Protein AF-0000000069441392 (afdb_homodimer)

Secondary structure (DSSP, 8-state):
---PEEEEEEE-SS-EEEEEEETTEEEEEEEES---TTTS-HHHHHHHHHHHHHHH--S-EEEEEEEETT--SHHHHHHHHHHHGGGSTTSEEEEEEHHHHHHHHTT-SSEEEEEESSSEEEEEE-TTS-EEEEE---TTT--TTSHHHHHHHHHHHHHHHHHHTPPP-HHHHHHHHHHT-SSGGGHHHHHHHT--HHHHHTTHHHHHHHHHTT-HHHHHHHHHHHHHHHHHHHHHHHHH-S--EEEEESHHHHH-HHHHHHHHHHTTTTT-SEEEE--S-HHHHHHHHTT---TTGGG-/---PEEEEEEE-SS-EEEEEEETTEEEEEEEES---TTTS-HHHHHHHHHHHHHHH--S-EEEEEEEETT--SHHHHHHHHHHHGGGSTTSEEEEEEHHHHHHHHTT-SSEEEEEESSSEEEEEE-TTS-EEEEE--BTTTB-TTSHHHHHHHHHHHHHHHHHHTPPP-HHHHHHHHHHT-SSGGGHHHHHHHT--HHHHHTTHHHHHHHHHTT-HHHHHHHHHHHHHHHHHHHHHHHHH-S--EEEEESHHHHH-HHHHHHHHHHTTTTT-SEEEE--S-HHHHHHHHTT---TTTTT-

Organism: Mycobacteroides abscessus (strain ATCC 19977 / DSM 44196 / CCUG 20993 / CIP 104536 / JCM 13569 / NCTC 13031 / TMC 1543 / L948) (NCBI:txid561007)

Radius of gyration: 27.47 Å; Cα contacts (8 Å, |Δi|>4): 1331; chains: 2; bounding box: 49×90×68 Å

Nearest PDB structures (foldseek):
  2ch5-assembly2_D  TM=8.636E-01  e=2.179E-19  Homo sapiens
  2ch5-assembly2_C  TM=8.523E-01  e=1.009E-18  Homo sapiens
  2ch6-assembly1_D  TM=7.395E-01  e=2.046E-18  Homo sapiens
  2ch6-assembly2_C  TM=7.968E-01  e=2.038E-17  Homo sapiens
  2ch6-assembly2_B  TM=7.702E-01  e=9.888E-14  Homo sapiens

Foldseek 3Di:
DQFFKEKFWEAELFKIKIWIDGPQATQFIDIDGHLAVVRDPLVVNLVRLVRRLVRSVDQRHAEYFYAHAPCPDPVSFVVVCVSNCVSHVNHHYTYYHLQLLQCLLQVHPFFKEWAAFLATWIKTAHPVGDIDIDFSPDDVPGRQLHLLQLLVLLLVVQCVCVVVVHDGDPSLVVNCVVLVHDGSNCVVVSCVVCVRSNVRSVCSVVLLVVVVVPDPSSVVSLLRSLVSRLVNRLVRCVVPNAAGAYEYYYDCPQPRVVSQVSNCVSCVPSRHNYYYYRPGDSSVSSVVVVVRDCVPRVVD/DQFFKEKFWEAELFKIKIWIDGPQATQFIDIDGHLAVVRDPLVVNLVRLVRRLVRSVDQRHAEYFYAHAPCPDPVSFVVVCVSNCVSHVNHHYTYYHLQLLQCLLQVHPFFKEWAAFLATWIKTAHPVGDIDIDDSPDDVPDRQLHLLQLLVLLLVVQCVCVVVVHDGDPSLVVNCVVLVHDGSNCVVVSCVVCVRSNVRSVCSVVLLVVVVVPDPSSVVSLLRSLVRRLVNRLVRCVVPNAAGAYEYYYDCPQPRVVSQVSNCVSCVPSRHNYYYYRPGDSSLSSVVVVVRPCVPRVVD

Structure (mmCIF, N/CA/C/O backbone):
data_AF-0000000069441392-model_v1
#
loop_
_entity.id
_entity.type
_entity.pdbx_description
1 polymer 'ATPase, BadF/BadG/BcrA/BcrD type'
#
loop_
_atom_site.group_PDB
_atom_site.id
_atom_site.type_symbol
_atom_site.label_atom_id
_atom_site.label_alt_id
_atom_site.label_comp_id
_atom_site.label_asym_id
_atom_site.label_entity_id
_atom_site.label_seq_id
_atom_site.pdbx_PDB_ins_code
_atom_site.Cartn_x
_atom_site.Cartn_y
_atom_site.Cartn_z
_atom_site.occupancy
_atom_site.B_iso_or_equiv
_atom_site.auth_seq_id
_atom_site.auth_comp_id
_atom_site.auth_asym_id
_atom_site.auth_atom_id
_atom_site.pdbx_PDB_model_num
ATOM 1 N N . MET A 1 1 ? -3.77 52.875 7.25 1 36.28 1 MET A N 1
ATOM 2 C CA . MET A 1 1 ? -3.094 51.844 6.434 1 36.28 1 MET A CA 1
ATOM 3 C C . MET A 1 1 ? -4.074 50.781 5.973 1 36.28 1 MET A C 1
ATOM 5 O O . MET A 1 1 ? -4.77 50.188 6.793 1 36.28 1 MET A O 1
ATOM 9 N N . LYS A 1 2 ? -4.848 50.906 4.961 1 48.41 2 LYS A N 1
ATOM 10 C CA . LYS A 1 2 ? -5.973 50.125 4.469 1 48.41 2 LYS A CA 1
ATOM 11 C C . LYS A 1 2 ? -5.688 48.625 4.594 1 48.41 2 LYS A C 1
ATOM 13 O O . LYS A 1 2 ? -4.715 48.125 4.027 1 48.41 2 LYS A O 1
ATOM 18 N N . PHE A 1 3 ? -5.906 47.969 5.668 1 61.06 3 PHE A N 1
ATOM 19 C CA . PHE A 1 3 ? -5.465 46.594 5.918 1 61.06 3 PHE A CA 1
ATOM 20 C C . PHE A 1 3 ? -6.043 45.656 4.879 1 61.06 3 PHE A C 1
ATOM 22 O O . PHE A 1 3 ? -7.25 45.656 4.629 1 61.06 3 PHE A O 1
ATOM 29 N N . GLY A 1 4 ? -5.27 45.375 3.771 1 85.75 4 GLY A N 1
ATOM 30 C CA . GLY A 1 4 ? -5.699 44.594 2.627 1 85.75 4 GLY A CA 1
ATOM 31 C C . GLY A 1 4 ? -6.285 43.25 3.012 1 85.75 4 GLY A C 1
ATOM 32 O O . GLY A 1 4 ? -6.469 42.969 4.195 1 85.75 4 GLY A O 1
ATOM 33 N N . VAL A 1 5 ? -7.062 42.656 2.152 1 95.5 5 VAL A N 1
ATOM 34 C CA . VAL A 1 5 ? -7.715 41.344 2.309 1 95.5 5 VAL A CA 1
ATOM 35 C C . VAL A 1 5 ? -6.664 40.25 2.447 1 95.5 5 VAL A C 1
ATOM 37 O O . VAL A 1 5 ? -5.711 40.188 1.665 1 95.5 5 VAL A O 1
ATOM 40 N N . THR A 1 6 ? -6.762 39.562 3.648 1 97.06 6 THR A N 1
ATOM 41 C CA . THR A 1 6 ? -5.926 38.375 3.834 1 97.06 6 THR A CA 1
ATOM 42 C C . THR A 1 6 ? -6.723 37.094 3.568 1 97.06 6 THR A C 1
ATOM 44 O O . THR A 1 6 ? -7.848 36.969 4.055 1 97.06 6 THR A O 1
ATOM 47 N N . VAL A 1 7 ? -6.125 36.188 2.783 1 97.75 7 VAL A N 1
ATOM 48 C CA . VAL A 1 7 ? -6.793 34.938 2.473 1 97.75 7 VAL A CA 1
ATOM 49 C C . VAL A 1 7 ? -5.988 33.781 3.043 1 97.75 7 VAL A C 1
ATOM 51 O O . VAL A 1 7 ? -4.785 33.656 2.789 1 97.75 7 VAL A O 1
ATOM 54 N N . GLY A 1 8 ? -6.66 33 3.938 1 98.12 8 GLY A N 1
ATOM 55 C CA . GLY A 1 8 ? -6.121 31.719 4.363 1 98.12 8 GLY A CA 1
ATOM 56 C C . GLY A 1 8 ? -6.68 30.547 3.576 1 98.12 8 GLY A C 1
ATOM 57 O O . GLY A 1 8 ? -7.875 30.516 3.275 1 98.12 8 GLY A O 1
ATOM 58 N N . ILE A 1 9 ? -5.762 29.625 3.186 1 98.38 9 ILE A N 1
ATOM 59 C CA . ILE A 1 9 ? -6.195 28.484 2.4 1 98.38 9 ILE A CA 1
ATOM 60 C C . ILE A 1 9 ? -5.676 27.188 3.043 1 98.38 9 ILE A C 1
ATOM 62 O O . ILE A 1 9 ? -4.477 27.047 3.279 1 98.38 9 ILE A O 1
ATOM 66 N N . ASP A 1 10 ? -6.539 26.297 3.373 1 97.5 10 ASP A N 1
ATOM 67 C CA . ASP A 1 10 ? -6.23 24.938 3.783 1 97.5 10 ASP A CA 1
ATOM 68 C C . ASP A 1 10 ? -6.48 23.953 2.645 1 97.5 10 ASP A C 1
ATOM 70 O O . ASP A 1 10 ? -7.629 23.719 2.26 1 97.5 10 ASP A O 1
ATOM 74 N N . ILE A 1 11 ? -5.402 23.359 2.176 1 96.25 11 ILE A N 1
ATOM 75 C CA . ILE A 1 11 ? -5.477 22.453 1.037 1 96.25 11 ILE A CA 1
ATOM 76 C C . ILE A 1 11 ? -5.312 21.016 1.517 1 96.25 11 ILE A C 1
ATOM 78 O O . ILE A 1 11 ? -4.191 20.562 1.765 1 96.25 11 ILE A O 1
ATOM 82 N N . GLY A 1 12 ? -6.414 20.297 1.547 1 89.06 12 GLY A N 1
ATOM 83 C CA . GLY A 1 12 ? -6.402 18.906 1.991 1 89.06 12 GLY A CA 1
ATOM 84 C C . GLY A 1 12 ? -6.461 17.922 0.847 1 89.06 12 GLY A C 1
ATOM 85 O O . GLY A 1 12 ? -6.484 18.312 -0.322 1 89.06 12 GLY A O 1
ATOM 86 N N . GLY A 1 13 ? -6.402 16.703 1.227 1 82.38 13 GLY A N 1
ATOM 87 C CA . GLY A 1 13 ? -6.5 15.648 0.237 1 82.38 13 GLY A CA 1
ATOM 88 C C . GLY A 1 13 ? -7.883 15.531 -0.381 1 82.38 13 GLY A C 1
ATOM 89 O O . GLY A 1 13 ? -8.023 15.117 -1.533 1 82.38 13 GLY A O 1
ATOM 90 N N . SER A 1 14 ? -8.867 15.953 0.369 1 82.56 14 SER A N 1
ATOM 91 C CA . SER A 1 14 ? -10.234 15.766 -0.105 1 82.56 14 SER A CA 1
ATOM 92 C C . SER A 1 14 ? -10.891 17.109 -0.431 1 82.56 14 SER A C 1
ATOM 94 O O . SER A 1 14 ? -11.789 17.172 -1.275 1 82.56 14 SER A O 1
ATOM 96 N N . LYS A 1 15 ? -10.445 18.125 0.253 1 89 15 LYS A N 1
ATOM 97 C CA . LYS A 1 15 ? -11.078 19.422 0.074 1 89 15 LYS A CA 1
ATOM 98 C C . LYS A 1 15 ? -10.07 20.562 0.259 1 89 15 LYS A C 1
ATOM 100 O O . LYS A 1 15 ? -9 20.359 0.833 1 89 15 LYS A O 1
ATOM 105 N N . THR A 1 16 ? -10.469 21.703 -0.237 1 96 16 THR A N 1
ATOM 106 C CA . THR A 1 16 ? -9.742 22.953 -0.066 1 96 16 THR A CA 1
ATOM 107 C C . THR A 1 16 ? -10.672 24.047 0.455 1 96 16 THR A C 1
ATOM 109 O O . THR A 1 16 ? -11.742 24.281 -0.11 1 96 16 THR A O 1
ATOM 112 N N . ARG A 1 17 ? -10.281 24.609 1.52 1 96.75 17 ARG A N 1
ATOM 113 C CA . ARG A 1 17 ? -11.07 25.703 2.088 1 96.75 17 ARG A CA 1
ATOM 114 C C . ARG A 1 17 ? -10.266 27 2.121 1 96.75 17 ARG A C 1
ATOM 116 O O . ARG A 1 17 ? -9.086 27 2.486 1 96.75 17 ARG A O 1
ATOM 123 N N . ALA A 1 18 ? -10.914 28.062 1.721 1 97.94 18 ALA A N 1
ATOM 124 C CA . ALA A 1 18 ? -10.305 29.391 1.759 1 97.94 18 ALA A CA 1
ATOM 125 C C . ALA A 1 18 ? -11.203 30.391 2.504 1 97.94 18 ALA A C 1
ATOM 127 O O . ALA A 1 18 ? -12.422 30.375 2.332 1 97.94 18 ALA A O 1
ATOM 128 N N . VAL A 1 19 ? -10.625 31.172 3.342 1 96.94 19 VAL A N 1
ATOM 129 C CA . VAL A 1 19 ? -11.336 32.188 4.098 1 96.94 19 VAL A CA 1
ATOM 130 C C . VAL A 1 19 ? -10.633 33.531 3.912 1 96.94 19 VAL A C 1
ATOM 132 O O . VAL A 1 19 ? -9.414 33.625 4.031 1 96.94 19 VAL A O 1
ATOM 135 N N . ALA A 1 20 ? -11.414 34.562 3.58 1 96.75 20 ALA A N 1
ATOM 136 C CA . ALA A 1 20 ? -10.914 35.906 3.439 1 96.75 20 ALA A CA 1
ATOM 137 C C . ALA A 1 20 ? -11.289 36.781 4.648 1 96.75 20 ALA A C 1
ATOM 139 O O . ALA A 1 20 ? -12.422 36.688 5.133 1 96.75 20 ALA A O 1
ATOM 140 N N . VAL A 1 21 ? -10.312 37.5 5.113 1 96.06 21 VAL A N 1
ATOM 141 C CA . VAL A 1 21 ? -10.531 38.344 6.281 1 96.06 21 VAL A CA 1
ATOM 142 C C . VAL A 1 21 ? -10.086 39.781 5.973 1 96.06 21 VAL A C 1
ATOM 144 O O . VAL A 1 21 ? -9.055 40 5.328 1 96.06 21 VAL A O 1
ATOM 147 N N . ALA A 1 22 ? -10.898 40.719 6.387 1 93.44 22 ALA A N 1
ATOM 148 C CA . ALA A 1 22 ? -10.586 42.156 6.336 1 93.44 22 ALA A CA 1
ATOM 149 C C . ALA A 1 22 ? -11.148 42.875 7.555 1 93.44 22 ALA A C 1
ATOM 151 O O . ALA A 1 22 ? -12.289 42.625 7.957 1 93.44 22 ALA A O 1
ATOM 152 N N . GLY A 1 23 ? -10.344 43.719 8.117 1 87.38 23 GLY A N 1
ATOM 153 C CA . GLY A 1 23 ? -10.805 44.5 9.266 1 87.38 23 GLY A CA 1
ATOM 154 C C . GLY A 1 23 ? -11.234 43.625 10.43 1 87.38 23 GLY A C 1
ATOM 155 O O . GLY A 1 23 ? -12.219 43.938 11.102 1 87.38 23 GLY A O 1
ATOM 156 N N . GLY A 1 24 ? -10.664 42.5 10.492 1 87.81 24 GLY A N 1
ATOM 157 C CA . GLY A 1 24 ? -10.938 41.625 11.609 1 87.81 24 GLY A CA 1
ATOM 158 C C . GLY A 1 24 ? -12.211 40.812 11.43 1 87.81 24 GLY A C 1
ATOM 159 O O . GLY A 1 24 ? -12.688 40.188 12.375 1 87.81 24 GLY A O 1
ATOM 160 N N . ARG A 1 25 ? -12.758 40.812 10.227 1 92.19 25 ARG A N 1
ATOM 161 C CA . ARG A 1 25 ? -13.984 40.062 9.953 1 92.19 25 ARG A CA 1
ATOM 162 C C . ARG A 1 25 ? -13.812 39.156 8.75 1 92.19 25 ARG A C 1
ATOM 164 O O . ARG A 1 25 ? -13.094 39.5 7.805 1 92.19 25 ARG A O 1
ATOM 171 N N . VAL A 1 26 ? -14.5 38.031 8.867 1 94.38 26 VAL A N 1
ATOM 172 C CA . VAL A 1 26 ? -14.57 37.156 7.703 1 94.38 26 VAL A CA 1
ATOM 173 C C . VAL A 1 26 ? -15.438 37.812 6.621 1 94.38 26 VAL A C 1
ATOM 175 O O . VAL A 1 26 ? -16.594 38.125 6.863 1 94.38 26 VAL A O 1
ATOM 178 N N . ILE A 1 27 ? -14.914 38 5.477 1 94.06 27 ILE A N 1
ATOM 179 C CA . ILE A 1 27 ? -15.664 38.656 4.418 1 94.06 27 ILE A CA 1
ATOM 180 C C . ILE A 1 27 ? -15.898 37.688 3.262 1 94.06 27 ILE A C 1
ATOM 182 O O . ILE A 1 27 ? -16.547 38.031 2.271 1 94.06 27 ILE A O 1
ATOM 186 N N . GLY A 1 28 ? -15.336 36.5 3.336 1 94.69 28 GLY A N 1
ATOM 187 C CA . GLY A 1 28 ? -15.508 35.438 2.34 1 94.69 28 GLY A CA 1
ATOM 188 C C . GLY A 1 28 ? -15.141 34.062 2.85 1 94.69 28 GLY A C 1
ATOM 189 O O . GLY A 1 28 ? -14.25 33.938 3.693 1 94.69 28 GLY A O 1
ATOM 190 N N . ASP A 1 29 ? -15.781 33.094 2.379 1 95.69 29 ASP A N 1
ATOM 191 C CA . ASP A 1 29 ? -15.594 31.688 2.738 1 95.69 29 ASP A CA 1
ATOM 192 C C . ASP A 1 29 ? -15.945 30.766 1.569 1 95.69 29 ASP A C 1
ATOM 194 O O . ASP A 1 29 ? -17.078 30.781 1.082 1 95.69 29 ASP A O 1
ATOM 198 N N . ALA A 1 30 ? -14.922 30.031 1.141 1 96.56 30 ALA A N 1
ATOM 199 C CA . ALA A 1 30 ? -15.125 29.188 -0.035 1 96.56 30 ALA A CA 1
ATOM 200 C C . ALA A 1 30 ? -14.594 27.781 0.206 1 96.56 30 ALA A C 1
ATOM 202 O O . ALA A 1 30 ? -13.562 27.594 0.852 1 96.56 30 ALA A O 1
ATOM 203 N N . LEU A 1 31 ? -15.344 26.828 -0.217 1 95.81 31 LEU A N 1
ATOM 204 C CA . LEU A 1 31 ? -15 25.406 -0.134 1 95.81 31 LEU A CA 1
ATOM 205 C C . LEU A 1 31 ? -15.102 24.75 -1.502 1 95.81 31 LEU A C 1
ATOM 207 O O . LEU A 1 31 ? -16.062 24.984 -2.244 1 95.81 31 LEU A O 1
ATOM 211 N N . ALA A 1 32 ? -14.117 24 -1.832 1 95.62 32 ALA A N 1
ATOM 212 C CA . ALA A 1 32 ? -14.094 23.266 -3.096 1 95.62 32 ALA A CA 1
ATOM 213 C C . ALA A 1 32 ? -13.367 21.938 -2.945 1 95.62 32 ALA A C 1
ATOM 215 O O . ALA A 1 32 ? -13.094 21.484 -1.827 1 95.62 32 ALA A O 1
ATOM 216 N N . GLY A 1 33 ? -13.156 21.25 -4.09 1 91.62 33 GLY A N 1
ATOM 217 C CA . GLY A 1 33 ? -12.43 19.984 -4.059 1 91.62 33 GLY A CA 1
ATOM 218 C C . GLY A 1 33 ? -10.969 20.156 -3.689 1 91.62 33 GLY A C 1
ATOM 219 O O . GLY A 1 33 ? -10.547 21.234 -3.281 1 91.62 33 GLY A O 1
ATOM 220 N N . SER A 1 34 ? -10.312 19.078 -3.822 1 92.5 34 SER A N 1
ATOM 221 C CA . SER A 1 34 ? -8.898 19.109 -3.441 1 92.5 34 SER A CA 1
ATOM 222 C C . SER A 1 34 ? -8.055 19.797 -4.508 1 92.5 34 SER A C 1
ATOM 224 O O . SER A 1 34 ? -8.266 19.578 -5.707 1 92.5 34 SER A O 1
ATOM 226 N N . ALA A 1 35 ? -7.094 20.625 -4.039 1 95.19 35 ALA A N 1
ATOM 227 C CA . ALA A 1 35 ? -6.082 21.203 -4.914 1 95.19 35 ALA A CA 1
ATOM 228 C C . ALA A 1 35 ? -4.691 20.672 -4.574 1 95.19 35 ALA A C 1
ATOM 230 O O . ALA A 1 35 ? -3.682 21.25 -4.977 1 95.19 35 ALA A O 1
ATOM 231 N N . ASN A 1 36 ? -4.688 19.625 -3.768 1 91.62 36 ASN A N 1
ATOM 232 C CA . ASN A 1 36 ? -3.418 19.031 -3.363 1 91.62 36 ASN A CA 1
ATOM 233 C C . ASN A 1 36 ? -2.736 18.328 -4.531 1 91.62 36 ASN A C 1
ATOM 235 O O . ASN A 1 36 ? -3.25 17.328 -5.043 1 91.62 36 ASN A O 1
ATOM 239 N N . LEU A 1 37 ? -1.537 18.75 -4.852 1 88.56 37 LEU A N 1
ATOM 240 C CA . LEU A 1 37 ? -0.834 18.25 -6.031 1 88.56 37 LEU A CA 1
ATOM 241 C C . LEU A 1 37 ? -0.418 16.797 -5.852 1 88.56 37 LEU A C 1
ATOM 243 O O . LEU A 1 37 ? -0.041 16.141 -6.82 1 88.56 37 LEU A O 1
ATOM 247 N N . GLN A 1 38 ? -0.537 16.312 -4.648 1 80.81 38 GLN A N 1
ATOM 248 C CA . GLN A 1 38 ? -0.292 14.898 -4.414 1 80.81 38 GLN A CA 1
ATOM 249 C C . GLN A 1 38 ? -1.517 14.062 -4.773 1 80.81 38 GLN A C 1
ATOM 251 O O . GLN A 1 38 ? -1.424 12.836 -4.902 1 80.81 38 GLN A O 1
ATOM 256 N N . SER A 1 39 ? -2.588 14.727 -4.969 1 82.25 39 SER A N 1
ATOM 257 C CA . SER A 1 39 ? -3.844 14.016 -5.168 1 82.25 39 SER A CA 1
ATOM 258 C C . SER A 1 39 ? -4.449 14.328 -6.531 1 82.25 39 SER A C 1
ATOM 260 O O . SER A 1 39 ? -5.23 13.539 -7.066 1 82.25 39 SER A O 1
ATOM 262 N N . VAL A 1 40 ? -4.141 15.523 -7.055 1 86.94 40 VAL A N 1
ATOM 263 C CA . VAL A 1 40 ? -4.762 15.953 -8.305 1 86.94 40 VAL A CA 1
ATOM 264 C C . VAL A 1 40 ? -3.697 16.531 -9.234 1 86.94 40 VAL A C 1
ATOM 266 O O . VAL A 1 40 ? -2.582 16.828 -8.805 1 86.94 40 VAL A O 1
ATOM 269 N N . THR A 1 41 ? -4.082 16.672 -10.484 1 90.25 41 THR A N 1
ATOM 270 C CA . THR A 1 41 ? -3.188 17.297 -11.461 1 90.25 41 THR A CA 1
ATOM 271 C C . THR A 1 41 ? -3.143 18.797 -11.266 1 90.25 41 THR A C 1
ATOM 273 O O . THR A 1 41 ? -3.992 19.375 -10.578 1 90.25 41 THR A O 1
ATOM 276 N N . GLU A 1 42 ? -2.137 19.391 -11.852 1 94.75 42 GLU A N 1
ATOM 277 C CA . GLU A 1 42 ? -2.035 20.859 -11.797 1 94.75 42 GLU A CA 1
ATOM 278 C C . GLU A 1 42 ? -3.275 21.516 -12.398 1 94.75 42 GLU A C 1
ATOM 280 O O . GLU A 1 42 ? -3.77 22.516 -11.867 1 94.75 42 GLU A O 1
ATOM 285 N N . GLU A 1 43 ? -3.756 20.938 -13.445 1 96.19 43 GLU A N 1
ATOM 286 C CA . GLU A 1 43 ? -4.941 21.484 -14.094 1 96.19 43 GLU A CA 1
ATOM 287 C C . GLU A 1 43 ? -6.156 21.422 -13.172 1 96.19 43 GLU A C 1
ATOM 289 O O . GLU A 1 43 ? -6.941 22.375 -13.102 1 96.19 43 GLU A O 1
ATOM 294 N N . GLN A 1 44 ? -6.23 20.344 -12.5 1 95.12 44 GLN A N 1
ATOM 295 C CA . GLN A 1 44 ? -7.332 20.172 -11.547 1 95.12 44 GLN A CA 1
ATOM 296 C C . GLN A 1 44 ? -7.203 21.156 -10.383 1 95.12 44 GLN A C 1
ATOM 298 O O . GLN A 1 44 ? -8.203 21.719 -9.93 1 95.12 44 GLN A O 1
ATOM 303 N N . ALA A 1 45 ? -6.008 21.312 -9.961 1 96.56 45 ALA A N 1
ATOM 304 C CA . ALA A 1 45 ? -5.766 22.266 -8.875 1 96.56 45 ALA A CA 1
ATOM 305 C C . ALA A 1 45 ? -6.133 23.672 -9.305 1 96.56 45 ALA A C 1
ATOM 307 O O . ALA A 1 45 ? -6.77 24.422 -8.547 1 96.56 45 ALA A O 1
ATOM 308 N N . LYS A 1 46 ? -5.781 24.031 -10.492 1 97.25 46 LYS A N 1
ATOM 309 C CA . LYS A 1 46 ? -6.102 25.359 -11.016 1 97.25 46 LYS A CA 1
ATOM 310 C C . LYS A 1 46 ? -7.613 25.578 -11.078 1 97.25 46 LYS A C 1
ATOM 312 O O . LYS A 1 46 ? -8.102 26.656 -10.773 1 97.25 46 LYS A O 1
ATOM 317 N N . ALA A 1 47 ? -8.25 24.531 -11.469 1 97.56 47 ALA A N 1
ATOM 318 C CA . ALA A 1 47 ? -9.711 24.625 -11.516 1 97.56 47 ALA A CA 1
ATOM 319 C C . ALA A 1 47 ? -10.289 24.875 -10.125 1 97.56 47 ALA A C 1
ATOM 321 O O . ALA A 1 47 ? -11.219 25.656 -9.969 1 97.56 47 ALA A O 1
ATOM 322 N N . VAL A 1 48 ? -9.734 24.234 -9.188 1 97.25 48 VAL A N 1
ATOM 323 C CA . VAL A 1 48 ? -10.188 24.391 -7.805 1 97.25 48 VAL A CA 1
ATOM 324 C C . VAL A 1 48 ? -9.898 25.812 -7.324 1 97.25 48 VAL A C 1
ATOM 326 O O . VAL A 1 48 ? -10.75 26.453 -6.715 1 97.25 48 VAL A O 1
ATOM 329 N N . PHE A 1 49 ? -8.727 26.328 -7.621 1 97.56 49 PHE A N 1
ATOM 330 C CA . PHE A 1 49 ? -8.359 27.688 -7.207 1 97.56 49 PHE A CA 1
ATOM 331 C C . PHE A 1 49 ? -9.234 28.719 -7.914 1 97.56 49 PHE A C 1
ATOM 333 O O . PHE A 1 49 ? -9.633 29.719 -7.312 1 97.56 49 PHE A O 1
ATOM 340 N N . THR A 1 50 ? -9.484 28.453 -9.195 1 97.31 50 THR A N 1
ATOM 341 C CA . THR A 1 50 ? -10.383 29.344 -9.922 1 97.31 50 THR A CA 1
ATOM 342 C C . THR A 1 50 ? -11.742 29.422 -9.227 1 97.31 50 THR A C 1
ATOM 344 O O . THR A 1 50 ? -12.281 30.516 -9.031 1 97.31 50 THR A O 1
ATOM 347 N N . ASP A 1 51 ? -12.203 28.297 -8.898 1 97.06 51 ASP A N 1
ATOM 348 C CA . ASP A 1 51 ? -13.5 28.234 -8.227 1 97.06 51 ASP A CA 1
ATOM 349 C C . ASP A 1 51 ? -13.461 28.969 -6.891 1 97.06 51 ASP A C 1
ATOM 351 O O . ASP A 1 51 ? -14.312 29.812 -6.617 1 97.06 51 ASP A O 1
ATOM 355 N N . ILE A 1 52 ? -12.477 28.719 -6.066 1 96.5 52 ILE A N 1
ATOM 356 C CA . ILE A 1 52 ? -12.328 29.281 -4.727 1 96.5 52 ILE A CA 1
ATOM 357 C C . ILE A 1 52 ? -12.219 30.797 -4.809 1 96.5 52 ILE A C 1
ATOM 359 O O . ILE A 1 52 ? -12.93 31.516 -4.113 1 96.5 52 ILE A O 1
ATOM 363 N N . PHE A 1 53 ? -11.438 31.328 -5.664 1 96.12 53 PHE A N 1
ATOM 364 C CA . PHE A 1 53 ? -11.172 32.75 -5.715 1 96.12 53 PHE A CA 1
ATOM 365 C C . PHE A 1 53 ? -12.32 33.5 -6.391 1 96.12 53 PHE A C 1
ATOM 367 O O . PHE A 1 53 ? -12.555 34.688 -6.117 1 96.12 53 PHE A O 1
ATOM 374 N N . SER A 1 54 ? -13.031 32.781 -7.309 1 95.38 54 SER A N 1
ATOM 375 C CA . SER A 1 54 ? -14.227 33.406 -7.879 1 95.38 54 SER A CA 1
ATOM 376 C C . SER A 1 54 ? -15.273 33.688 -6.805 1 95.38 54 SER A C 1
ATOM 378 O O . SER A 1 54 ? -16.016 34.656 -6.891 1 95.38 54 SER A O 1
ATOM 380 N N . ARG A 1 55 ? -15.273 32.844 -5.84 1 94.25 55 ARG A N 1
ATOM 381 C CA . ARG A 1 55 ? -16.266 32.969 -4.773 1 94.25 55 ARG A CA 1
ATOM 382 C C . ARG A 1 55 ? -15.836 34.031 -3.746 1 94.25 55 ARG A C 1
ATOM 384 O O . ARG A 1 55 ? -16.672 34.594 -3.049 1 94.25 55 ARG A O 1
ATOM 391 N N . LEU A 1 56 ? -14.586 34.219 -3.611 1 92.75 56 LEU A N 1
ATOM 392 C CA . LEU A 1 56 ? -14.102 35.25 -2.717 1 92.75 56 LEU A CA 1
ATOM 393 C C . LEU A 1 56 ? -14.289 36.625 -3.34 1 92.75 56 LEU A C 1
ATOM 395 O O . LEU A 1 56 ? -14.531 37.625 -2.629 1 92.75 56 LEU A O 1
ATOM 399 N N . ASN A 1 57 ? -14.266 36.719 -4.773 1 82.81 57 ASN A N 1
ATOM 400 C CA . ASN A 1 57 ? -14.547 37.875 -5.609 1 82.81 57 ASN A CA 1
ATOM 401 C C . ASN A 1 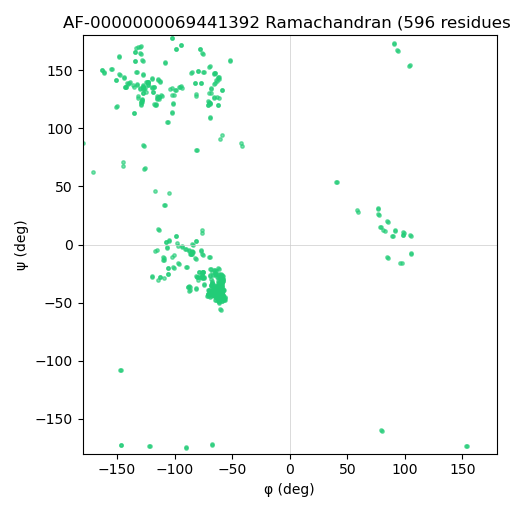57 ? -13.938 39.156 -5.031 1 82.81 57 ASN A C 1
ATOM 403 O O . ASN A 1 57 ? -14.625 40.156 -4.867 1 82.81 57 ASN A O 1
ATOM 407 N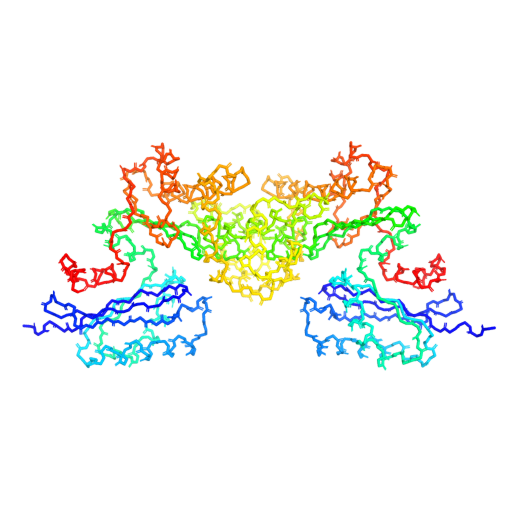 N . ARG A 1 58 ? -12.531 39.031 -4.762 1 80.88 58 ARG A N 1
ATOM 408 C CA . ARG A 1 58 ? -11.844 40.188 -4.164 1 80.88 58 ARG A CA 1
ATOM 409 C C . ARG A 1 58 ? -10.641 40.594 -5.012 1 80.88 58 ARG A C 1
ATOM 411 O O . ARG A 1 58 ? -9.891 39.75 -5.488 1 80.88 58 ARG A O 1
ATOM 418 N N . SER A 1 59 ? -10.555 41.812 -5.203 1 81.88 59 SER A N 1
ATOM 419 C CA . SER A 1 59 ? -9.445 42.312 -6 1 81.88 59 SER A CA 1
ATOM 420 C C . SER A 1 59 ? -8.359 42.906 -5.113 1 81.88 59 SER A C 1
ATOM 422 O O . SER A 1 59 ? -7.242 43.156 -5.574 1 81.88 59 SER A O 1
ATOM 424 N N . ASP A 1 60 ? -8.578 43.094 -3.908 1 90.44 60 ASP A N 1
ATOM 425 C CA . ASP A 1 60 ? -7.637 43.781 -3.031 1 90.44 60 ASP A CA 1
ATOM 426 C C . ASP A 1 60 ? -6.969 42.812 -2.068 1 90.44 60 ASP A C 1
ATOM 428 O O . ASP A 1 60 ? -6.738 43.125 -0.902 1 90.44 60 ASP A O 1
ATOM 432 N N . ILE A 1 61 ? -6.742 41.625 -2.518 1 95.75 61 ILE A N 1
ATOM 433 C CA . ILE A 1 61 ? -6.035 40.656 -1.702 1 95.75 61 ILE A CA 1
ATOM 434 C C . ILE A 1 61 ? -4.578 41.062 -1.54 1 95.75 61 ILE A C 1
ATOM 436 O O . ILE A 1 61 ? -3.857 41.219 -2.529 1 95.75 61 ILE A O 1
ATOM 440 N N . SER A 1 62 ? -4.172 41.25 -0.296 1 96.12 62 SER A N 1
ATOM 441 C CA . SER A 1 62 ? -2.811 41.719 -0.045 1 96.12 62 SER A CA 1
ATOM 442 C C . SER A 1 62 ? -1.932 40.562 0.482 1 96.12 62 SER A C 1
ATOM 444 O O . SER A 1 62 ? -0.706 40.625 0.373 1 96.12 62 SER A O 1
ATOM 446 N N . ARG A 1 63 ? -2.555 39.531 1.118 1 97.38 63 ARG A N 1
ATOM 447 C CA . ARG A 1 63 ? -1.813 38.406 1.653 1 97.38 63 ARG A CA 1
ATOM 448 C C . ARG A 1 63 ? -2.568 37.094 1.422 1 97.38 63 ARG A C 1
ATOM 450 O O . ARG A 1 63 ? -3.793 37.062 1.553 1 97.38 63 ARG A O 1
ATOM 457 N N . VAL A 1 64 ? -1.844 36.094 1.045 1 97.88 64 VAL A N 1
ATOM 458 C CA . VAL A 1 64 ? -2.363 34.719 0.946 1 97.88 64 VAL A CA 1
ATOM 459 C C . VAL A 1 64 ? -1.451 33.781 1.711 1 97.88 64 VAL A C 1
ATOM 461 O O . VAL A 1 64 ? -0.231 33.781 1.534 1 97.88 64 VAL A O 1
ATOM 464 N N . SER A 1 65 ? -2.012 33.062 2.635 1 98.38 65 SER A N 1
ATOM 465 C CA . SER A 1 65 ? -1.312 32 3.332 1 98.38 65 SER A CA 1
ATOM 466 C C . SER A 1 65 ? -1.978 30.641 3.082 1 98.38 65 SER A C 1
ATOM 468 O O . SER A 1 65 ? -3.162 30.469 3.373 1 98.38 65 SER A O 1
ATOM 470 N N . ALA A 1 66 ? -1.191 29.734 2.52 1 98.5 66 ALA A N 1
ATOM 471 C CA . ALA A 1 66 ? -1.757 28.438 2.152 1 98.5 66 ALA A CA 1
ATOM 472 C C . ALA A 1 66 ? -0.97 27.297 2.791 1 98.5 66 ALA A C 1
ATOM 474 O O . ALA A 1 66 ? 0.253 27.375 2.928 1 98.5 66 ALA A O 1
ATOM 475 N N . GLY A 1 67 ? -1.687 26.297 3.258 1 98 67 GLY A N 1
ATOM 476 C CA . GLY A 1 67 ? -1.095 25.062 3.752 1 98 67 GLY A CA 1
ATOM 477 C C . GLY A 1 67 ? -1.546 23.844 2.984 1 98 67 GLY A C 1
ATOM 478 O O . GLY A 1 67 ? -2.729 23.703 2.666 1 98 67 GLY A O 1
ATOM 479 N N . SER A 1 68 ? -0.631 22.969 2.629 1 95.75 68 SER A N 1
ATOM 480 C CA . SER A 1 68 ? -0.952 21.766 1.87 1 95.75 68 SER A CA 1
ATOM 481 C C . SER A 1 68 ? -0.023 20.609 2.242 1 95.75 68 SER A C 1
ATOM 483 O O . SER A 1 68 ? 1.158 20.828 2.52 1 95.75 68 SER A O 1
ATOM 485 N N . ALA A 1 69 ? -0.649 19.422 2.188 1 88.94 69 ALA A N 1
ATOM 486 C CA . ALA A 1 69 ? 0.221 18.25 2.244 1 88.94 69 ALA A CA 1
ATOM 487 C C . ALA A 1 69 ? 1.183 18.219 1.061 1 88.94 69 ALA A C 1
ATOM 489 O O . ALA A 1 69 ? 0.834 18.656 -0.04 1 88.94 69 ALA A O 1
ATOM 490 N N . GLY A 1 70 ? 2.389 17.797 1.291 1 85 70 GLY A N 1
ATOM 491 C CA . GLY A 1 70 ? 3.35 17.656 0.21 1 85 70 GLY A CA 1
ATOM 492 C C . GLY A 1 70 ? 4.281 18.844 0.078 1 85 70 GLY A C 1
ATOM 493 O O . GLY A 1 70 ? 5.262 18.781 -0.664 1 85 70 GLY A O 1
ATOM 494 N N . VAL A 1 71 ? 3.932 19.969 0.688 1 90.69 71 VAL A N 1
ATOM 495 C CA . VAL A 1 71 ? 4.828 21.125 0.692 1 90.69 71 VAL A CA 1
ATOM 496 C C . VAL A 1 71 ? 5.898 20.938 1.764 1 90.69 71 VAL A C 1
ATOM 498 O O . VAL A 1 71 ? 5.824 21.547 2.836 1 90.69 71 VAL A O 1
ATOM 501 N N . ASP A 1 72 ? 6.93 20.156 1.379 1 83.88 72 ASP A N 1
ATOM 502 C CA . ASP A 1 72 ? 7.938 19.75 2.35 1 83.88 72 ASP A CA 1
ATOM 503 C C . ASP A 1 72 ? 9.273 20.438 2.08 1 83.88 72 ASP A C 1
ATOM 505 O O . ASP A 1 72 ? 10.188 20.375 2.908 1 83.88 72 ASP A O 1
ATOM 509 N N . THR A 1 73 ? 9.383 21.047 0.894 1 83.56 73 THR A N 1
ATOM 510 C CA . THR A 1 73 ? 10.625 21.703 0.477 1 83.56 73 THR A CA 1
ATOM 511 C C . THR A 1 73 ? 10.352 23.109 -0.012 1 83.56 73 THR A C 1
ATOM 513 O O . THR A 1 73 ? 9.203 23.484 -0.247 1 83.56 73 THR A O 1
ATOM 516 N N . ALA A 1 74 ? 11.438 23.812 -0.083 1 89.25 74 ALA A N 1
ATOM 517 C CA . ALA A 1 74 ? 11.32 25.156 -0.637 1 89.25 74 ALA A CA 1
ATOM 518 C C . ALA A 1 74 ? 10.766 25.125 -2.059 1 89.25 74 ALA A C 1
ATOM 520 O O . ALA A 1 74 ? 9.977 26 -2.447 1 89.25 74 ALA A O 1
ATOM 521 N N . GLU A 1 75 ? 11.148 24.156 -2.727 1 88.81 75 GLU A N 1
ATOM 522 C CA . GLU A 1 75 ? 10.664 24 -4.098 1 88.81 75 GLU A CA 1
ATOM 523 C C . GLU A 1 75 ? 9.172 23.703 -4.125 1 88.81 75 GLU A C 1
ATOM 525 O O . GLU A 1 75 ? 8.445 24.234 -4.969 1 88.81 75 GLU A O 1
ATOM 530 N N . GLY A 1 76 ? 8.758 22.891 -3.217 1 90.25 76 GLY A N 1
ATOM 531 C CA . GLY A 1 76 ? 7.332 22.609 -3.111 1 90.25 76 GLY A CA 1
ATOM 532 C C . GLY A 1 76 ? 6.508 23.828 -2.766 1 90.25 76 GLY A C 1
ATOM 533 O O . GLY A 1 76 ? 5.438 24.047 -3.338 1 90.25 76 GLY A O 1
ATOM 534 N N . ALA A 1 77 ? 7.062 24.609 -1.901 1 94.94 77 ALA A N 1
ATOM 535 C CA . ALA A 1 77 ? 6.395 25.844 -1.53 1 94.94 77 ALA A CA 1
ATOM 536 C C . ALA A 1 77 ? 6.301 26.797 -2.723 1 94.94 77 ALA A C 1
ATOM 538 O O . ALA A 1 77 ? 5.242 27.375 -2.979 1 94.94 77 ALA A O 1
ATOM 539 N N . GLN A 1 78 ? 7.359 26.906 -3.453 1 95.88 78 GLN A N 1
ATOM 540 C CA . GLN A 1 78 ? 7.387 27.797 -4.602 1 95.88 78 GLN A CA 1
ATOM 541 C C . GLN A 1 78 ? 6.422 27.344 -5.688 1 95.88 78 GLN A C 1
ATOM 543 O O . GLN A 1 78 ? 5.809 28.156 -6.371 1 95.88 78 GLN A O 1
ATOM 548 N N . THR A 1 79 ? 6.289 26.094 -5.824 1 95.12 79 THR A N 1
ATOM 549 C CA . THR A 1 79 ? 5.344 25.547 -6.793 1 95.12 79 THR A CA 1
ATOM 550 C C . THR A 1 79 ? 3.918 25.969 -6.453 1 95.12 79 THR A C 1
ATOM 552 O O . THR A 1 79 ? 3.176 26.438 -7.324 1 95.12 79 THR A O 1
ATOM 555 N N . LEU A 1 80 ? 3.598 25.797 -5.219 1 96.88 80 LEU A N 1
ATOM 556 C CA . LEU A 1 80 ? 2.256 26.188 -4.797 1 96.88 80 LEU A CA 1
ATOM 557 C C . LEU A 1 80 ? 2.061 27.688 -4.922 1 96.88 80 LEU A C 1
ATOM 559 O O . LEU A 1 80 ? 1 28.156 -5.352 1 96.88 80 LEU A O 1
ATOM 563 N N . ILE A 1 81 ? 3.059 28.438 -4.613 1 97.75 81 ILE A N 1
ATOM 564 C CA . ILE A 1 81 ? 3.004 29.891 -4.727 1 97.75 81 ILE A CA 1
ATOM 565 C C . ILE A 1 81 ? 2.773 30.281 -6.184 1 97.75 81 ILE A C 1
ATOM 567 O O . ILE A 1 81 ? 1.933 31.141 -6.477 1 97.75 81 ILE A O 1
ATOM 571 N N . ARG A 1 82 ? 3.457 29.609 -7.059 1 97.06 82 ARG A N 1
ATOM 572 C CA . ARG A 1 82 ? 3.303 29.875 -8.484 1 97.06 82 ARG A CA 1
ATOM 573 C C . ARG A 1 82 ? 1.881 29.594 -8.945 1 97.06 82 ARG A C 1
ATOM 575 O O . ARG A 1 82 ? 1.321 30.328 -9.758 1 97.06 82 ARG A O 1
ATOM 582 N N . LEU A 1 83 ? 1.345 28.578 -8.438 1 97.06 83 LEU A N 1
ATOM 583 C CA . LEU A 1 83 ? -0.008 28.172 -8.812 1 97.06 83 LEU A CA 1
ATOM 584 C C . LEU A 1 83 ? -1.031 29.188 -8.312 1 97.06 83 LEU A C 1
ATOM 586 O O . LEU A 1 83 ? -2.072 29.391 -8.938 1 97.06 83 LEU A O 1
ATOM 590 N N . LEU A 1 84 ? -0.733 29.828 -7.191 1 97.81 84 LEU A N 1
ATOM 591 C CA . LEU A 1 84 ? -1.68 30.734 -6.547 1 97.81 84 LEU A CA 1
ATOM 592 C C . LEU A 1 84 ? -1.522 32.156 -7.074 1 97.81 84 LEU A C 1
ATOM 594 O O . LEU A 1 84 ? -2.436 32.969 -6.945 1 97.81 84 LEU A O 1
ATOM 598 N N . ARG A 1 85 ? -0.419 32.469 -7.664 1 97.62 85 ARG A N 1
ATOM 599 C CA . ARG A 1 85 ? -0.013 33.812 -8.039 1 97.62 85 ARG A CA 1
ATOM 600 C C . ARG A 1 85 ? -1.03 34.438 -8.984 1 97.62 85 ARG A C 1
ATOM 602 O O . ARG A 1 85 ? -1.411 35.594 -8.805 1 97.62 85 ARG A O 1
ATOM 609 N N . PRO A 1 86 ? -1.552 33.688 -9.969 1 96.56 86 PRO A N 1
ATOM 610 C CA . PRO A 1 86 ? -2.496 34.312 -10.906 1 96.56 86 PRO A CA 1
ATOM 611 C C . PRO A 1 86 ? -3.76 34.812 -10.219 1 96.56 86 PRO A C 1
ATOM 613 O O . PRO A 1 86 ? -4.422 35.719 -10.734 1 96.56 86 PRO A O 1
ATOM 616 N N . TYR A 1 87 ? -4.07 34.344 -9.094 1 95.69 87 TYR A N 1
ATOM 617 C CA . TYR A 1 87 ? -5.336 34.656 -8.438 1 95.69 87 TYR A CA 1
ATOM 618 C C . TYR A 1 87 ? -5.164 35.781 -7.445 1 95.69 87 TYR A C 1
ATOM 620 O O . TYR A 1 87 ? -6.148 36.375 -6.988 1 95.69 87 TYR A O 1
ATOM 628 N N . ALA A 1 88 ? -3.957 36.062 -7.094 1 95.5 88 ALA A N 1
ATOM 629 C CA . ALA A 1 88 ? -3.586 37.156 -6.215 1 95.5 88 ALA A CA 1
ATOM 630 C C . ALA A 1 88 ? -2.25 37.781 -6.633 1 95.5 88 ALA A C 1
ATOM 632 O O . ALA A 1 88 ? -1.274 37.719 -5.879 1 95.5 88 ALA A O 1
ATOM 633 N N . PRO A 1 89 ? -2.24 38.406 -7.734 1 94.69 89 PRO A N 1
ATOM 634 C CA . PRO A 1 89 ? -0.983 38.844 -8.367 1 94.69 89 PRO A CA 1
ATOM 635 C C . PRO A 1 89 ? -0.185 39.812 -7.512 1 94.69 89 PRO A C 1
ATOM 637 O O . PRO A 1 89 ? 1.048 39.812 -7.562 1 94.69 89 PRO A O 1
ATOM 640 N N . ASP A 1 90 ? -0.795 40.562 -6.676 1 93.5 90 ASP A N 1
ATOM 641 C CA . ASP A 1 90 ? -0.09 41.594 -5.938 1 93.5 90 ASP A CA 1
ATOM 642 C C . ASP A 1 90 ? 0.096 41.219 -4.473 1 93.5 90 ASP A C 1
ATOM 644 O O . ASP A 1 90 ? 0.636 42 -3.682 1 93.5 90 ASP A O 1
ATOM 648 N N . ALA A 1 91 ? -0.354 40.062 -4.156 1 96.81 91 ALA A N 1
ATOM 649 C CA . ALA A 1 91 ? -0.357 39.656 -2.752 1 96.81 91 ALA A CA 1
ATOM 650 C C . ALA A 1 91 ? 0.982 39.062 -2.352 1 96.81 91 ALA A C 1
ATOM 652 O O . ALA A 1 91 ? 1.705 38.531 -3.197 1 96.81 91 ALA A O 1
ATOM 653 N N . GLU A 1 92 ? 1.341 39.25 -1.103 1 97.19 92 GLU A N 1
ATOM 654 C CA . GLU A 1 92 ? 2.344 38.375 -0.503 1 97.19 92 GLU A CA 1
ATOM 655 C C . GLU A 1 92 ? 1.789 36.969 -0.276 1 97.19 92 GLU A C 1
ATOM 657 O O . GLU A 1 92 ? 0.783 36.812 0.415 1 97.19 92 GLU A O 1
ATOM 662 N N . ILE A 1 93 ? 2.436 35.969 -0.913 1 98 93 ILE A N 1
ATOM 663 C CA . ILE A 1 93 ? 1.921 34.594 -0.834 1 98 93 ILE A CA 1
ATOM 664 C C . ILE A 1 93 ? 2.914 33.719 -0.087 1 98 93 ILE A C 1
ATOM 666 O O . ILE A 1 93 ? 4.109 33.719 -0.388 1 98 93 ILE A O 1
ATOM 670 N N . THR A 1 94 ? 2.396 33.031 0.934 1 97.56 94 THR A N 1
ATOM 671 C CA . THR A 1 94 ? 3.186 32.031 1.649 1 97.56 94 THR A CA 1
ATOM 672 C C . THR A 1 94 ? 2.539 30.656 1.544 1 97.56 94 THR A C 1
ATOM 674 O O . THR A 1 94 ? 1.312 30.547 1.469 1 97.56 94 THR A O 1
ATOM 677 N N . ALA A 1 95 ? 3.379 29.672 1.431 1 97.81 95 ALA A N 1
ATOM 678 C CA . ALA A 1 95 ? 2.941 28.281 1.362 1 97.81 95 ALA A CA 1
ATOM 679 C C . ALA A 1 95 ? 3.738 27.406 2.326 1 97.81 95 ALA A C 1
ATOM 681 O O . ALA A 1 95 ? 4.969 27.484 2.363 1 97.81 95 ALA A O 1
ATOM 682 N N . VAL A 1 96 ? 2.994 26.672 3.184 1 96.69 96 VAL A N 1
ATOM 683 C CA . VAL A 1 96 ? 3.645 25.797 4.16 1 96.69 96 VAL A CA 1
ATOM 684 C C . VAL A 1 96 ? 2.998 24.406 4.129 1 96.69 96 VAL A C 1
ATOM 686 O O . VAL A 1 96 ? 2 24.203 3.436 1 96.69 96 VAL A O 1
ATOM 689 N N . HIS A 1 97 ? 3.588 23.469 4.781 1 95.25 97 HIS A N 1
ATOM 690 C CA . HIS A 1 97 ? 2.953 22.172 4.984 1 95.25 97 HIS A CA 1
ATOM 691 C C . HIS A 1 97 ? 1.711 22.297 5.859 1 95.25 97 HIS A C 1
ATOM 693 O O . HIS A 1 97 ? 1.704 23.062 6.828 1 95.25 97 HIS A O 1
ATOM 699 N N . ASP A 1 98 ? 0.767 21.5 5.613 1 95.88 98 ASP A N 1
ATOM 700 C CA . ASP A 1 98 ? -0.523 21.641 6.281 1 95.88 98 ASP A CA 1
ATOM 701 C C . ASP A 1 98 ? -0.392 21.391 7.785 1 95.88 98 ASP A C 1
ATOM 703 O O . ASP A 1 98 ? -1.202 21.891 8.57 1 95.88 98 ASP A O 1
ATOM 707 N N . THR A 1 99 ? 0.607 20.703 8.227 1 95.81 99 THR A N 1
ATOM 708 C CA . THR A 1 99 ? 0.809 20.5 9.656 1 95.81 99 THR A CA 1
ATOM 709 C C . THR A 1 99 ? 1.032 21.828 10.367 1 95.81 99 THR A C 1
ATOM 711 O O . THR A 1 99 ? 0.622 22 11.523 1 95.81 99 THR A O 1
ATOM 714 N N . GLN A 1 100 ? 1.631 22.75 9.727 1 97.12 100 GLN A N 1
ATOM 715 C CA . GLN A 1 100 ? 1.879 24.047 10.344 1 97.12 100 GLN A CA 1
ATOM 716 C C . GLN A 1 100 ? 0.575 24.812 10.578 1 97.12 100 GLN A C 1
ATOM 718 O O . GLN A 1 100 ? 0.459 25.578 11.531 1 97.12 100 GLN A O 1
ATOM 723 N N . LEU A 1 101 ? -0.36 24.578 9.656 1 97.88 101 LEU A N 1
ATOM 724 C CA . LEU A 1 101 ? -1.673 25.172 9.867 1 97.88 101 LEU A CA 1
ATOM 725 C C . LEU A 1 101 ? -2.316 24.641 11.141 1 97.88 101 LEU A C 1
ATOM 727 O O . LEU A 1 101 ? -2.928 25.406 11.898 1 97.88 101 LEU A O 1
ATOM 731 N N . VAL A 1 102 ? -2.16 23.359 11.336 1 97.19 102 VAL A N 1
ATOM 732 C CA . VAL A 1 102 ? -2.775 22.703 12.484 1 97.19 102 VAL A CA 1
ATOM 733 C C . VAL A 1 102 ? -2.172 23.234 13.781 1 97.19 102 VAL A C 1
ATOM 735 O O . VAL A 1 102 ? -2.896 23.562 14.719 1 97.19 102 VAL A O 1
ATOM 738 N N . LEU A 1 103 ? -0.882 23.375 13.852 1 97.69 103 LEU A N 1
ATOM 739 C CA . LEU A 1 103 ? -0.23 23.906 15.039 1 97.69 103 LEU A CA 1
ATOM 740 C C . LEU A 1 103 ? -0.684 25.328 15.32 1 97.69 103 LEU A C 1
ATOM 742 O O . LEU A 1 103 ? -1.068 25.656 16.438 1 97.69 103 LEU A O 1
ATOM 746 N N . ALA A 1 104 ? -0.721 26.141 14.266 1 97.06 104 ALA A N 1
ATOM 747 C CA . ALA A 1 104 ? -1.099 27.547 14.391 1 97.06 104 ALA A CA 1
ATOM 748 C C . ALA A 1 104 ? -2.568 27.688 14.781 1 97.06 104 ALA A C 1
ATOM 750 O O . ALA A 1 104 ? -2.918 28.516 15.617 1 97.06 104 ALA A O 1
ATOM 751 N N . ALA A 1 105 ? -3.412 26.906 14.156 1 96.38 105 ALA A N 1
ATOM 752 C CA . ALA A 1 105 ? -4.836 26.922 14.492 1 96.38 105 ALA A CA 1
ATOM 753 C C . ALA A 1 105 ? -5.059 26.547 15.961 1 96.38 105 ALA A C 1
ATOM 755 O O . ALA A 1 105 ? -6.031 27 16.578 1 96.38 105 ALA A O 1
ATOM 756 N N . GLY A 1 106 ? -4.195 25.75 16.5 1 95.31 106 GLY A N 1
ATOM 757 C CA . GLY A 1 106 ? -4.25 25.375 17.906 1 95.31 106 GLY A CA 1
ATOM 758 C C . GLY A 1 106 ? -3.746 26.469 18.828 1 95.31 106 GLY A C 1
ATOM 759 O O . GLY A 1 106 ? -3.771 26.312 20.047 1 95.31 106 GLY A O 1
ATOM 760 N N . GLY A 1 107 ? -3.232 27.547 18.266 1 94.31 107 GLY A N 1
ATOM 761 C CA . GLY A 1 107 ? -2.762 28.672 19.047 1 94.31 107 GLY A CA 1
ATOM 762 C C . GLY A 1 107 ? -1.333 28.516 19.531 1 94.31 107 GLY A C 1
ATOM 763 O O . GLY A 1 107 ? -0.936 29.125 20.516 1 94.31 107 GLY A O 1
ATOM 764 N N . LEU A 1 108 ? -0.595 27.641 18.891 1 95.44 108 LEU A N 1
ATOM 765 C CA . LEU A 1 108 ? 0.752 27.328 19.359 1 95.44 108 LEU A CA 1
ATOM 766 C C . LEU A 1 108 ? 1.798 27.812 18.359 1 95.44 108 LEU A C 1
ATOM 768 O O . LEU A 1 108 ? 1.592 27.734 17.156 1 95.44 108 LEU A O 1
ATOM 772 N N . THR A 1 109 ? 2.869 28.328 18.875 1 94.88 109 THR A N 1
ATOM 773 C CA . THR A 1 109 ? 4.016 28.688 18.047 1 94.88 109 THR A CA 1
ATOM 774 C C . THR A 1 109 ? 5.105 27.625 18.141 1 94.88 109 THR A C 1
ATOM 776 O O . THR A 1 109 ? 6.008 27.578 17.312 1 94.88 109 THR A O 1
ATOM 779 N N . ALA A 1 110 ? 5 26.812 19.234 1 97.06 110 ALA A N 1
ATOM 780 C CA . ALA A 1 110 ? 5.859 25.656 19.469 1 97.06 110 ALA A CA 1
ATOM 781 C C . ALA A 1 110 ? 5.043 24.469 19.938 1 97.06 110 ALA A C 1
ATOM 783 O O . ALA A 1 110 ? 4.098 24.609 20.719 1 97.06 110 ALA A O 1
ATOM 784 N N . GLY A 1 111 ? 5.324 23.375 19.438 1 98.12 111 GLY A N 1
ATOM 785 C CA . GLY A 1 111 ? 4.57 22.172 19.75 1 98.12 111 GLY A CA 1
ATOM 786 C C . GLY A 1 111 ? 4.605 21.141 18.641 1 98.12 111 GLY A C 1
ATOM 787 O O . GLY A 1 111 ? 5.441 21.219 17.734 1 98.12 111 GLY A O 1
ATOM 788 N N . ILE A 1 112 ? 3.822 20.078 18.797 1 98.25 112 ILE A N 1
ATOM 789 C CA . ILE A 1 112 ? 3.691 19.016 17.812 1 98.25 112 ILE A CA 1
ATOM 790 C C . ILE A 1 112 ? 2.279 19.016 17.234 1 98.25 112 ILE A C 1
ATOM 792 O O . ILE A 1 112 ? 1.295 19.047 17.984 1 98.25 112 ILE A O 1
ATOM 796 N N . ALA A 1 113 ? 2.184 19.062 15.945 1 98.25 113 ALA A N 1
ATOM 797 C CA . ALA A 1 113 ? 0.922 18.859 15.242 1 98.25 113 ALA A CA 1
ATOM 798 C C . ALA A 1 113 ? 0.85 17.453 14.648 1 98.25 113 ALA A C 1
ATOM 800 O O . ALA A 1 113 ? 1.791 17 14 1 98.25 113 ALA A O 1
ATOM 801 N N . VAL A 1 114 ? -0.216 16.75 14.922 1 98.06 114 VAL A N 1
ATOM 802 C CA . VAL A 1 114 ? -0.492 15.445 14.328 1 98.06 114 VAL A CA 1
ATOM 803 C C . VAL A 1 114 ? -1.746 15.531 13.461 1 98.06 114 VAL A C 1
ATOM 805 O O . VAL A 1 114 ? -2.771 16.062 13.891 1 98.06 114 VAL A O 1
ATOM 808 N N . ILE A 1 115 ? -1.618 15.133 12.266 1 96.12 115 ILE A N 1
ATOM 809 C CA . ILE A 1 115 ? -2.775 15.055 11.375 1 96.12 115 ILE A CA 1
ATOM 810 C C . ILE A 1 115 ? -3.088 13.594 11.07 1 96.12 115 ILE A C 1
ATOM 812 O O . ILE A 1 115 ? -2.188 12.82 10.734 1 96.12 115 ILE A O 1
ATOM 816 N N . SER A 1 116 ? -4.316 13.18 11.25 1 95.69 116 SER A N 1
ATOM 817 C CA . SER A 1 116 ? -4.805 11.875 10.805 1 95.69 116 SER A CA 1
ATOM 818 C C . SER A 1 116 ? -6.168 12 10.133 1 95.69 116 SER A C 1
ATOM 820 O O . SER A 1 116 ? -7.145 12.398 10.773 1 95.69 116 SER A O 1
ATOM 822 N N . GLY A 1 117 ? -6.266 11.773 8.953 1 91.94 117 GLY A N 1
ATOM 823 C CA . GLY A 1 117 ? -7.438 11.711 8.094 1 91.94 117 GLY A CA 1
ATOM 824 C C . GLY A 1 117 ? -7.297 10.695 6.977 1 91.94 117 GLY A C 1
ATOM 825 O O . GLY A 1 117 ? -7.164 9.5 7.227 1 91.94 117 GLY A O 1
ATOM 826 N N . THR A 1 118 ? -7.129 11.305 5.711 1 88.81 118 THR A N 1
ATOM 827 C CA . THR A 1 118 ? -6.82 10.398 4.609 1 88.81 118 THR A CA 1
ATOM 828 C C . THR A 1 118 ? -5.43 9.789 4.777 1 88.81 118 THR A C 1
ATOM 830 O O . THR A 1 118 ? -5.238 8.594 4.547 1 88.81 118 THR A O 1
ATOM 833 N N . GLY A 1 119 ? -4.52 10.531 5.199 1 91.56 119 GLY A N 1
ATOM 834 C CA . GLY A 1 119 ? -3.18 10.117 5.594 1 91.56 119 GLY A CA 1
ATOM 835 C C . GLY A 1 119 ? -2.844 10.484 7.027 1 91.56 119 GLY A C 1
ATOM 836 O O . GLY A 1 119 ? -3.727 10.867 7.801 1 91.56 119 GLY A O 1
ATOM 837 N N . SER A 1 120 ? -1.602 10.266 7.398 1 94.81 120 SER A N 1
ATOM 838 C CA . SER A 1 120 ? -1.172 10.609 8.75 1 94.81 120 SER A CA 1
ATOM 839 C C . SER A 1 120 ? 0.26 11.133 8.758 1 94.81 120 SER A C 1
ATOM 841 O O . SER A 1 120 ? 1.095 10.68 7.969 1 94.81 120 SER A O 1
ATOM 843 N N . VAL A 1 121 ? 0.492 12.109 9.633 1 95.69 121 VAL A N 1
ATOM 844 C CA . VAL A 1 121 ? 1.81 12.719 9.75 1 95.69 121 VAL A CA 1
ATOM 845 C C . VAL A 1 121 ? 1.913 13.477 11.078 1 95.69 121 VAL A C 1
ATOM 847 O O . VAL A 1 121 ? 0.899 13.883 11.648 1 95.69 121 VAL A O 1
ATOM 850 N N . ALA A 1 122 ? 3.102 13.547 11.609 1 96.94 122 ALA A N 1
ATOM 851 C CA . ALA A 1 122 ? 3.391 14.422 12.742 1 96.94 122 ALA A CA 1
ATOM 852 C C . ALA A 1 122 ? 4.527 15.383 12.414 1 96.94 122 ALA A C 1
ATOM 854 O O . ALA A 1 122 ? 5.484 15.016 11.734 1 96.94 122 ALA A O 1
ATOM 855 N N . TRP A 1 123 ? 4.371 16.578 12.844 1 97.12 123 TRP A N 1
ATOM 856 C CA . TRP A 1 123 ? 5.367 17.641 12.68 1 97.12 123 TRP A CA 1
ATOM 857 C C . TRP A 1 123 ? 5.488 18.484 13.938 1 97.12 123 TRP A C 1
ATOM 859 O O . TRP A 1 123 ? 4.484 18.781 14.594 1 97.12 123 TRP A O 1
ATOM 869 N N . GLY A 1 124 ? 6.699 18.828 14.266 1 97.56 124 GLY A N 1
ATOM 870 C CA . GLY A 1 124 ? 6.91 19.625 15.461 1 97.56 124 GLY A CA 1
ATOM 871 C C . GLY A 1 124 ? 7.867 20.781 15.25 1 97.56 124 GLY A C 1
ATOM 872 O O . GLY A 1 124 ? 8.641 20.781 14.289 1 97.56 124 GLY A O 1
ATOM 873 N N . LYS A 1 125 ? 7.723 21.703 16.109 1 97.31 125 LYS A N 1
ATOM 874 C CA . LYS A 1 125 ? 8.578 22.891 16.141 1 97.31 125 LYS A CA 1
ATOM 875 C C . LYS A 1 125 ? 8.883 23.312 17.578 1 97.31 125 LYS A C 1
ATOM 877 O O . LYS A 1 125 ? 7.984 23.359 18.422 1 97.31 125 LYS A O 1
ATOM 882 N N . ARG A 1 126 ? 10.094 23.609 17.75 1 97.06 126 ARG A N 1
ATOM 883 C CA . ARG A 1 126 ? 10.508 24.156 19.031 1 97.06 126 ARG A CA 1
ATOM 884 C C . ARG A 1 126 ? 10.523 25.672 19 1 97.06 126 ARG A C 1
ATOM 886 O O . ARG A 1 126 ? 10.469 26.281 17.938 1 97.06 126 ARG A O 1
ATOM 893 N N . ALA A 1 127 ? 10.727 26.234 20.203 1 95.38 127 ALA A N 1
ATOM 894 C CA . ALA A 1 127 ? 10.781 27.688 20.328 1 95.38 127 ALA A CA 1
ATOM 895 C C . ALA A 1 127 ? 12 28.25 19.625 1 95.38 127 ALA A C 1
ATOM 897 O O . ALA A 1 127 ? 11.969 29.375 19.125 1 95.38 127 ALA A O 1
ATOM 898 N N . ASP A 1 128 ? 12.992 27.484 19.5 1 95.94 128 ASP A N 1
ATOM 899 C CA . ASP A 1 128 ? 14.227 27.969 18.891 1 95.94 128 ASP A CA 1
ATOM 900 C C . ASP A 1 128 ? 14.188 27.812 17.375 1 95.94 128 ASP A C 1
ATOM 902 O O . ASP A 1 128 ? 15.148 28.172 16.688 1 95.94 128 ASP A O 1
ATOM 906 N N . GLY A 1 129 ? 13.156 27.203 16.891 1 95.19 129 GLY A N 1
ATOM 907 C CA . GLY A 1 129 ? 12.969 27.141 15.445 1 95.19 129 GLY A CA 1
ATOM 908 C C . GLY A 1 129 ? 13.281 25.781 14.859 1 95.19 129 GLY A C 1
ATOM 909 O O . GLY A 1 129 ? 12.984 25.516 13.695 1 95.19 129 GLY A O 1
ATOM 910 N N . ALA A 1 130 ? 13.82 24.891 15.695 1 96.19 130 ALA A N 1
ATOM 911 C CA . ALA A 1 130 ? 14.102 23.531 15.219 1 96.19 130 ALA A CA 1
ATOM 912 C C . ALA A 1 130 ? 12.812 22.797 14.875 1 96.19 130 ALA A C 1
ATOM 914 O O . ALA A 1 130 ? 11.812 22.906 15.594 1 96.19 130 ALA A O 1
ATOM 915 N N . VAL A 1 131 ? 12.844 22.078 13.766 1 96.12 131 VAL A N 1
ATOM 916 C CA . VAL A 1 131 ? 11.641 21.375 13.328 1 96.12 131 VAL A CA 1
ATOM 917 C C . VAL A 1 131 ? 11.961 19.906 13.07 1 96.12 131 VAL A C 1
ATOM 919 O O . VAL A 1 131 ? 13.133 19.547 12.898 1 96.12 131 VAL A O 1
ATOM 922 N N . ALA A 1 132 ? 10.93 19.062 13.109 1 96.06 132 ALA A N 1
ATOM 923 C CA . ALA A 1 132 ? 11.023 17.641 12.766 1 96.06 132 ALA A CA 1
ATOM 924 C C . ALA A 1 132 ? 9.703 17.125 12.227 1 96.06 132 ALA A C 1
ATOM 926 O O . ALA A 1 132 ? 8.633 17.5 12.703 1 96.06 132 ALA A O 1
ATOM 927 N N . ARG A 1 133 ? 9.836 16.297 11.266 1 94.5 133 ARG A N 1
ATOM 928 C CA . ARG A 1 133 ? 8.672 15.625 10.703 1 94.5 133 ARG A CA 1
ATOM 929 C C . ARG A 1 133 ? 8.836 14.117 10.766 1 94.5 133 ARG A C 1
ATOM 931 O O . ARG A 1 133 ? 9.922 13.594 10.5 1 94.5 133 ARG A O 1
ATOM 938 N N . VAL A 1 134 ? 7.793 13.422 11.133 1 95.31 134 VAL A N 1
ATOM 939 C CA . VAL A 1 134 ? 7.758 11.961 11.18 1 95.31 134 VAL A CA 1
ATOM 940 C C . VAL A 1 134 ? 6.516 11.453 10.453 1 95.31 134 VAL A C 1
ATOM 942 O O . VAL A 1 134 ? 5.414 11.953 10.672 1 95.31 134 VAL A O 1
ATOM 945 N N . GLY A 1 135 ? 6.75 10.414 9.617 1 94.62 135 GLY A N 1
ATOM 946 C CA . GLY A 1 135 ? 5.645 9.867 8.844 1 94.62 135 GLY A CA 1
ATOM 947 C C . GLY A 1 135 ? 5.301 10.703 7.625 1 94.62 135 GLY A C 1
ATOM 948 O O . GLY A 1 135 ? 6.172 11.359 7.051 1 94.62 135 GLY A O 1
ATOM 949 N N . GLY A 1 136 ? 4.078 10.539 7.094 1 92.31 136 GLY A N 1
ATOM 950 C CA . GLY A 1 136 ? 3.645 11.258 5.91 1 92.31 136 GLY A CA 1
ATOM 951 C C . GLY A 1 136 ? 4.234 10.703 4.625 1 92.31 136 GLY A C 1
ATOM 952 O O . GLY A 1 136 ? 4.543 11.461 3.701 1 92.31 136 GLY A O 1
ATOM 953 N N . TRP A 1 137 ? 4.457 9.43 4.652 1 92.31 137 TRP A N 1
ATOM 954 C CA . TRP A 1 137 ? 5.145 8.836 3.512 1 92.31 137 TRP A CA 1
ATOM 955 C C . TRP A 1 137 ? 4.164 8.5 2.393 1 92.31 137 TRP A C 1
ATOM 957 O O . TRP A 1 137 ? 4.566 8.07 1.312 1 92.31 137 TRP A O 1
ATOM 967 N N . GLY A 1 138 ? 2.846 8.68 2.641 1 89.88 138 GLY A N 1
ATOM 968 C CA . GLY A 1 138 ? 1.844 8.375 1.632 1 89.88 138 GLY A CA 1
ATOM 969 C C . GLY A 1 138 ? 1.334 6.945 1.712 1 89.88 138 GLY A C 1
ATOM 970 O O . GLY A 1 138 ? 1.876 6.129 2.459 1 89.88 138 GLY A O 1
ATOM 971 N N . TYR A 1 139 ? 0.331 6.602 0.931 1 89.69 139 TYR A N 1
ATOM 972 C CA . TYR A 1 139 ? -0.479 5.398 1.098 1 89.69 139 TYR A CA 1
ATOM 973 C C . TYR A 1 139 ? 0.283 4.16 0.643 1 89.69 139 TYR A C 1
ATOM 975 O O . TYR A 1 139 ? 0.019 3.053 1.116 1 89.69 139 TYR A O 1
ATOM 983 N N . LEU A 1 140 ? 1.272 4.344 -0.231 1 91.62 140 LEU A N 1
ATOM 984 C CA . LEU A 1 140 ? 2.01 3.176 -0.701 1 91.62 140 LEU A CA 1
ATOM 985 C C . LEU A 1 140 ? 3.057 2.748 0.32 1 91.62 140 LEU A C 1
ATOM 987 O O . LEU A 1 140 ? 3.377 1.562 0.428 1 91.62 140 LEU A O 1
ATOM 991 N N . LEU A 1 141 ? 3.539 3.785 1.126 1 92 141 LEU A N 1
ATOM 992 C CA . LEU A 1 141 ? 4.676 3.502 1.998 1 92 141 LEU A CA 1
ATOM 993 C C . LEU A 1 141 ? 4.273 3.602 3.465 1 92 141 LEU A C 1
ATOM 995 O O . LEU A 1 141 ? 4.926 3.02 4.332 1 92 141 LEU A O 1
ATOM 999 N N . GLY A 1 142 ? 3.301 4.453 3.83 1 77.25 142 GLY A N 1
ATOM 1000 C CA . GLY A 1 142 ? 3.221 4.723 5.258 1 77.25 142 GLY A CA 1
ATOM 1001 C C . GLY A 1 142 ? 1.982 5.512 5.648 1 77.25 142 GLY A C 1
ATOM 1002 O O . GLY A 1 142 ? 2.078 6.527 6.332 1 77.25 142 GLY A O 1
ATOM 1003 N N . ASP A 1 143 ? 0.786 5.094 5.492 1 80.44 143 ASP A N 1
ATOM 1004 C CA . ASP A 1 143 ? -0.396 5.746 6.043 1 80.44 143 ASP A CA 1
ATOM 1005 C C . ASP A 1 143 ? -0.939 4.977 7.246 1 80.44 143 ASP A C 1
ATOM 1007 O O . ASP A 1 143 ? -2.154 4.852 7.414 1 80.44 143 ASP A O 1
ATOM 1011 N N . ASP A 1 144 ? 0.128 4.605 8.078 1 88.44 144 ASP A N 1
ATOM 1012 C CA . ASP A 1 144 ? -0.269 3.963 9.328 1 88.44 144 ASP A CA 1
ATOM 1013 C C . ASP A 1 144 ? -0.924 4.965 10.273 1 88.44 144 ASP A C 1
ATOM 1015 O O . ASP A 1 144 ? -0.447 6.09 10.422 1 88.44 144 ASP A O 1
ATOM 1019 N N . GLY A 1 145 ? -2.041 4.582 10.766 1 95.25 145 GLY A N 1
ATOM 1020 C CA . GLY A 1 145 ? -2.775 5.453 11.672 1 95.25 145 GLY A CA 1
ATOM 1021 C C . GLY A 1 145 ? -3.727 6.391 10.953 1 95.25 145 GLY A C 1
ATOM 1022 O O . GLY A 1 145 ? -4.285 7.305 11.562 1 95.25 145 GLY A O 1
ATOM 1023 N N . SER A 1 146 ? -3.895 6.23 9.688 1 95.75 146 SER A N 1
ATOM 1024 C CA . SER A 1 146 ? -4.812 7.055 8.906 1 95.75 146 SER A CA 1
ATOM 1025 C C . SER A 1 146 ? -6.145 6.344 8.688 1 95.75 146 SER A C 1
ATOM 1027 O O . SER A 1 146 ? -6.277 5.156 8.992 1 95.75 146 SER A O 1
ATOM 1029 N N . GLY A 1 147 ? -7.086 7.191 8.195 1 95.62 147 GLY A N 1
ATOM 1030 C CA . GLY A 1 147 ? -8.344 6.586 7.801 1 95.62 147 GLY A CA 1
ATOM 1031 C C . GLY A 1 147 ? -8.188 5.547 6.707 1 95.62 147 GLY A C 1
ATOM 1032 O O . GLY A 1 147 ? -8.82 4.488 6.75 1 95.62 147 GLY A O 1
ATOM 1033 N N . TYR A 1 148 ? -7.371 5.809 5.738 1 94.81 148 TYR A N 1
ATOM 1034 C CA . TYR A 1 148 ? -7.082 4.844 4.68 1 94.81 148 TYR A CA 1
ATOM 1035 C C . TYR A 1 148 ? -6.508 3.559 5.258 1 94.81 148 TYR A C 1
ATOM 1037 O O . TYR A 1 148 ? -6.941 2.461 4.902 1 94.81 148 TYR A O 1
ATOM 1045 N N . GLY A 1 149 ? -5.559 3.74 6.168 1 96.38 149 GLY A N 1
ATOM 1046 C CA . GLY A 1 149 ? -4.945 2.588 6.809 1 96.38 149 GLY A CA 1
ATOM 1047 C C . GLY A 1 149 ? -5.938 1.725 7.562 1 96.38 149 GLY A C 1
ATOM 1048 O O . GLY A 1 149 ? -5.879 0.496 7.496 1 96.38 149 GLY A O 1
ATOM 1049 N N . VAL A 1 150 ? -6.82 2.338 8.25 1 97.75 150 VAL A N 1
ATOM 1050 C CA . VAL A 1 150 ? -7.844 1.645 9.023 1 97.75 150 VAL A CA 1
ATOM 1051 C C . VAL A 1 150 ? -8.719 0.804 8.094 1 97.75 150 VAL A C 1
ATOM 1053 O O . VAL A 1 150 ? -8.922 -0.389 8.336 1 97.75 150 VAL A O 1
ATOM 1056 N N . SER A 1 151 ? -9.172 1.408 7.074 1 97.44 151 SER A N 1
ATOM 1057 C CA . SER A 1 151 ? -10.047 0.715 6.133 1 97.44 151 SER A CA 1
ATOM 1058 C C . SER A 1 151 ? -9.305 -0.42 5.43 1 97.44 151 SER A C 1
ATOM 1060 O O . SER A 1 151 ? -9.867 -1.501 5.23 1 97.44 151 SER A O 1
ATOM 1062 N N . ARG A 1 152 ? -8.117 -0.168 5.066 1 96.44 152 ARG A N 1
ATOM 1063 C CA . ARG A 1 152 ? -7.301 -1.198 4.434 1 96.44 152 ARG A CA 1
ATOM 1064 C C . ARG A 1 152 ? -7.16 -2.416 5.344 1 96.44 152 ARG A C 1
ATOM 1066 O O . ARG A 1 152 ? -7.297 -3.555 4.887 1 96.44 152 ARG A O 1
ATOM 1073 N N . SER A 1 153 ? -6.879 -2.17 6.617 1 97.19 153 SER A N 1
ATOM 1074 C CA . SER A 1 153 ? -6.754 -3.252 7.59 1 97.19 153 SER A CA 1
ATOM 1075 C C . SER A 1 153 ? -8.047 -4.051 7.699 1 97.19 153 SER A C 1
ATOM 1077 O O . SER A 1 153 ? -8.016 -5.277 7.812 1 97.19 153 SER A O 1
ATOM 1079 N N . ALA A 1 154 ? -9.109 -3.352 7.652 1 97.88 154 ALA A N 1
ATOM 1080 C CA . ALA A 1 154 ? -10.406 -4.016 7.75 1 97.88 154 ALA A CA 1
ATOM 1081 C C . ALA A 1 154 ? -10.656 -4.906 6.535 1 97.88 154 ALA A C 1
ATOM 1083 O O . ALA A 1 154 ? -11.133 -6.035 6.676 1 97.88 154 ALA A O 1
ATOM 1084 N N . VAL A 1 155 ? -10.328 -4.402 5.375 1 97.19 155 VAL A N 1
ATOM 1085 C CA . VAL A 1 155 ? -10.508 -5.172 4.152 1 97.19 155 VAL A CA 1
ATOM 1086 C C . VAL A 1 155 ? -9.594 -6.398 4.172 1 97.19 155 VAL A C 1
ATOM 1088 O O . VAL A 1 155 ? -10.031 -7.508 3.848 1 97.19 155 VAL A O 1
ATOM 1091 N N . ARG A 1 156 ? -8.414 -6.227 4.586 1 96.62 156 ARG A N 1
ATOM 1092 C CA . ARG A 1 156 ? -7.484 -7.344 4.699 1 96.62 156 ARG A CA 1
ATOM 1093 C C . ARG A 1 156 ? -8.008 -8.398 5.664 1 96.62 156 ARG A C 1
ATOM 1095 O O . ARG A 1 156 ? -7.895 -9.602 5.402 1 96.62 156 ARG A O 1
ATOM 1102 N N . HIS A 1 157 ? -8.516 -7.93 6.766 1 97.44 157 HIS A N 1
ATOM 1103 C CA . HIS A 1 157 ? -9.109 -8.844 7.738 1 97.44 157 HIS A CA 1
ATOM 1104 C C . HIS A 1 157 ? -10.211 -9.688 7.105 1 97.44 157 HIS A C 1
ATOM 1106 O O . HIS A 1 157 ? -10.227 -10.914 7.262 1 97.44 157 HIS A O 1
ATOM 1112 N N . ALA A 1 158 ? -11.086 -9.047 6.387 1 97.56 158 ALA A N 1
ATOM 1113 C CA . ALA A 1 158 ? -12.188 -9.742 5.727 1 97.56 158 ALA A CA 1
ATOM 1114 C C . ALA A 1 158 ? -11.672 -10.781 4.738 1 97.56 158 ALA A C 1
ATOM 1116 O O . ALA A 1 158 ? -12.156 -11.914 4.703 1 97.56 158 ALA A O 1
ATOM 1117 N N . LEU A 1 159 ? -10.688 -10.398 3.967 1 96.06 159 LEU A N 1
ATOM 1118 C CA . LEU A 1 159 ? -10.125 -11.289 2.955 1 96.06 159 LEU A CA 1
ATOM 1119 C C . LEU A 1 159 ? -9.406 -12.461 3.604 1 96.06 159 LEU A C 1
ATOM 1121 O O . LEU A 1 159 ? -9.445 -13.586 3.092 1 96.06 159 LEU A O 1
ATOM 1125 N N . SER A 1 160 ? -8.758 -12.18 4.727 1 95.5 160 SER A N 1
ATOM 1126 C CA . SER A 1 160 ? -8.07 -13.25 5.441 1 95.5 160 SER A CA 1
ATOM 1127 C C . SER A 1 160 ? -9.055 -14.305 5.93 1 95.5 160 SER A C 1
ATOM 1129 O O . SER A 1 160 ? -8.773 -15.5 5.867 1 95.5 160 SER A O 1
ATOM 1131 N N . LEU A 1 161 ? -10.156 -13.875 6.434 1 95.88 161 LEU A N 1
ATOM 1132 C CA . LEU A 1 161 ? -11.195 -14.812 6.848 1 95.88 161 LEU A CA 1
ATOM 1133 C C . LEU A 1 161 ? -11.695 -15.633 5.66 1 95.88 161 LEU A C 1
ATOM 1135 O O . LEU A 1 161 ? -11.844 -16.844 5.762 1 95.88 161 LEU A O 1
ATOM 1139 N N . SER A 1 162 ? -11.898 -14.945 4.566 1 94.06 162 SER A N 1
ATOM 1140 C CA . SER A 1 162 ? -12.367 -15.625 3.363 1 94.06 162 SER A CA 1
ATOM 1141 C C . SER A 1 162 ? -11.367 -16.672 2.887 1 94.06 162 SER A C 1
ATOM 1143 O O . SER A 1 162 ? -11.742 -17.781 2.531 1 94.06 162 SER A O 1
ATOM 1145 N N . ASP A 1 163 ? -10.117 -16.312 2.879 1 92.94 163 ASP A N 1
ATOM 1146 C CA . ASP A 1 163 ? -9.055 -17.219 2.455 1 92.94 163 ASP A CA 1
ATOM 1147 C C . ASP A 1 163 ? -9.031 -18.469 3.316 1 92.94 163 ASP A C 1
ATOM 1149 O O . ASP A 1 163 ? -8.711 -19.562 2.828 1 92.94 163 ASP A O 1
ATOM 1153 N N . ARG A 1 164 ? -9.383 -18.328 4.594 1 91.5 164 ARG A N 1
ATOM 1154 C CA . ARG A 1 164 ? -9.352 -19.453 5.531 1 91.5 164 ARG A CA 1
ATOM 1155 C C . ARG A 1 164 ? -10.641 -20.266 5.465 1 91.5 164 ARG A C 1
ATOM 1157 O O . ARG A 1 164 ? -10.75 -21.312 6.094 1 91.5 164 ARG A O 1
ATOM 1164 N N . GLY A 1 165 ? -11.594 -19.734 4.723 1 91.75 165 GLY A N 1
ATOM 1165 C CA . GLY A 1 165 ? -12.883 -20.406 4.637 1 91.75 165 GLY A CA 1
ATOM 1166 C C . GLY A 1 165 ? -13.766 -20.172 5.848 1 91.75 165 GLY A C 1
ATOM 1167 O O . GLY A 1 165 ? -14.75 -20.875 6.059 1 91.75 165 GLY A O 1
ATOM 1168 N N . ASP A 1 166 ? -13.414 -19.172 6.664 1 94.06 166 ASP A N 1
ATOM 1169 C CA . ASP A 1 166 ? -14.203 -18.828 7.844 1 94.06 166 ASP A CA 1
ATOM 1170 C C . ASP A 1 166 ? -15.43 -18 7.469 1 94.06 166 ASP A C 1
ATOM 1172 O O . ASP A 1 166 ? -15.43 -17.312 6.449 1 94.06 166 ASP A O 1
ATOM 1176 N N . ALA A 1 167 ? -16.438 -18.172 8.234 1 95.62 167 ALA A N 1
ATOM 1177 C CA . ALA A 1 167 ? -17.594 -17.297 8.062 1 95.62 167 ALA A CA 1
ATOM 1178 C C . ALA A 1 167 ? -17.219 -15.844 8.328 1 95.62 167 ALA A C 1
ATOM 1180 O O . ALA A 1 167 ? -16.406 -15.555 9.203 1 95.62 167 ALA A O 1
ATOM 1181 N N . PRO A 1 168 ? -17.828 -14.984 7.566 1 96.75 168 PRO A N 1
ATOM 1182 C CA . PRO A 1 168 ? -17.547 -13.57 7.832 1 96.75 168 PRO A CA 1
ATOM 1183 C C . PRO A 1 168 ? -18.016 -13.125 9.219 1 96.75 168 PRO A C 1
ATOM 1185 O O . PRO A 1 168 ? -19.047 -13.578 9.695 1 96.75 168 PRO A O 1
ATOM 1188 N N . ASP A 1 169 ? -17.219 -12.312 9.805 1 97.62 169 ASP A N 1
ATOM 1189 C CA . ASP A 1 169 ? -17.594 -11.734 11.086 1 97.62 169 ASP A CA 1
ATOM 1190 C C . ASP A 1 169 ? -18.344 -10.422 10.891 1 97.62 169 ASP A C 1
ATOM 1192 O O . ASP A 1 169 ? -18.672 -10.047 9.766 1 97.62 169 ASP A O 1
ATOM 1196 N N . ALA A 1 170 ? -18.656 -9.742 11.953 1 97.62 170 ALA A N 1
ATOM 1197 C CA . ALA A 1 170 ? -19.469 -8.523 11.914 1 97.62 170 ALA A CA 1
ATOM 1198 C C . ALA A 1 170 ? -18.75 -7.418 11.141 1 97.62 170 ALA A C 1
ATOM 1200 O O . ALA A 1 170 ? -19.359 -6.711 10.344 1 97.62 170 ALA A O 1
ATOM 1201 N N . LEU A 1 171 ? -17.516 -7.262 11.391 1 98.06 171 LEU A N 1
ATOM 1202 C CA . LEU A 1 171 ? -16.719 -6.238 10.711 1 98.06 171 LEU A CA 1
ATOM 1203 C C . LEU A 1 171 ? -16.734 -6.457 9.203 1 98.06 171 LEU A C 1
ATOM 1205 O O . LEU A 1 171 ? -16.984 -5.527 8.438 1 98.06 171 LEU A O 1
ATOM 1209 N N . SER A 1 172 ? -16.469 -7.684 8.812 1 98.12 172 SER A N 1
ATOM 1210 C CA . SER A 1 172 ? -16.438 -8.031 7.395 1 98.12 172 SER A CA 1
ATOM 1211 C C . SER A 1 172 ? -17.781 -7.789 6.738 1 98.12 172 SER A C 1
ATOM 1213 O O . SER A 1 172 ? -17.859 -7.262 5.625 1 98.12 172 SER A O 1
ATOM 1215 N N . ARG A 1 173 ? -18.797 -8.133 7.406 1 97.44 173 ARG A N 1
ATOM 1216 C CA . ARG A 1 173 ? -20.156 -7.957 6.879 1 97.44 173 ARG A CA 1
ATOM 1217 C C . ARG A 1 173 ? -20.484 -6.477 6.738 1 97.44 173 ARG A C 1
ATOM 1219 O O . ARG A 1 173 ? -21.125 -6.066 5.762 1 97.44 173 ARG A O 1
ATOM 1226 N N . LYS A 1 174 ? -20.109 -5.727 7.703 1 96.19 174 LYS A N 1
ATOM 1227 C CA . LYS A 1 174 ? -20.375 -4.293 7.676 1 96.19 174 LYS A CA 1
ATOM 1228 C C . LYS A 1 174 ? -19.688 -3.629 6.484 1 96.19 174 LYS A C 1
ATOM 1230 O O . LYS A 1 174 ? -20.281 -2.797 5.801 1 96.19 174 LYS A O 1
ATOM 1235 N N . PHE A 1 175 ? -18.453 -3.98 6.238 1 96.5 175 PHE A N 1
ATOM 1236 C CA . PHE A 1 175 ? -17.719 -3.406 5.117 1 96.5 175 PHE A CA 1
ATOM 1237 C C . PHE A 1 175 ? -18.312 -3.863 3.791 1 96.5 175 PHE A C 1
ATOM 1239 O O . PHE A 1 175 ? -18.438 -3.072 2.854 1 96.5 175 PHE A O 1
ATOM 1246 N N . ALA A 1 176 ? -18.641 -5.152 3.73 1 97.19 176 ALA A N 1
ATOM 1247 C CA . ALA A 1 176 ? -19.281 -5.648 2.514 1 97.19 176 ALA A CA 1
ATOM 1248 C C . ALA A 1 176 ? -20.578 -4.887 2.223 1 97.19 176 ALA A C 1
ATOM 1250 O O . ALA A 1 176 ? -20.797 -4.445 1.094 1 97.19 176 ALA A O 1
ATOM 1251 N N . ALA A 1 177 ? -21.344 -4.676 3.227 1 97 177 ALA A N 1
ATOM 1252 C CA . ALA A 1 177 ? -22.609 -3.967 3.09 1 97 177 ALA A CA 1
ATOM 1253 C C . ALA A 1 177 ? -22.391 -2.52 2.656 1 97 177 ALA A C 1
ATOM 1255 O O . ALA A 1 177 ? -23.047 -2.029 1.743 1 97 177 ALA A O 1
ATOM 1256 N N . GLU A 1 178 ? -21.469 -1.823 3.316 1 96.5 178 GLU A N 1
ATOM 1257 C CA . GLU A 1 178 ? -21.172 -0.428 3 1 96.5 178 GLU A CA 1
ATOM 1258 C C . GLU A 1 178 ? -20.719 -0.273 1.553 1 96.5 178 GLU A C 1
ATOM 1260 O O . GLU A 1 178 ? -21.047 0.721 0.897 1 96.5 178 GLU A O 1
ATOM 1265 N N . CYS A 1 179 ? -20 -1.28 1.063 1 96.56 179 CYS A N 1
ATOM 1266 C CA . CYS A 1 179 ? -19.438 -1.233 -0.283 1 96.56 179 CYS A CA 1
ATOM 1267 C C . CYS A 1 179 ? -20.453 -1.735 -1.31 1 96.56 179 CYS A C 1
ATOM 1269 O O . CYS A 1 179 ? -20.188 -1.702 -2.514 1 96.56 179 CYS A O 1
ATOM 1271 N N . GLY A 1 180 ? -21.562 -2.262 -0.86 1 96.38 180 GLY A N 1
ATOM 1272 C CA . GLY A 1 180 ? -22.609 -2.734 -1.75 1 96.38 180 GLY A CA 1
ATOM 1273 C C . GLY A 1 180 ? -22.281 -4.066 -2.4 1 96.38 180 GLY A C 1
ATOM 1274 O O . GLY A 1 180 ? -22.703 -4.332 -3.527 1 96.38 180 GLY A O 1
ATOM 1275 N N . VAL A 1 181 ? -21.453 -4.863 -1.762 1 95.31 181 VAL A N 1
ATOM 1276 C CA . VAL A 1 181 ? -21.141 -6.191 -2.283 1 95.31 181 VAL A CA 1
ATOM 1277 C C . VAL A 1 181 ? -21.812 -7.254 -1.412 1 95.31 181 VAL A C 1
ATOM 1279 O O . VAL A 1 181 ? -22.125 -7 -0.248 1 95.31 181 VAL A O 1
ATOM 1282 N N . THR A 1 182 ? -22.047 -8.414 -1.934 1 93.19 182 THR A N 1
ATOM 1283 C CA . THR A 1 182 ? -22.797 -9.461 -1.265 1 93.19 182 THR A CA 1
ATOM 1284 C C . THR A 1 182 ? -21.891 -10.328 -0.4 1 93.19 182 THR A C 1
ATOM 1286 O O . THR A 1 182 ? -22.281 -10.758 0.686 1 93.19 182 THR A O 1
ATOM 1289 N N . GLU A 1 183 ? -20.625 -10.555 -0.912 1 94.12 183 GLU A N 1
ATOM 1290 C CA . GLU A 1 183 ? -19.656 -11.391 -0.203 1 94.12 183 GLU A CA 1
ATOM 1291 C C . GLU A 1 183 ? -18.375 -10.633 0.083 1 94.12 183 GLU A C 1
ATOM 1293 O O . GLU A 1 183 ? -17.844 -9.93 -0.788 1 94.12 183 GLU A O 1
ATOM 1298 N N . PRO A 1 184 ? -17.828 -10.844 1.299 1 93.62 184 PRO A N 1
ATOM 1299 C CA . PRO A 1 184 ? -16.625 -10.133 1.684 1 93.62 184 PRO A CA 1
ATOM 1300 C C . PRO A 1 184 ? -15.453 -10.398 0.735 1 93.62 184 PRO A C 1
ATOM 1302 O O . PRO A 1 184 ? -14.594 -9.531 0.55 1 93.62 184 PRO A O 1
ATOM 1305 N N . ALA A 1 185 ? -15.445 -11.516 0.11 1 92.06 185 ALA A N 1
ATOM 1306 C CA . ALA A 1 185 ? -14.391 -11.82 -0.854 1 92.06 185 ALA A CA 1
ATOM 1307 C C . ALA A 1 185 ? -14.406 -10.82 -2.012 1 92.06 185 ALA A C 1
ATOM 1309 O O . ALA A 1 185 ? -13.375 -10.578 -2.643 1 92.06 185 ALA A O 1
ATOM 1310 N N . GLN A 1 186 ? -15.547 -10.242 -2.268 1 93.81 186 GLN A N 1
ATOM 1311 C CA . GLN A 1 186 ? -15.719 -9.305 -3.375 1 93.81 186 GLN A CA 1
ATOM 1312 C C . GLN A 1 186 ? -15.102 -7.949 -3.045 1 93.81 186 GLN A C 1
ATOM 1314 O O . GLN A 1 186 ? -14.977 -7.086 -3.92 1 93.81 186 GLN A O 1
ATOM 1319 N N . LEU A 1 187 ? -14.68 -7.758 -1.781 1 95.81 187 LEU A N 1
ATOM 1320 C CA . LEU A 1 187 ? -14.023 -6.52 -1.38 1 95.81 187 LEU A CA 1
ATOM 1321 C C . LEU A 1 187 ? -12.695 -6.344 -2.111 1 95.81 187 LEU A C 1
ATOM 1323 O O . LEU A 1 187 ? -12.242 -5.219 -2.324 1 95.81 187 LEU A O 1
ATOM 1327 N N . LEU A 1 188 ? -12.125 -7.441 -2.51 1 93.12 188 LEU A N 1
ATOM 1328 C CA . LEU A 1 188 ? -10.859 -7.379 -3.24 1 93.12 188 LEU A CA 1
ATOM 1329 C C . LEU A 1 188 ? -11.016 -6.59 -4.535 1 93.12 188 LEU A C 1
ATOM 1331 O O . LEU A 1 188 ? -10.375 -5.555 -4.715 1 93.12 188 LEU A O 1
ATOM 1335 N N . ASP A 1 189 ? -11.953 -7.016 -5.332 1 90.06 189 ASP A N 1
ATOM 1336 C CA . ASP A 1 189 ? -12.195 -6.34 -6.602 1 90.06 189 ASP A CA 1
ATOM 1337 C C . ASP A 1 189 ? -12.695 -4.914 -6.379 1 90.06 189 ASP A C 1
ATOM 1339 O O . ASP A 1 189 ? -12.328 -4 -7.117 1 90.06 189 ASP A O 1
ATOM 1343 N N . HIS A 1 190 ? -13.539 -4.824 -5.387 1 94.62 190 HIS A N 1
ATOM 1344 C CA . HIS A 1 190 ? -14.086 -3.508 -5.078 1 94.62 190 HIS A CA 1
ATOM 1345 C C . HIS A 1 190 ? -12.977 -2.529 -4.695 1 94.62 190 HIS A C 1
ATOM 1347 O O . HIS A 1 190 ? -13 -1.369 -5.109 1 94.62 190 HIS A O 1
ATOM 1353 N N . PHE A 1 191 ? -12.023 -2.959 -3.932 1 95.12 191 PHE A N 1
ATOM 1354 C CA . PHE A 1 191 ? -10.922 -2.115 -3.477 1 95.12 191 PHE A CA 1
ATOM 1355 C C . PHE A 1 191 ? -10.125 -1.582 -4.66 1 95.12 191 PHE A C 1
ATOM 1357 O O . PHE A 1 191 ? -9.844 -0.384 -4.738 1 95.12 191 PHE A O 1
ATOM 1364 N N . TYR A 1 192 ? -9.828 -2.381 -5.605 1 89.62 192 TYR A N 1
ATOM 1365 C CA . TYR A 1 192 ? -9 -1.995 -6.742 1 89.62 192 TYR A CA 1
ATOM 1366 C C . TYR A 1 192 ? -9.805 -1.204 -7.766 1 89.62 192 TYR A C 1
ATOM 1368 O O . TYR A 1 192 ? -9.242 -0.43 -8.547 1 89.62 192 TYR A O 1
ATOM 1376 N N . ALA A 1 193 ? -11.102 -1.383 -7.754 1 90 193 ALA A N 1
ATOM 1377 C CA . ALA A 1 193 ? -11.969 -0.58 -8.609 1 90 193 ALA A CA 1
ATOM 1378 C C . ALA A 1 193 ? -12.125 0.834 -8.062 1 90 193 ALA A C 1
ATOM 1380 O O . ALA A 1 193 ? -12.484 1.758 -8.797 1 90 193 ALA A O 1
ATOM 1381 N N . HIS A 1 194 ? -11.914 0.953 -6.777 1 90.75 194 HIS A N 1
ATOM 1382 C CA . HIS A 1 194 ? -12.016 2.232 -6.082 1 90.75 194 HIS A CA 1
ATOM 1383 C C . HIS A 1 194 ? -10.734 2.541 -5.309 1 90.75 194 HIS A C 1
ATOM 1385 O O . HIS A 1 194 ? -10.773 2.727 -4.09 1 90.75 194 HIS A O 1
ATOM 1391 N N . SER A 1 195 ? -9.672 2.742 -6.062 1 84.44 195 SER A N 1
ATOM 1392 C CA . SER A 1 195 ? -8.359 2.801 -5.426 1 84.44 195 SER A CA 1
ATOM 1393 C C . SER A 1 195 ? -8.094 4.18 -4.832 1 84.44 195 SER A C 1
ATOM 1395 O O . SER A 1 195 ? -7.043 4.414 -4.23 1 84.44 195 SER A O 1
ATOM 1397 N N . GLU A 1 196 ? -9.109 5.078 -4.934 1 85.31 196 GLU A N 1
ATOM 1398 C CA . GLU A 1 196 ? -8.945 6.414 -4.371 1 85.31 196 GLU A CA 1
ATOM 1399 C C . GLU A 1 196 ? -8.891 6.371 -2.848 1 85.31 196 GLU A C 1
ATOM 1401 O O . GLU A 1 196 ? -9.797 5.844 -2.201 1 85.31 196 GLU A O 1
ATOM 1406 N N . ARG A 1 197 ? -7.977 7.035 -2.258 1 89.19 197 ARG A N 1
ATOM 1407 C CA . ARG A 1 197 ? -7.715 7.004 -0.823 1 89.19 197 ARG A CA 1
ATOM 1408 C C . ARG A 1 197 ? -8.883 7.598 -0.041 1 89.19 197 ARG A C 1
ATOM 1410 O O . ARG A 1 197 ? -9.25 7.09 1.02 1 89.19 197 ARG A O 1
ATOM 1417 N N . ARG A 1 198 ? -9.43 8.625 -0.58 1 87.12 198 ARG A N 1
ATOM 1418 C CA . ARG A 1 198 ? -10.508 9.336 0.108 1 87.12 198 ARG A CA 1
ATOM 1419 C C . ARG A 1 198 ? -11.719 8.43 0.3 1 87.12 198 ARG A C 1
ATOM 1421 O O . ARG A 1 198 ? -12.375 8.477 1.343 1 87.12 198 ARG A O 1
ATOM 1428 N N . TYR A 1 199 ? -12.023 7.633 -0.711 1 91.31 199 TYR A N 1
ATOM 1429 C CA . TYR A 1 199 ? -13.148 6.707 -0.667 1 91.31 199 TYR A CA 1
ATOM 1430 C C . TYR A 1 199 ? -13.039 5.773 0.534 1 91.31 199 TYR A C 1
ATOM 1432 O O . TYR A 1 199 ? -13.992 5.625 1.303 1 91.31 199 TYR A O 1
ATOM 1440 N N . TRP A 1 200 ? -11.898 5.27 0.726 1 94.25 200 TRP A N 1
ATOM 1441 C CA . TRP A 1 200 ? -11.688 4.289 1.787 1 94.25 200 TRP A CA 1
ATOM 1442 C C . TRP A 1 200 ? -11.516 4.98 3.137 1 94.25 200 TRP A C 1
ATOM 1444 O O . TRP A 1 200 ? -11.984 4.484 4.16 1 94.25 200 TRP A O 1
ATOM 1454 N N . ALA A 1 201 ? -10.844 6.098 3.156 1 93.06 201 ALA A N 1
ATOM 1455 C CA . ALA A 1 201 ? -10.633 6.82 4.406 1 93.06 201 ALA A CA 1
ATOM 1456 C C . ALA A 1 201 ? -11.969 7.172 5.066 1 93.06 201 ALA A C 1
ATOM 1458 O O . ALA A 1 201 ? -12.086 7.16 6.293 1 93.06 201 ALA A O 1
ATOM 1459 N N . LYS A 1 202 ? -12.961 7.391 4.297 1 91.12 202 LYS A N 1
ATOM 1460 C CA . LYS A 1 202 ? -14.281 7.773 4.797 1 91.12 202 LYS A CA 1
ATOM 1461 C C . LYS A 1 202 ? -14.938 6.617 5.543 1 91.12 202 LYS A C 1
ATOM 1463 O O . LYS A 1 202 ? -15.836 6.832 6.363 1 91.12 202 LYS A O 1
ATOM 1468 N N . MET A 1 203 ? -14.508 5.469 5.281 1 95.44 203 MET A N 1
ATOM 1469 C CA . MET A 1 203 ? -15.172 4.301 5.855 1 95.44 203 MET A CA 1
ATOM 1470 C C . MET A 1 203 ? -14.539 3.924 7.195 1 95.44 203 MET A C 1
ATOM 1472 O O . MET A 1 203 ? -15.039 3.041 7.895 1 95.44 203 MET A O 1
ATOM 1476 N N . ALA A 1 204 ? -13.531 4.602 7.562 1 96.56 204 ALA A N 1
ATOM 1477 C CA . ALA A 1 204 ? -12.82 4.273 8.797 1 96.56 204 ALA A CA 1
ATOM 1478 C C . ALA A 1 204 ? -13.75 4.352 10 1 96.56 204 ALA A C 1
ATOM 1480 O O . ALA A 1 204 ? -13.602 3.582 10.953 1 96.56 204 ALA A O 1
ATOM 1481 N N . GLY A 1 205 ? -14.703 5.227 9.938 1 96.56 205 GLY A N 1
ATOM 1482 C CA . GLY A 1 205 ? -15.633 5.398 11.039 1 96.56 205 GLY A CA 1
ATOM 1483 C C . GLY A 1 205 ? -16.375 4.129 11.391 1 96.56 205 GLY A C 1
ATOM 1484 O O . GLY A 1 205 ? -16.719 3.898 12.555 1 96.56 205 GLY A O 1
ATOM 1485 N N . LEU A 1 206 ? -16.594 3.256 10.414 1 97.25 206 LEU A N 1
ATOM 1486 C CA . LEU A 1 206 ? -17.297 1.998 10.625 1 97.25 206 LEU A CA 1
ATOM 1487 C C . LEU A 1 206 ? -16.531 1.103 11.594 1 97.25 206 LEU A C 1
ATOM 1489 O O . LEU A 1 206 ? -17.141 0.412 12.422 1 97.25 206 LEU A O 1
ATOM 1493 N N . VAL A 1 207 ? -15.25 1.162 11.5 1 98.19 207 VAL A N 1
ATOM 1494 C CA . VAL A 1 207 ? -14.406 0.326 12.344 1 98.19 207 VAL A CA 1
ATOM 1495 C C . VAL A 1 207 ? -14.469 0.822 13.781 1 98.19 207 VAL A C 1
ATOM 1497 O O . VAL A 1 207 ? -14.594 0.025 14.719 1 98.19 207 VAL A O 1
ATOM 1500 N N . PHE A 1 208 ? -14.414 2.074 13.922 1 97.62 208 PHE A N 1
ATOM 1501 C CA . PHE A 1 208 ? -14.461 2.658 15.258 1 97.62 208 PHE A CA 1
ATOM 1502 C C . PHE A 1 208 ? -15.828 2.43 15.906 1 97.62 208 PHE A C 1
ATOM 1504 O O . PHE A 1 208 ? -15.914 2.135 17.094 1 97.62 208 PHE A O 1
ATOM 1511 N N . ASP A 1 209 ? -16.859 2.553 15.094 1 96.81 209 ASP A N 1
ATOM 1512 C CA . ASP A 1 209 ? -18.203 2.285 15.594 1 96.81 209 ASP A CA 1
ATOM 1513 C C . ASP A 1 209 ? -18.312 0.854 16.109 1 96.81 209 ASP A C 1
ATOM 1515 O O . ASP A 1 209 ? -18.844 0.625 17.219 1 96.81 209 ASP A O 1
ATOM 1519 N N . LEU A 1 210 ? -17.828 -0.02 15.398 1 97.44 210 LEU A N 1
ATOM 1520 C CA . LEU A 1 210 ? -17.922 -1.425 15.781 1 97.44 210 LEU A CA 1
ATOM 1521 C C . LEU A 1 210 ? -17.031 -1.711 16.984 1 97.44 210 LEU A C 1
ATOM 1523 O O . LEU A 1 210 ? -17.406 -2.502 17.859 1 97.44 210 LEU A O 1
ATOM 1527 N N . ALA A 1 211 ? -15.891 -1.141 17.016 1 97.69 211 ALA A N 1
ATOM 1528 C CA . ALA A 1 211 ? -15 -1.309 18.156 1 97.69 211 ALA A CA 1
ATOM 1529 C C . ALA A 1 211 ? -15.672 -0.853 19.438 1 97.69 211 ALA A C 1
ATOM 1531 O O . ALA A 1 211 ? -15.523 -1.492 20.484 1 97.69 211 ALA A O 1
ATOM 1532 N N . ALA A 1 212 ? -16.391 0.215 19.359 1 95.75 212 ALA A N 1
ATOM 1533 C CA . ALA A 1 212 ? -17.078 0.778 20.516 1 95.75 212 ALA A CA 1
ATOM 1534 C C . ALA A 1 212 ? -18.141 -0.179 21.047 1 95.75 212 ALA A C 1
ATOM 1536 O O . ALA A 1 212 ? -18.484 -0.143 22.234 1 95.75 212 ALA A O 1
ATOM 1537 N N . THR A 1 213 ? -18.609 -1.072 20.188 1 96.44 213 THR A N 1
ATOM 1538 C CA . THR A 1 213 ? -19.641 -2.021 20.594 1 96.44 213 THR A CA 1
ATOM 1539 C C . THR A 1 213 ? -19.016 -3.324 21.078 1 96.44 213 THR A C 1
ATOM 1541 O O . THR A 1 213 ? -19.719 -4.273 21.406 1 96.44 213 THR A O 1
ATOM 1544 N N . GLY A 1 214 ? -17.688 -3.393 21.016 1 96.81 214 GLY A N 1
ATOM 1545 C CA . GLY A 1 214 ? -17.016 -4.535 21.609 1 96.81 214 GLY A CA 1
ATOM 1546 C C . GLY A 1 214 ? -16.516 -5.535 20.578 1 96.81 214 GLY A C 1
ATOM 1547 O O . GLY A 1 214 ? -16 -6.594 20.953 1 96.81 214 GLY A O 1
ATOM 1548 N N . ASP A 1 215 ? -16.594 -5.203 19.359 1 98.06 215 ASP A N 1
ATOM 1549 C CA . ASP A 1 215 ? -16.094 -6.113 18.328 1 98.06 215 ASP A CA 1
ATOM 1550 C C . ASP A 1 215 ? -14.586 -6.289 18.422 1 98.06 215 ASP A C 1
ATOM 1552 O O . ASP A 1 215 ? -13.836 -5.312 18.344 1 98.06 215 ASP A O 1
ATOM 1556 N N . LYS A 1 216 ? -14.141 -7.473 18.5 1 98.06 216 LYS A N 1
ATOM 1557 C CA . LYS A 1 216 ? -12.742 -7.762 18.797 1 98.06 216 LYS A CA 1
ATOM 1558 C C . LYS A 1 216 ? -11.836 -7.395 17.625 1 98.06 216 LYS A C 1
ATOM 1560 O O . LYS A 1 216 ? -10.773 -6.801 17.812 1 98.06 216 LYS A O 1
ATOM 1565 N N . ALA A 1 217 ? -12.258 -7.75 16.406 1 98.12 217 ALA A N 1
ATOM 1566 C CA . ALA A 1 217 ? -11.445 -7.438 15.234 1 98.12 217 ALA A CA 1
ATOM 1567 C C . ALA A 1 217 ? -11.297 -5.93 15.055 1 98.12 217 ALA A C 1
ATOM 1569 O O . ALA A 1 217 ? -10.203 -5.434 14.797 1 98.12 217 ALA A O 1
ATOM 1570 N N . ALA A 1 218 ? -12.367 -5.23 15.203 1 98.44 218 ALA A N 1
ATOM 1571 C CA . ALA A 1 218 ? -12.344 -3.775 15.102 1 98.44 218 ALA A CA 1
ATOM 1572 C C . ALA A 1 218 ? -11.461 -3.166 16.188 1 98.44 218 ALA A C 1
ATOM 1574 O O . ALA A 1 218 ? -10.711 -2.219 15.922 1 98.44 218 ALA A O 1
ATOM 1575 N N . GLN A 1 219 ? -11.484 -3.721 17.359 1 98.5 219 GLN A N 1
ATOM 1576 C CA . GLN A 1 219 ? -10.672 -3.219 18.453 1 98.5 219 GLN A CA 1
ATOM 1577 C C . GLN A 1 219 ? -9.18 -3.396 18.172 1 98.5 219 GLN A C 1
ATOM 1579 O O . GLN A 1 219 ? -8.367 -2.531 18.5 1 98.5 219 GLN A O 1
ATOM 1584 N N . VAL A 1 220 ? -8.867 -4.496 17.609 1 98.31 220 VAL A N 1
ATOM 1585 C CA . VAL A 1 220 ? -7.477 -4.734 17.25 1 98.31 220 VAL A CA 1
ATOM 1586 C C . VAL A 1 220 ? -7 -3.645 16.281 1 98.31 220 VAL A C 1
ATOM 1588 O O . VAL A 1 220 ? -5.914 -3.086 16.453 1 98.31 220 VAL A O 1
ATOM 1591 N N . ILE A 1 221 ? -7.812 -3.309 15.328 1 98.31 221 ILE A N 1
ATOM 1592 C CA . ILE A 1 221 ? -7.445 -2.332 14.312 1 98.31 221 ILE A CA 1
ATOM 1593 C C . ILE A 1 221 ? -7.348 -0.943 14.938 1 98.31 221 ILE A C 1
ATOM 1595 O O . ILE A 1 221 ? -6.383 -0.213 14.695 1 98.31 221 ILE A O 1
ATOM 1599 N N . THR A 1 222 ? -8.328 -0.558 15.781 1 98.25 222 THR A N 1
ATOM 1600 C CA . THR A 1 222 ? -8.328 0.778 16.375 1 98.25 222 THR A CA 1
ATOM 1601 C C . THR A 1 222 ? -7.188 0.934 17.359 1 98.25 222 THR A C 1
ATOM 1603 O O . THR A 1 222 ? -6.582 2.004 17.469 1 98.25 222 THR A O 1
ATOM 1606 N N . ARG A 1 223 ? -6.84 -0.116 18.078 1 97.88 223 ARG A N 1
ATOM 1607 C CA . ARG A 1 223 ? -5.707 -0.071 18.984 1 97.88 223 ARG A CA 1
ATOM 1608 C C . ARG A 1 223 ? -4.395 0.117 18.234 1 97.88 223 ARG A C 1
ATOM 1610 O O . ARG A 1 223 ? -3.541 0.901 18.641 1 97.88 223 ARG A O 1
ATOM 1617 N N . GLN A 1 224 ? -4.32 -0.61 17.156 1 97.94 224 GLN A N 1
ATOM 1618 C CA . GLN A 1 224 ? -3.119 -0.454 16.344 1 97.94 224 GLN A CA 1
ATOM 1619 C C . GLN A 1 224 ? -3.014 0.962 15.789 1 97.94 224 GLN A C 1
ATOM 1621 O O . GLN A 1 224 ? -1.919 1.521 15.703 1 97.94 224 GLN A O 1
ATOM 1626 N N . THR A 1 225 ? -4.098 1.492 15.414 1 98.19 225 THR A N 1
ATOM 1627 C CA . THR A 1 225 ? -4.129 2.859 14.906 1 98.19 225 THR A CA 1
ATOM 1628 C C . THR A 1 225 ? -3.586 3.836 15.945 1 98.19 225 THR A C 1
ATOM 1630 O O . THR A 1 225 ? -2.764 4.695 15.625 1 98.19 225 THR A O 1
ATOM 1633 N N . ALA A 1 226 ? -3.979 3.656 17.156 1 98 226 ALA A N 1
ATOM 1634 C CA . ALA A 1 226 ? -3.492 4.5 18.234 1 98 226 ALA A CA 1
ATOM 1635 C C . ALA A 1 226 ? -1.991 4.316 18.453 1 98 226 ALA A C 1
ATOM 1637 O O . ALA A 1 226 ? -1.266 5.289 18.656 1 98 226 ALA A O 1
ATOM 1638 N N . ILE A 1 227 ? -1.585 3.088 18.391 1 97.88 227 ILE A N 1
ATOM 1639 C CA . ILE A 1 227 ? -0.168 2.779 18.547 1 97.88 227 ILE A CA 1
ATOM 1640 C C . ILE A 1 227 ? 0.637 3.49 17.469 1 97.88 227 ILE A C 1
ATOM 1642 O O . ILE A 1 227 ? 1.667 4.105 17.75 1 97.88 227 ILE A O 1
ATOM 1646 N N . ASP A 1 228 ? 0.151 3.447 16.266 1 97.62 228 ASP A N 1
ATOM 1647 C CA . ASP A 1 228 ? 0.84 4.051 15.125 1 97.62 228 ASP A CA 1
ATOM 1648 C C . ASP A 1 228 ? 0.922 5.57 15.281 1 97.62 228 ASP A C 1
ATOM 1650 O O . ASP A 1 228 ? 1.971 6.168 15.031 1 97.62 228 ASP A O 1
ATOM 1654 N N . LEU A 1 229 ? -0.119 6.184 15.695 1 97.94 229 LEU A N 1
ATOM 1655 C CA . LEU A 1 229 ? -0.144 7.633 15.844 1 97.94 229 LEU A CA 1
ATOM 1656 C C . LEU A 1 229 ? 0.717 8.07 17.031 1 97.94 229 LEU A C 1
ATOM 1658 O O . LEU A 1 229 ? 1.407 9.094 16.953 1 97.94 229 LEU A O 1
ATOM 1662 N N . ALA A 1 230 ? 0.679 7.309 18.109 1 97.44 230 ALA A N 1
ATOM 1663 C CA . ALA A 1 230 ? 1.554 7.59 19.25 1 97.44 230 ALA A CA 1
ATOM 1664 C C . ALA A 1 230 ? 3.023 7.512 18.844 1 97.44 230 ALA A C 1
ATOM 1666 O O . ALA A 1 230 ? 3.84 8.32 19.297 1 97.44 230 ALA A O 1
ATOM 1667 N N . ALA A 1 231 ? 3.309 6.594 18.031 1 95.94 231 ALA A N 1
ATOM 1668 C CA . ALA A 1 231 ? 4.684 6.422 17.562 1 95.94 231 ALA A CA 1
ATOM 1669 C C . ALA A 1 231 ? 5.156 7.637 16.781 1 95.94 231 ALA A C 1
ATOM 1671 O O . ALA A 1 231 ? 6.328 8.008 16.844 1 95.94 231 ALA A O 1
ATOM 1672 N N . LEU A 1 232 ? 4.281 8.258 16.016 1 96.38 232 LEU A N 1
ATOM 1673 C CA . LEU A 1 232 ? 4.629 9.484 15.305 1 96.38 232 LEU A CA 1
ATOM 1674 C C . LEU A 1 232 ? 5.023 10.586 16.281 1 96.38 232 LEU A C 1
ATOM 1676 O O . LEU A 1 232 ? 6.043 11.258 16.078 1 96.38 232 LEU A O 1
ATOM 1680 N N . ILE A 1 233 ? 4.227 10.742 17.266 1 97 233 ILE A N 1
ATOM 1681 C CA . ILE A 1 233 ? 4.477 11.75 18.281 1 97 233 ILE A CA 1
ATOM 1682 C C . ILE A 1 233 ? 5.816 11.484 18.969 1 97 233 ILE A C 1
ATOM 1684 O O . ILE A 1 233 ? 6.641 12.391 19.109 1 97 233 ILE A O 1
ATOM 1688 N N . GLU A 1 234 ? 5.992 10.227 19.328 1 95.75 234 GLU A N 1
ATOM 1689 C CA . GLU A 1 234 ? 7.234 9.828 19.984 1 95.75 234 GLU A CA 1
ATOM 1690 C C . GLU A 1 234 ? 8.445 10.102 19.094 1 95.75 234 GLU A C 1
ATOM 1692 O O . GLU A 1 234 ? 9.492 10.531 19.594 1 95.75 234 GLU A O 1
ATOM 1697 N N . GLY A 1 235 ? 8.273 9.852 17.875 1 95.12 235 GLY A N 1
ATOM 1698 C CA . GLY A 1 235 ? 9.352 10.125 16.938 1 95.12 235 GLY A CA 1
ATOM 1699 C C . GLY A 1 235 ? 9.75 11.594 16.906 1 95.12 235 GLY A C 1
ATOM 1700 O O . GLY A 1 235 ? 10.938 11.914 16.875 1 95.12 235 GLY A O 1
ATOM 1701 N N . VAL A 1 236 ? 8.797 12.469 16.906 1 96.69 236 VAL A N 1
ATOM 1702 C CA . VAL A 1 236 ? 9.078 13.906 16.906 1 96.69 236 VAL A CA 1
ATOM 1703 C C . VAL A 1 236 ? 9.758 14.289 18.219 1 96.69 236 VAL A C 1
ATOM 1705 O O . VAL A 1 236 ? 10.719 15.062 18.234 1 96.69 236 VAL A O 1
ATOM 1708 N N . CYS A 1 237 ? 9.305 13.719 19.328 1 95.69 237 CYS A N 1
ATOM 1709 C CA . CYS A 1 237 ? 9.891 14 20.625 1 95.69 237 CYS A CA 1
ATOM 1710 C C . CYS A 1 237 ? 11.352 13.562 20.672 1 95.69 237 CYS A C 1
ATOM 1712 O O . CYS A 1 237 ? 12.18 14.234 21.297 1 95.69 237 CYS A O 1
ATOM 1714 N N . LEU A 1 238 ? 11.609 12.484 20.109 1 93.94 238 LEU A N 1
ATOM 1715 C CA . LEU A 1 238 ? 12.977 11.992 20.078 1 93.94 238 LEU A CA 1
ATOM 1716 C C . LEU A 1 238 ? 13.898 12.992 19.375 1 93.94 238 LEU A C 1
ATOM 1718 O O . LEU A 1 238 ? 15.062 13.133 19.75 1 93.94 238 LEU A O 1
ATOM 1722 N N . ARG A 1 239 ? 13.383 13.742 18.422 1 95.75 239 ARG A N 1
ATOM 1723 C CA . ARG A 1 239 ? 14.164 14.68 17.625 1 95.75 239 ARG A CA 1
ATOM 1724 C C . ARG A 1 239 ? 14.242 16.047 18.281 1 95.75 239 ARG A C 1
ATOM 1726 O O . ARG A 1 239 ? 15.273 16.719 18.219 1 95.75 239 ARG A O 1
ATOM 1733 N N . LEU A 1 240 ? 13.148 16.438 18.922 1 96.62 240 LEU A N 1
ATOM 1734 C CA . LEU A 1 240 ? 13.047 17.812 19.375 1 96.62 240 LEU A CA 1
ATOM 1735 C C . LEU A 1 240 ? 13.156 17.906 20.891 1 96.62 240 LEU A C 1
ATOM 1737 O O . LEU A 1 240 ? 13.281 19 21.453 1 96.62 240 LEU A O 1
ATOM 1741 N N . GLY A 1 241 ? 13.086 16.75 21.578 1 94.06 241 GLY A N 1
ATOM 1742 C CA . GLY A 1 241 ? 13.094 16.75 23.031 1 94.06 241 GLY A CA 1
ATOM 1743 C C . GLY A 1 241 ? 11.695 16.734 23.625 1 94.06 241 GLY A C 1
ATOM 1744 O O . GLY A 1 241 ? 10.703 16.891 22.922 1 94.06 241 GLY A O 1
ATOM 1745 N N . PRO A 1 242 ? 11.648 16.453 24.938 1 92.5 242 PRO A N 1
ATOM 1746 C CA . PRO A 1 242 ? 10.352 16.391 25.625 1 92.5 242 PRO A CA 1
ATOM 1747 C C . PRO A 1 242 ? 9.773 17.766 25.938 1 92.5 242 PRO A C 1
ATOM 1749 O O . PRO A 1 242 ? 10.422 18.781 25.703 1 92.5 242 PRO A O 1
ATOM 1752 N N . GLY A 1 243 ? 8.508 17.797 26.344 1 93.38 243 GLY A N 1
ATOM 1753 C CA . GLY A 1 243 ? 7.918 19 26.906 1 93.38 243 GLY A CA 1
ATOM 1754 C C . GLY A 1 243 ? 7.098 19.797 25.891 1 93.38 243 GLY A C 1
ATOM 1755 O O . GLY A 1 243 ? 6.688 20.922 26.172 1 93.38 243 GLY A O 1
ATOM 1756 N N . LEU A 1 244 ? 6.855 19.25 24.797 1 95.75 244 LEU A N 1
ATOM 1757 C CA . LEU A 1 244 ? 6.098 19.969 23.766 1 95.75 244 LEU A CA 1
ATOM 1758 C C . LEU A 1 244 ? 4.617 19.625 23.859 1 95.75 244 LEU A C 1
ATOM 1760 O O . LEU A 1 244 ? 4.254 18.469 24.094 1 95.75 244 LEU A O 1
ATOM 1764 N N . PRO A 1 245 ? 3.809 20.656 23.75 1 97.44 245 PRO A N 1
ATOM 1765 C CA . PRO A 1 245 ? 2.381 20.359 23.609 1 97.44 245 PRO A CA 1
ATOM 1766 C C . PRO A 1 245 ? 2.037 19.734 22.266 1 97.44 245 PRO A C 1
ATOM 1768 O O . PRO A 1 245 ? 2.77 19.922 21.297 1 97.44 245 PRO A O 1
ATOM 1771 N N . VAL A 1 246 ? 0.941 18.938 22.266 1 98.06 246 VAL A N 1
ATOM 1772 C CA . VAL A 1 246 ? 0.524 18.25 21.047 1 98.06 246 VAL A CA 1
ATOM 1773 C C . VAL A 1 246 ? -0.875 18.719 20.641 1 98.06 246 VAL A C 1
ATOM 1775 O O . VAL A 1 246 ? -1.772 18.797 21.484 1 98.06 246 VAL A O 1
ATOM 1778 N N . VAL A 1 247 ? -1.031 19.062 19.406 1 98.06 247 VAL A N 1
ATOM 1779 C CA . VAL A 1 247 ? -2.348 19.359 18.844 1 98.06 247 VAL A CA 1
ATOM 1780 C C . VAL A 1 247 ? -2.705 18.297 17.797 1 98.06 247 VAL A C 1
ATOM 1782 O O . VAL A 1 247 ? -1.906 18 16.906 1 98.06 247 VAL A O 1
ATOM 1785 N N . LEU A 1 248 ? -3.902 17.703 18 1 97.94 248 LEU A N 1
ATOM 1786 C CA . LEU A 1 248 ? -4.391 16.656 17.109 1 97.94 248 LEU A CA 1
ATOM 1787 C C . LEU A 1 248 ? -5.422 17.203 16.141 1 97.94 248 LEU A C 1
ATOM 1789 O O . LEU A 1 248 ? -6.43 17.781 16.547 1 97.94 248 LEU A O 1
ATOM 1793 N N . GLY A 1 249 ? -5.105 17.047 14.844 1 96 249 GLY A N 1
ATOM 1794 C CA . GLY A 1 249 ? -6.031 17.453 13.797 1 96 249 GLY A CA 1
ATOM 1795 C C . GLY A 1 249 ? -6.266 16.375 12.758 1 96 249 GLY A C 1
ATOM 1796 O O . GLY A 1 249 ? -5.586 15.344 12.758 1 96 249 GLY A O 1
ATOM 1797 N N . GLY A 1 250 ? -7.305 16.625 11.852 1 93.31 250 GLY A N 1
ATOM 1798 C CA . GLY A 1 250 ? -7.707 15.648 10.852 1 93.31 250 GLY A CA 1
ATOM 1799 C C . GLY A 1 250 ? -9 14.938 11.203 1 93.31 250 GLY A C 1
ATOM 1800 O O . GLY A 1 250 ? -9.305 14.727 12.383 1 93.31 250 GLY A O 1
ATOM 1801 N N . GLY A 1 251 ? -9.617 14.508 10.242 1 90.31 251 GLY A N 1
ATOM 1802 C CA . GLY A 1 251 ? -10.961 13.969 10.383 1 90.31 251 GLY A CA 1
ATOM 1803 C C . GLY A 1 251 ? -11.031 12.805 11.352 1 90.31 251 GLY A C 1
ATOM 1804 O O . GLY A 1 251 ? -11.977 12.703 12.141 1 90.31 251 GLY A O 1
ATOM 1805 N N . LEU A 1 252 ? -10.07 11.977 11.359 1 92.81 252 LEU A N 1
ATOM 1806 C CA . LEU A 1 252 ? -10.102 10.805 12.234 1 92.81 252 LEU A CA 1
ATOM 1807 C C . LEU A 1 252 ? -9.93 11.211 13.695 1 92.81 252 LEU A C 1
ATOM 1809 O O . LEU A 1 252 ? -10.672 10.742 14.562 1 92.81 252 LEU A O 1
ATOM 1813 N N . LEU A 1 253 ? -9.039 12.102 13.938 1 95.44 253 LEU A N 1
ATOM 1814 C CA . LEU A 1 253 ? -8.734 12.5 15.305 1 95.44 253 LEU A CA 1
ATOM 1815 C C . LEU A 1 253 ? -9.836 13.383 15.883 1 95.44 253 LEU A C 1
ATOM 1817 O O . LEU A 1 253 ? -10.164 13.281 17.062 1 95.44 253 LEU A O 1
ATOM 1821 N N . VAL A 1 254 ? -10.414 14.164 15.07 1 92.62 254 VAL A N 1
ATOM 1822 C CA . VAL A 1 254 ? -11.453 15.07 15.523 1 92.62 254 VAL A CA 1
ATOM 1823 C C . VAL A 1 254 ? -12.742 14.289 15.797 1 92.62 254 VAL A C 1
ATOM 1825 O O . VAL A 1 254 ? -13.484 14.609 16.719 1 92.62 254 VAL A O 1
ATOM 1828 N N . ASN A 1 255 ? -12.953 13.188 15.109 1 92 255 ASN A N 1
ATOM 1829 C CA . ASN A 1 255 ? -14.25 12.531 15.156 1 92 255 ASN A CA 1
ATOM 1830 C C . ASN A 1 255 ? -14.203 11.25 15.992 1 92 255 ASN A C 1
ATOM 1832 O O . ASN A 1 255 ? -15.234 10.617 16.234 1 92 255 ASN A O 1
ATOM 1836 N N . GLN A 1 256 ? -13.062 10.898 16.484 1 94.88 256 GLN A N 1
ATOM 1837 C CA . GLN A 1 256 ? -12.953 9.648 17.219 1 94.88 256 GLN A CA 1
ATOM 1838 C C . GLN A 1 256 ? -12.32 9.875 18.594 1 94.88 256 GLN A C 1
ATOM 1840 O O . GLN A 1 256 ? -11.133 9.617 18.797 1 94.88 256 GLN A O 1
ATOM 1845 N N . PRO A 1 257 ? -13.164 10.227 19.547 1 94 257 PRO A N 1
ATOM 1846 C CA . PRO A 1 257 ? -12.648 10.547 20.891 1 94 257 PRO A CA 1
ATOM 1847 C C . PRO A 1 257 ? -11.945 9.359 21.547 1 94 257 PRO A C 1
ATOM 1849 O O . PRO A 1 257 ? -10.992 9.539 22.312 1 94 257 PRO A O 1
ATOM 1852 N N . GLY A 1 258 ? -12.484 8.156 21.281 1 94.94 258 GLY A N 1
ATOM 1853 C CA . GLY A 1 258 ? -11.82 6.984 21.812 1 94.94 258 GLY A CA 1
ATOM 1854 C C . GLY A 1 258 ? -10.383 6.844 21.344 1 94.94 258 GLY A C 1
ATOM 1855 O O . GLY A 1 258 ? -9.508 6.457 22.109 1 94.94 258 GLY A O 1
ATOM 1856 N N . LEU A 1 259 ? -10.172 7.129 20.125 1 97.25 259 LEU A N 1
ATOM 1857 C CA . LEU A 1 259 ? -8.82 7.109 19.562 1 97.25 259 LEU A CA 1
ATOM 1858 C C . LEU A 1 259 ? -7.926 8.125 20.266 1 97.25 259 LEU A C 1
ATOM 1860 O O . LEU A 1 259 ? -6.781 7.816 20.609 1 97.25 259 LEU A O 1
ATOM 1864 N N . VAL A 1 260 ? -8.43 9.281 20.516 1 96.81 260 VAL A N 1
ATOM 1865 C CA . VAL A 1 260 ? -7.695 10.359 21.172 1 96.81 260 VAL A CA 1
ATOM 1866 C C . VAL A 1 260 ? -7.316 9.93 22.594 1 96.81 260 VAL A C 1
ATOM 1868 O O . VAL A 1 260 ? -6.176 10.117 23.016 1 96.81 260 VAL A O 1
ATOM 1871 N N . ALA A 1 261 ? -8.281 9.336 23.25 1 96.31 261 ALA A N 1
ATOM 1872 C CA . ALA A 1 261 ? -8.023 8.852 24.609 1 96.31 261 ALA A CA 1
ATOM 1873 C C . ALA A 1 261 ? -6.898 7.824 24.625 1 96.31 261 ALA A C 1
ATOM 1875 O O . ALA A 1 261 ? -6.039 7.852 25.5 1 96.31 261 ALA A O 1
ATOM 1876 N N . ASP A 1 262 ? -6.914 6.945 23.672 1 96.56 262 ASP A N 1
ATOM 1877 C CA . ASP A 1 262 ? -5.879 5.922 23.562 1 96.56 262 ASP A CA 1
ATOM 1878 C C . ASP A 1 262 ? -4.512 6.551 23.297 1 96.56 262 ASP A C 1
ATOM 1880 O O . ASP A 1 262 ? -3.504 6.109 23.859 1 96.56 262 ASP A O 1
ATOM 1884 N N . ILE A 1 263 ? -4.465 7.52 22.469 1 97.25 263 ILE A N 1
ATOM 1885 C CA . ILE A 1 263 ? -3.223 8.211 22.141 1 97.25 263 ILE A CA 1
ATOM 1886 C C . ILE A 1 263 ? -2.668 8.891 23.391 1 97.25 263 ILE A C 1
ATOM 1888 O O . ILE A 1 263 ? -1.472 8.797 23.672 1 97.25 263 ILE A O 1
ATOM 1892 N N . ILE A 1 264 ? -3.564 9.578 24.109 1 96.38 264 ILE A N 1
ATOM 1893 C CA . ILE A 1 264 ? -3.166 10.266 25.328 1 96.38 264 ILE A CA 1
ATOM 1894 C C . ILE A 1 264 ? -2.564 9.266 26.312 1 96.38 264 ILE A C 1
ATOM 1896 O O . ILE A 1 264 ? -1.497 9.508 26.891 1 96.38 264 ILE A O 1
ATOM 1900 N N . GLU A 1 265 ? -3.189 8.156 26.438 1 95.81 265 GLU A N 1
ATOM 1901 C CA . GLU A 1 265 ? -2.703 7.125 27.359 1 95.81 265 GLU A CA 1
ATOM 1902 C C . GLU A 1 265 ? -1.339 6.602 26.922 1 95.81 265 GLU A C 1
ATOM 1904 O O . GLU A 1 265 ? -0.44 6.426 27.734 1 95.81 265 GLU A O 1
ATOM 1909 N N . ARG A 1 266 ? -1.166 6.438 25.703 1 94.62 266 ARG A N 1
ATOM 1910 C CA . ARG A 1 266 ? 0.05 5.828 25.172 1 94.62 266 ARG A CA 1
ATOM 1911 C C . ARG A 1 266 ? 1.216 6.812 25.219 1 94.62 266 ARG A C 1
ATOM 1913 O O . ARG A 1 266 ? 2.377 6.402 25.281 1 94.62 266 ARG A O 1
ATOM 1920 N N . THR A 1 267 ? 0.888 8.078 25.156 1 94.56 267 THR A N 1
ATOM 1921 C CA . THR A 1 267 ? 1.957 9.07 25.062 1 94.56 267 THR A CA 1
ATOM 1922 C C . THR A 1 267 ? 2.236 9.672 26.438 1 94.56 267 THR A C 1
ATOM 1924 O O . THR A 1 267 ? 2.996 10.641 26.562 1 94.56 267 THR A O 1
ATOM 1927 N N . ARG A 1 268 ? 1.65 9.148 27.438 1 89.81 268 ARG A N 1
ATOM 1928 C CA . ARG A 1 268 ? 1.786 9.68 28.781 1 89.81 268 ARG A CA 1
ATOM 1929 C C . ARG A 1 268 ? 3.246 9.695 29.219 1 89.81 268 ARG A C 1
ATOM 1931 O O . ARG A 1 268 ? 3.678 10.602 29.938 1 89.81 268 ARG A O 1
ATOM 1938 N N . THR A 1 269 ? 4.008 8.773 28.719 1 87.31 269 THR A N 1
ATOM 1939 C CA . THR A 1 269 ? 5.387 8.648 29.188 1 87.31 269 THR A CA 1
ATOM 1940 C C . THR A 1 269 ? 6.359 9.195 28.141 1 87.31 269 THR A C 1
ATOM 1942 O O . THR A 1 269 ? 7.578 9.102 28.312 1 87.31 269 THR A O 1
ATOM 1945 N N . SER A 1 270 ? 5.871 9.719 27.078 1 84.31 270 SER A N 1
ATOM 1946 C CA . SER A 1 270 ? 6.719 10.164 25.969 1 84.31 270 SER A CA 1
ATOM 1947 C C . SER A 1 270 ? 7.242 11.578 26.203 1 84.31 270 SER A C 1
ATOM 1949 O O . SER A 1 270 ? 8.055 12.086 25.438 1 84.31 270 SER A O 1
ATOM 1951 N N . GLY A 1 271 ? 6.797 12.227 27.234 1 85.62 271 GLY A N 1
ATOM 1952 C CA . GLY A 1 271 ? 7.316 13.539 27.609 1 85.62 271 GLY A CA 1
ATOM 1953 C C . GLY A 1 271 ? 6.543 14.68 26.984 1 85.62 271 GLY A C 1
ATOM 1954 O O . GLY A 1 271 ? 7.02 15.82 26.969 1 85.62 271 GLY A O 1
ATOM 1955 N N . VAL A 1 272 ? 5.398 14.352 26.422 1 90.88 272 VAL A N 1
ATOM 1956 C CA . VAL A 1 272 ? 4.578 15.453 25.922 1 90.88 272 VAL A CA 1
ATOM 1957 C C . VAL A 1 272 ? 3.916 16.172 27.094 1 90.88 272 VAL A C 1
ATOM 1959 O O . VAL A 1 272 ? 3.672 15.578 28.141 1 90.88 272 VAL A O 1
ATOM 1962 N N . SER A 1 273 ? 3.707 17.484 26.938 1 87.88 273 SER A N 1
ATOM 1963 C CA . SER A 1 273 ? 3.195 18.25 28.062 1 87.88 273 SER A CA 1
ATOM 1964 C C . SER A 1 273 ? 1.671 18.219 28.109 1 87.88 273 SER A C 1
ATOM 1966 O O . SER A 1 273 ? 1.077 18.25 29.188 1 87.88 273 SER A O 1
ATOM 1968 N N . ASP A 1 274 ? 1.073 18.297 26.906 1 93.5 274 ASP A N 1
ATOM 1969 C CA . ASP A 1 274 ? -0.378 18.281 26.766 1 93.5 274 ASP A CA 1
ATOM 1970 C C . ASP A 1 274 ? -0.785 17.781 25.375 1 93.5 274 ASP A C 1
ATOM 1972 O O . ASP A 1 274 ? 0.003 17.828 24.438 1 93.5 274 ASP A O 1
ATOM 1976 N N . VAL A 1 275 ? -1.96 17.188 25.391 1 96.12 275 VAL A N 1
ATOM 1977 C CA . VAL A 1 275 ? -2.521 16.719 24.125 1 96.12 275 VAL A CA 1
ATOM 1978 C C . VAL A 1 275 ? -3.953 17.234 23.984 1 96.12 275 VAL A C 1
ATOM 1980 O O . VAL A 1 275 ? -4.793 17.016 24.859 1 96.12 275 VAL A O 1
ATOM 1983 N N . ALA A 1 276 ? -4.164 18 22.938 1 95.06 276 ALA A N 1
ATOM 1984 C CA . ALA A 1 276 ? -5.508 18.531 22.719 1 95.06 276 ALA A CA 1
ATOM 1985 C C . ALA A 1 276 ? -5.941 18.344 21.266 1 95.06 276 ALA A C 1
ATOM 1987 O O . ALA A 1 276 ? -5.113 18.359 20.344 1 95.06 276 ALA A O 1
ATOM 1988 N N . VAL A 1 277 ? -7.242 18.156 21.078 1 96.75 277 VAL A N 1
ATOM 1989 C CA . VAL A 1 277 ? -7.824 18.109 19.734 1 96.75 277 VAL A CA 1
ATOM 1990 C C . VAL A 1 277 ? -8.055 19.531 19.234 1 96.75 277 VAL A C 1
ATOM 1992 O O . VAL A 1 277 ? -8.5 20.406 19.984 1 96.75 277 VAL A O 1
ATOM 1995 N N . LEU A 1 278 ? -7.762 19.688 18.031 1 95.5 278 LEU A N 1
ATOM 1996 C CA . LEU A 1 278 ? -7.926 21 17.406 1 95.5 278 LEU A CA 1
ATOM 1997 C C . LEU A 1 278 ? -9.375 21.469 17.484 1 95.5 278 LEU A C 1
ATOM 1999 O O . LEU A 1 278 ? -10.297 20.719 17.141 1 95.5 278 LEU A O 1
ATOM 2003 N N . GLN A 1 279 ? -9.531 22.641 17.875 1 91.69 279 GLN A N 1
ATOM 2004 C CA . GLN A 1 279 ? -10.875 23.188 18.062 1 91.69 279 GLN A CA 1
ATOM 2005 C C . GLN A 1 279 ? -11.234 24.156 16.938 1 91.69 279 GLN A C 1
ATOM 2007 O O . GLN A 1 279 ? -12.406 24.484 16.75 1 91.69 279 GLN A O 1
ATOM 2012 N N . ARG A 1 280 ? -10.266 24.609 16.312 1 91.88 280 ARG A N 1
ATOM 2013 C CA . ARG A 1 280 ? -10.43 25.531 15.195 1 91.88 280 ARG A CA 1
ATOM 2014 C C . ARG A 1 280 ? -9.969 24.891 13.891 1 91.88 280 ARG A C 1
ATOM 2016 O O . ARG A 1 280 ? -8.945 24.188 13.859 1 91.88 280 ARG A O 1
ATOM 2023 N N . GLU A 1 281 ? -10.68 25.172 12.852 1 93.88 281 GLU A N 1
ATOM 2024 C CA . GLU A 1 281 ? -10.32 24.578 11.57 1 93.88 281 GLU A CA 1
ATOM 2025 C C . GLU A 1 281 ? -8.953 25.078 11.094 1 93.88 281 GLU A C 1
ATOM 2027 O O . GLU A 1 281 ? -8.602 26.234 11.297 1 93.88 281 GLU A O 1
ATOM 2032 N N . PRO A 1 282 ? -8.258 24.25 10.414 1 96 282 PRO A N 1
ATOM 2033 C CA . PRO A 1 282 ? -6.883 24.562 10.016 1 96 282 PRO A CA 1
ATOM 2034 C C . PRO A 1 282 ? -6.785 25.828 9.172 1 96 282 PRO A C 1
ATOM 2036 O O . PRO A 1 282 ? -5.754 26.5 9.188 1 96 282 PRO A O 1
ATOM 2039 N N . VAL A 1 283 ? -7.844 26.156 8.484 1 97.12 283 VAL A N 1
ATOM 2040 C CA . VAL A 1 283 ? -7.812 27.344 7.641 1 97.12 283 VAL A CA 1
ATOM 2041 C C . VAL A 1 283 ? -7.539 28.578 8.5 1 97.12 283 VAL A C 1
ATOM 2043 O O . VAL A 1 283 ? -6.879 29.516 8.055 1 97.12 283 VAL A O 1
ATOM 2046 N N . PHE A 1 284 ? -7.914 28.562 9.703 1 96.75 284 PHE A N 1
ATOM 2047 C CA . PHE A 1 284 ? -7.664 29.688 10.602 1 96.75 284 PHE A CA 1
ATOM 2048 C C . PHE A 1 284 ? -6.207 29.703 11.047 1 96.75 284 PHE A C 1
ATOM 2050 O O . PHE A 1 284 ? -5.688 30.75 11.445 1 96.75 284 PHE A O 1
ATOM 2057 N N . GLY A 1 285 ? -5.59 28.516 11.031 1 97.56 285 GLY A N 1
ATOM 2058 C CA . GLY A 1 285 ? -4.145 28.5 11.195 1 97.56 285 GLY A CA 1
ATOM 2059 C C . GLY A 1 285 ? -3.402 29.219 10.086 1 97.56 285 GLY A C 1
ATOM 2060 O O . GLY A 1 285 ? -2.406 29.891 10.344 1 97.56 285 GLY A O 1
ATOM 2061 N N . ALA A 1 286 ? -3.92 29.047 8.898 1 97.94 286 ALA A N 1
ATOM 2062 C CA . ALA A 1 286 ? -3.34 29.766 7.77 1 97.94 286 ALA A CA 1
ATOM 2063 C C . ALA A 1 286 ? -3.436 31.281 7.98 1 97.94 286 ALA A C 1
ATOM 2065 O O . ALA A 1 286 ? -2.465 32 7.754 1 97.94 286 ALA A O 1
ATOM 2066 N N . LEU A 1 287 ? -4.547 31.75 8.414 1 97.25 287 LEU A N 1
ATOM 2067 C CA . LEU A 1 287 ? -4.758 33.156 8.688 1 97.25 287 LEU A CA 1
ATOM 2068 C C . LEU A 1 287 ? -3.842 33.656 9.812 1 97.25 287 LEU A C 1
ATOM 2070 O O . LEU A 1 287 ? -3.24 34.719 9.719 1 97.25 287 LEU A O 1
ATOM 2074 N N . ALA A 1 288 ? -3.727 32.844 10.82 1 96.56 288 ALA A N 1
ATOM 2075 C CA . ALA A 1 288 ? -2.85 33.188 11.93 1 96.56 288 ALA A CA 1
ATOM 2076 C C . ALA A 1 288 ? -1.403 33.312 11.469 1 96.56 288 ALA A C 1
ATOM 2078 O O . ALA A 1 288 ? -0.706 34.25 11.875 1 96.56 288 ALA A O 1
ATOM 2079 N N . LEU A 1 289 ? -1.009 32.438 10.664 1 96.31 289 LEU A N 1
ATOM 2080 C CA . LEU A 1 289 ? 0.351 32.469 10.141 1 96.31 289 LEU A CA 1
ATOM 2081 C C . LEU A 1 289 ? 0.57 33.75 9.312 1 96.31 289 LEU A C 1
ATOM 2083 O O . LEU A 1 289 ? 1.697 34.219 9.203 1 96.31 289 LEU A O 1
ATOM 2087 N N . ALA A 1 290 ? -0.526 34.219 8.75 1 95.69 290 ALA A N 1
ATOM 2088 C CA . ALA A 1 290 ? -0.464 35.438 7.953 1 95.69 290 ALA A CA 1
ATOM 2089 C C . ALA A 1 290 ? -0.581 36.688 8.836 1 95.69 290 ALA A C 1
ATOM 2091 O O . ALA A 1 290 ? -0.657 37.781 8.336 1 95.69 290 ALA A O 1
ATOM 2092 N N . GLY A 1 291 ? -0.708 36.531 10.117 1 93.62 291 GLY A N 1
ATOM 2093 C CA . GLY A 1 291 ? -0.698 37.656 11.047 1 93.62 291 GLY A CA 1
ATOM 2094 C C . GLY A 1 291 ? -2.088 38.094 11.453 1 93.62 291 GLY A C 1
ATOM 2095 O O . GLY A 1 291 ? -2.25 39.156 12.055 1 93.62 291 GLY A O 1
ATOM 2096 N N . VAL A 1 292 ? -3.076 37.344 11.07 1 94.5 292 VAL A N 1
ATOM 2097 C CA . VAL A 1 292 ? -4.449 37.688 11.422 1 94.5 292 VAL A CA 1
ATOM 2098 C C . VAL A 1 292 ? -4.75 37.219 12.852 1 94.5 292 VAL A C 1
ATOM 2100 O O . VAL A 1 292 ? -4.406 36.094 13.234 1 94.5 292 VAL A O 1
ATOM 2103 N N . ASP A 1 293 ? -5.281 38.125 13.641 1 93.56 293 ASP A N 1
ATOM 2104 C CA . ASP A 1 293 ? -5.848 37.719 14.914 1 93.56 293 ASP A CA 1
ATOM 2105 C C . ASP A 1 293 ? -7.129 36.906 14.711 1 93.56 293 ASP A C 1
ATOM 2107 O O . ASP A 1 293 ? -8.172 37.469 14.391 1 93.56 293 ASP A O 1
ATOM 2111 N N . VAL A 1 294 ? -7.039 35.625 14.984 1 92.81 294 VAL A N 1
ATOM 2112 C CA . VAL A 1 294 ? -8.141 34.75 14.602 1 92.81 294 VAL A CA 1
ATOM 2113 C C . VAL A 1 294 ? -9.062 34.5 15.797 1 92.81 294 VAL A C 1
ATOM 2115 O O . VAL A 1 294 ? -10.039 33.75 15.703 1 92.81 294 VAL A O 1
ATOM 2118 N N . GLU A 1 295 ? -8.672 35.125 16.828 1 87.12 295 GLU A N 1
ATOM 2119 C CA . GLU A 1 295 ? -9.562 35 17.984 1 87.12 295 GLU A CA 1
ATOM 2120 C C . GLU A 1 295 ? -10.938 35.625 17.672 1 87.12 295 GLU A C 1
ATOM 2122 O O . GLU A 1 295 ? -11.039 36.75 17.234 1 87.12 295 GLU A O 1
ATOM 2127 N N . GLY A 1 296 ? -11.914 34.969 17.844 1 81.56 296 GLY A N 1
ATOM 2128 C CA . GLY A 1 296 ? -13.273 35.469 17.672 1 81.56 296 GLY A CA 1
ATOM 2129 C C . GLY A 1 296 ? -13.75 35.375 16.219 1 81.56 296 GLY A C 1
ATOM 2130 O O . GLY A 1 296 ? -14.883 35.75 15.922 1 81.56 296 GLY A O 1
ATOM 2131 N N . LEU A 1 297 ? -12.898 35.094 15.25 1 83.19 297 LEU A N 1
ATOM 2132 C CA . LEU A 1 297 ? -13.305 35.031 13.852 1 83.19 297 LEU A CA 1
ATOM 2133 C C . LEU A 1 297 ? -14.227 33.844 13.617 1 83.19 297 LEU A C 1
ATOM 2135 O O . LEU A 1 297 ? -15.047 33.844 12.695 1 83.19 297 LEU A O 1
ATOM 2139 N N . GLU A 1 298 ? -14.117 32.656 14.305 1 68.56 298 GLU A N 1
ATOM 2140 C CA . GLU A 1 298 ? -14.852 31.406 14.047 1 68.56 298 GLU A CA 1
ATOM 2141 C C . GLU A 1 298 ? -16.359 31.625 14.18 1 68.56 298 GLU A C 1
ATOM 2143 O O . GLU A 1 298 ? -17.141 30.844 13.656 1 68.56 298 GLU A O 1
ATOM 2148 N N . SER A 1 299 ? -16.766 32.625 14.961 1 52.53 299 SER A N 1
ATOM 2149 C CA . SER A 1 299 ? -18.172 32.938 15.211 1 52.53 299 SER A CA 1
ATOM 2150 C C . SER A 1 299 ? -18.797 33.656 14.023 1 52.53 299 SER A C 1
ATOM 2152 O O . SER A 1 299 ? -19.969 34.031 14.062 1 52.53 299 SER A O 1
ATOM 2154 N N . ALA A 1 300 ? -18.141 33.719 12.945 1 40.97 300 ALA A N 1
ATOM 2155 C CA . ALA A 1 300 ? -18.859 34.375 11.859 1 40.97 300 ALA A CA 1
ATOM 2156 C C . ALA A 1 300 ? -19.641 33.375 11.023 1 40.97 300 ALA A C 1
ATOM 2158 O O . ALA A 1 300 ? -19.188 32.25 10.812 1 40.97 300 ALA A O 1
ATOM 2159 N N . MET B 1 1 ? -3.23 -39.562 -36.375 1 36.78 1 MET B N 1
ATOM 2160 C CA . MET B 1 1 ? -3.947 -38.406 -35.844 1 36.78 1 MET B CA 1
ATOM 2161 C C . MET B 1 1 ? -3.025 -37.219 -35.75 1 36.78 1 MET B C 1
ATOM 2163 O O . MET B 1 1 ? -1.947 -37.312 -35.156 1 36.78 1 MET B O 1
ATOM 2167 N N . LYS B 1 2 ? -2.783 -36.406 -36.719 1 48.5 2 LYS B N 1
ATOM 2168 C CA . LYS B 1 2 ? -1.812 -35.344 -36.875 1 48.5 2 LYS B CA 1
ATOM 2169 C C . LYS B 1 2 ? -1.68 -34.5 -35.594 1 48.5 2 LYS B C 1
ATOM 2171 O O . LYS B 1 2 ? -2.662 -33.938 -35.094 1 48.5 2 LYS B O 1
ATOM 2176 N N . PHE B 1 3 ? -0.893 -34.812 -34.656 1 61.12 3 PHE B N 1
ATOM 2177 C CA . PHE B 1 3 ? -0.867 -34.219 -33.312 1 61.12 3 PHE B CA 1
ATOM 2178 C C . PHE B 1 3 ? -0.589 -32.75 -33.406 1 61.12 3 PHE B C 1
ATOM 2180 O O . PHE B 1 3 ? 0.386 -32.312 -34.031 1 61.12 3 PHE B O 1
ATOM 2187 N N . GLY B 1 4 ? -1.678 -31.875 -33.5 1 85.62 4 GLY B N 1
ATOM 2188 C CA . GLY B 1 4 ? -1.605 -30.438 -33.719 1 85.62 4 GLY B CA 1
ATOM 2189 C C . GLY B 1 4 ? -0.681 -29.734 -32.75 1 85.62 4 GLY B C 1
ATOM 2190 O O . GLY B 1 4 ? -0.01 -30.375 -31.938 1 85.62 4 GLY B O 1
ATOM 2191 N N . VAL B 1 5 ? -0.202 -28.578 -33.094 1 95.5 5 VAL B N 1
ATOM 2192 C CA . VAL B 1 5 ? 0.685 -27.719 -32.312 1 95.5 5 VAL B CA 1
ATOM 2193 C C . VAL B 1 5 ? -0.014 -27.297 -31.016 1 95.5 5 VAL B C 1
ATOM 2195 O O . VAL B 1 5 ? -1.163 -26.844 -31.047 1 95.5 5 VAL B O 1
ATOM 2198 N N . THR B 1 6 ? 0.664 -27.703 -29.859 1 97.06 6 THR B N 1
ATOM 2199 C CA . THR B 1 6 ? 0.196 -27.219 -28.578 1 97.06 6 THR B CA 1
ATOM 2200 C C . THR B 1 6 ? 1.049 -26.047 -28.094 1 97.06 6 THR B C 1
ATOM 2202 O O . THR B 1 6 ? 2.279 -26.094 -28.156 1 97.06 6 THR B O 1
ATOM 2205 N N . VAL B 1 7 ? 0.377 -24.984 -27.641 1 97.75 7 VAL B N 1
ATOM 2206 C CA . VAL B 1 7 ? 1.093 -23.812 -27.156 1 97.75 7 VAL B CA 1
ATOM 2207 C C . VAL B 1 7 ? 0.801 -23.609 -25.672 1 97.75 7 VAL B C 1
ATOM 2209 O O . VAL B 1 7 ? -0.361 -23.562 -25.25 1 97.75 7 VAL B O 1
ATOM 2212 N N . GLY B 1 8 ? 1.889 -23.641 -24.859 1 98.12 8 GLY B N 1
ATOM 2213 C CA . GLY B 1 8 ? 1.803 -23.219 -23.469 1 98.12 8 GLY B CA 1
ATOM 2214 C C . GLY B 1 8 ? 2.221 -21.766 -23.266 1 98.12 8 GLY B C 1
ATOM 2215 O O . GLY B 1 8 ? 3.195 -21.312 -23.859 1 98.12 8 GLY B O 1
ATOM 2216 N N . ILE B 1 9 ? 1.41 -21.047 -22.469 1 98.38 9 ILE B N 1
ATOM 2217 C CA . ILE B 1 9 ? 1.71 -19.641 -22.219 1 98.38 9 ILE B CA 1
ATOM 2218 C C . ILE B 1 9 ? 1.726 -19.359 -20.719 1 98.38 9 ILE B C 1
ATOM 2220 O O . ILE B 1 9 ? 0.754 -19.656 -20.016 1 98.38 9 ILE B O 1
ATOM 2224 N N . ASP B 1 10 ? 2.795 -18.859 -20.203 1 97.5 10 ASP B N 1
ATOM 2225 C CA . ASP B 1 10 ? 2.93 -18.328 -18.859 1 97.5 10 ASP B CA 1
ATOM 2226 C C . ASP B 1 10 ? 2.902 -16.797 -18.875 1 97.5 10 ASP B C 1
ATOM 2228 O O . ASP B 1 10 ? 3.838 -16.156 -19.359 1 97.5 10 ASP B O 1
ATOM 2232 N N . ILE B 1 11 ? 1.85 -16.266 -18.297 1 96.19 11 ILE B N 1
ATOM 2233 C CA . ILE B 1 11 ? 1.65 -14.82 -18.297 1 96.19 11 ILE B CA 1
ATOM 2234 C C . ILE B 1 11 ? 1.957 -14.266 -16.906 1 96.19 11 ILE B C 1
ATOM 2236 O O . ILE B 1 11 ? 1.124 -14.344 -16 1 96.19 11 ILE B O 1
ATOM 2240 N N . GLY B 1 12 ? 3.096 -13.617 -16.781 1 89 12 GLY B N 1
ATOM 2241 C CA . GLY B 1 12 ? 3.52 -13.047 -15.516 1 89 12 GLY B CA 1
ATOM 2242 C C . GLY B 1 12 ? 3.309 -11.547 -15.445 1 89 12 GLY B C 1
ATOM 2243 O O . GLY B 1 12 ? 2.795 -10.938 -16.391 1 89 12 GLY B O 1
ATOM 2244 N N . GLY B 1 13 ? 3.629 -11.047 -14.32 1 82.25 13 GLY B N 1
ATOM 2245 C CA . GLY B 1 13 ? 3.529 -9.609 -14.125 1 82.25 13 GLY B CA 1
ATOM 2246 C C . GLY B 1 13 ? 4.555 -8.828 -14.922 1 82.25 13 GLY B C 1
ATOM 2247 O O . GLY B 1 13 ? 4.305 -7.684 -15.305 1 82.25 13 GLY B O 1
ATOM 2248 N N . SER B 1 14 ? 5.652 -9.477 -15.195 1 82.5 14 SER B N 1
ATOM 2249 C CA . SER B 1 14 ? 6.734 -8.758 -15.852 1 82.5 14 SER B CA 1
ATOM 2250 C C . SER B 1 14 ? 6.961 -9.273 -17.266 1 82.5 14 SER B C 1
ATOM 2252 O O . SER B 1 14 ? 7.43 -8.531 -18.141 1 82.5 14 SER B O 1
ATOM 2254 N N . LYS B 1 15 ? 6.641 -10.523 -17.469 1 89 15 LYS B N 1
ATOM 2255 C CA . LYS B 1 15 ? 6.906 -11.125 -18.766 1 89 15 LYS B CA 1
ATOM 2256 C C . LYS B 1 15 ? 5.859 -12.188 -19.109 1 89 15 LYS B C 1
ATOM 2258 O O . LYS B 1 15 ? 5.148 -12.664 -18.219 1 89 15 LYS B O 1
ATOM 2263 N N . THR B 1 16 ? 5.809 -12.492 -20.375 1 95.94 16 THR B N 1
ATOM 2264 C CA . THR B 1 16 ? 4.992 -13.57 -20.922 1 95.94 16 THR B CA 1
ATOM 2265 C C . THR B 1 16 ? 5.828 -14.5 -21.797 1 95.94 16 THR B C 1
ATOM 2267 O O . THR B 1 16 ? 6.543 -14.047 -22.688 1 95.94 16 THR B O 1
ATOM 2270 N N . ARG B 1 17 ? 5.781 -15.727 -21.453 1 96.75 17 ARG B N 1
ATOM 2271 C CA . ARG B 1 17 ? 6.512 -16.719 -22.234 1 96.75 17 ARG B CA 1
ATOM 2272 C C . ARG B 1 17 ? 5.562 -17.734 -22.859 1 96.75 17 ARG B C 1
ATOM 2274 O O . ARG B 1 17 ? 4.633 -18.219 -22.203 1 96.75 17 ARG B O 1
ATOM 2281 N N . ALA B 1 18 ? 5.797 -18.031 -24.125 1 97.94 18 ALA B N 1
ATOM 2282 C CA . ALA B 1 18 ? 5.02 -19.031 -24.844 1 97.94 18 ALA B CA 1
ATOM 2283 C C . ALA B 1 18 ? 5.934 -20.062 -25.5 1 97.94 18 ALA B C 1
ATOM 2285 O O . ALA B 1 18 ? 6.973 -19.719 -26.062 1 97.94 18 ALA B O 1
ATOM 2286 N N . VAL B 1 19 ? 5.586 -21.297 -25.375 1 96.94 19 VAL B N 1
ATOM 2287 C CA . VAL B 1 19 ? 6.328 -22.391 -25.984 1 96.94 19 VAL B CA 1
ATOM 2288 C C . VAL B 1 19 ? 5.379 -23.266 -26.812 1 96.94 19 VAL B C 1
ATOM 2290 O O . VAL B 1 19 ? 4.301 -23.641 -26.328 1 96.94 19 VAL B O 1
ATOM 2293 N N . ALA B 1 20 ? 5.766 -23.531 -28.031 1 96.75 20 ALA B N 1
ATOM 2294 C CA . ALA B 1 20 ? 5.004 -24.422 -28.922 1 96.75 20 ALA B CA 1
ATOM 2295 C C . ALA B 1 20 ? 5.652 -25.797 -29.016 1 96.75 20 ALA B C 1
ATOM 2297 O O . ALA B 1 20 ? 6.875 -25.906 -29.141 1 96.75 20 ALA B O 1
ATOM 2298 N N . VAL B 1 21 ? 4.812 -26.797 -28.906 1 95.94 21 VAL B N 1
ATOM 2299 C CA . VAL B 1 21 ? 5.305 -28.172 -28.969 1 95.94 21 VAL B CA 1
ATOM 2300 C C . VAL B 1 21 ? 4.52 -28.953 -30.016 1 95.94 21 VAL B C 1
ATOM 2302 O O . VAL B 1 21 ? 3.301 -28.812 -30.125 1 95.94 21 VAL B O 1
ATOM 2305 N N . ALA B 1 22 ? 5.234 -29.734 -30.797 1 93.31 22 ALA B N 1
ATOM 2306 C CA . ALA B 1 22 ? 4.672 -30.688 -31.75 1 93.31 22 ALA B CA 1
ATOM 2307 C C . ALA B 1 22 ? 5.52 -31.953 -31.812 1 93.31 22 ALA B C 1
ATOM 2309 O O . ALA B 1 22 ? 6.75 -31.891 -31.859 1 93.31 22 ALA B O 1
ATOM 2310 N N . GLY B 1 23 ? 4.855 -33.062 -31.812 1 87.25 23 GLY B N 1
ATOM 2311 C CA . GLY B 1 23 ? 5.574 -34.344 -31.906 1 87.25 23 GLY B CA 1
ATOM 2312 C C . GLY B 1 23 ? 6.57 -34.531 -30.781 1 87.25 23 GLY B C 1
ATOM 2313 O O . GLY B 1 23 ? 7.664 -35.062 -31 1 87.25 23 GLY B O 1
ATOM 2314 N N . GLY B 1 24 ? 6.281 -33.969 -29.719 1 87.75 24 GLY B N 1
ATOM 2315 C CA . GLY B 1 24 ? 7.125 -34.156 -28.547 1 87.75 24 GLY B CA 1
ATOM 2316 C C . GLY B 1 24 ? 8.352 -33.281 -28.547 1 87.75 24 GLY B C 1
ATOM 2317 O O . GLY B 1 24 ? 9.273 -33.469 -27.734 1 87.75 24 GLY B O 1
ATOM 2318 N N . ARG B 1 25 ? 8.398 -32.281 -29.438 1 92.19 25 ARG B N 1
ATOM 2319 C CA . ARG B 1 25 ? 9.539 -31.375 -29.516 1 92.19 25 ARG B CA 1
ATOM 2320 C C . ARG B 1 25 ? 9.086 -29.922 -29.438 1 92.19 25 ARG B C 1
ATOM 2322 O O . ARG B 1 25 ? 8.008 -29.578 -29.938 1 92.19 25 ARG B O 1
ATOM 2329 N N . VAL B 1 26 ? 9.953 -29.156 -28.828 1 94.31 26 VAL B N 1
ATOM 2330 C CA . VAL B 1 26 ? 9.727 -27.719 -28.859 1 94.31 26 VAL B CA 1
ATOM 2331 C C . VAL B 1 26 ? 9.977 -27.188 -30.266 1 94.31 26 VAL B C 1
ATOM 2333 O O . VAL B 1 26 ? 11.055 -27.375 -30.828 1 94.31 26 VAL B O 1
ATOM 2336 N N . ILE B 1 27 ? 9.039 -26.547 -30.844 1 94.06 27 ILE B N 1
ATOM 2337 C CA . ILE B 1 27 ? 9.18 -26.078 -32.219 1 94.06 27 ILE B CA 1
ATOM 2338 C C . ILE B 1 27 ? 9.125 -24.547 -32.25 1 94.06 27 ILE B C 1
ATOM 2340 O O . ILE B 1 27 ? 9.266 -23.938 -33.281 1 94.06 27 ILE B O 1
ATOM 2344 N N . GLY B 1 28 ? 8.859 -23.922 -31.109 1 94.69 28 GLY B N 1
ATOM 2345 C CA . GLY B 1 28 ? 8.828 -22.484 -30.969 1 94.69 28 GLY B CA 1
ATOM 2346 C C . GLY B 1 28 ? 8.945 -22.016 -29.531 1 94.69 28 GLY B C 1
ATOM 2347 O O . GLY B 1 28 ? 8.492 -22.703 -28.609 1 94.69 28 GLY B O 1
ATOM 2348 N N . ASP B 1 29 ? 9.531 -20.922 -29.328 1 95.69 29 ASP B N 1
ATOM 2349 C CA . ASP B 1 29 ? 9.758 -20.297 -28.016 1 95.69 29 ASP B CA 1
ATOM 2350 C C . ASP B 1 29 ? 9.789 -18.766 -28.141 1 95.69 29 ASP B C 1
ATOM 2352 O O . ASP B 1 29 ? 10.617 -18.219 -28.875 1 95.69 29 ASP B O 1
ATOM 2356 N N . ALA B 1 30 ? 8.844 -18.172 -27.438 1 96.56 30 ALA B N 1
ATOM 2357 C CA . ALA B 1 30 ? 8.727 -16.719 -27.547 1 96.56 30 ALA B CA 1
ATOM 2358 C C . ALA B 1 30 ? 8.602 -16.062 -26.172 1 96.56 30 ALA B C 1
ATOM 2360 O O . ALA B 1 30 ? 7.949 -16.609 -25.281 1 96.56 30 ALA B O 1
ATOM 2361 N N . LEU B 1 31 ? 9.281 -14.992 -26.016 1 95.81 31 LEU B N 1
ATOM 2362 C CA . LEU B 1 31 ? 9.266 -14.188 -24.797 1 95.81 31 LEU B CA 1
ATOM 2363 C C . LEU B 1 31 ? 8.953 -12.734 -25.109 1 95.81 31 LEU B C 1
ATOM 2365 O O . LEU B 1 31 ? 9.484 -12.172 -26.062 1 95.81 31 LEU B O 1
ATOM 2369 N N . ALA B 1 32 ? 8.07 -12.172 -24.359 1 95.62 32 ALA B N 1
ATOM 2370 C CA . ALA B 1 32 ? 7.699 -10.773 -24.531 1 95.62 32 ALA B CA 1
ATOM 2371 C C . ALA B 1 32 ? 7.344 -10.133 -23.188 1 95.62 32 ALA B C 1
ATOM 2373 O O . ALA B 1 32 ? 7.617 -10.711 -22.125 1 95.62 32 ALA B O 1
ATOM 2374 N N . GLY B 1 33 ? 6.84 -8.891 -23.25 1 91.56 33 GLY B N 1
ATOM 2375 C CA . GLY B 1 33 ? 6.426 -8.219 -22.031 1 91.56 33 GLY B CA 1
ATOM 2376 C C . GLY B 1 33 ? 5.219 -8.859 -21.375 1 91.56 33 GLY B C 1
ATOM 2377 O O . GLY B 1 33 ? 4.793 -9.945 -21.781 1 91.56 33 GLY B O 1
ATOM 2378 N N . SER B 1 34 ? 4.77 -8.18 -20.406 1 92.44 34 SER B N 1
ATOM 2379 C CA . SER B 1 34 ? 3.639 -8.734 -19.672 1 92.44 34 SER B CA 1
ATOM 2380 C C . SER B 1 34 ? 2.334 -8.547 -20.438 1 92.44 34 SER B C 1
ATOM 2382 O O . SER B 1 34 ? 2.1 -7.496 -21.016 1 92.44 34 SER B O 1
ATOM 2384 N N . ALA B 1 35 ? 1.492 -9.609 -20.406 1 95.25 35 ALA B N 1
ATOM 2385 C CA . ALA B 1 35 ? 0.131 -9.523 -20.938 1 95.25 35 ALA B CA 1
ATOM 2386 C C . ALA B 1 35 ? -0.896 -9.68 -19.812 1 95.25 35 ALA B C 1
ATOM 2388 O O . ALA B 1 35 ? -2.072 -9.945 -20.078 1 95.25 35 ALA B O 1
ATOM 2389 N N . ASN B 1 36 ? -0.397 -9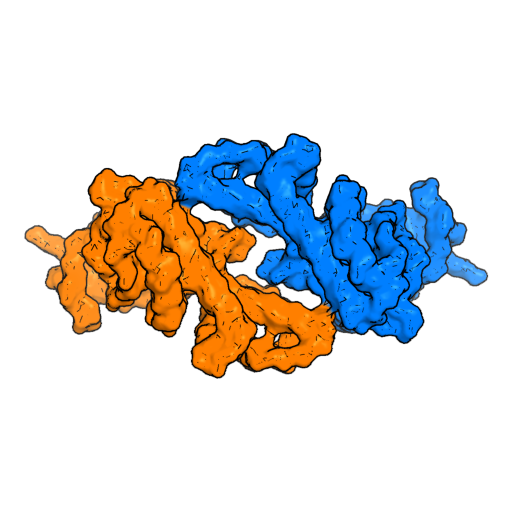.586 -18.594 1 91.62 36 ASN B N 1
ATOM 2390 C CA . ASN B 1 36 ? -1.279 -9.719 -17.438 1 91.62 36 ASN B CA 1
ATOM 2391 C C . ASN B 1 36 ? -2.215 -8.516 -17.312 1 91.62 36 ASN B C 1
ATOM 2393 O O . ASN B 1 36 ? -1.765 -7.395 -17.078 1 91.62 36 ASN B O 1
ATOM 2397 N N . LEU B 1 37 ? -3.498 -8.766 -17.328 1 88.5 37 LEU B N 1
ATOM 2398 C CA . LEU B 1 37 ? -4.5 -7.703 -17.359 1 88.5 37 LEU B CA 1
ATOM 2399 C C . LEU B 1 37 ? -4.539 -6.953 -16.031 1 88.5 37 LEU B C 1
ATOM 2401 O O . LEU B 1 37 ? -5.129 -5.875 -15.945 1 88.5 37 LEU B O 1
ATOM 2405 N N . GLN B 1 38 ? -3.875 -7.5 -15.055 1 80.69 38 GLN B N 1
ATOM 2406 C CA . GLN B 1 38 ? -3.746 -6.789 -13.789 1 80.69 38 GLN B CA 1
ATOM 2407 C C . GLN B 1 38 ? -2.623 -5.758 -13.844 1 80.69 38 GLN B C 1
ATOM 2409 O O . GLN B 1 38 ? -2.533 -4.879 -12.984 1 80.69 38 GLN B O 1
ATOM 2414 N N . SER B 1 39 ? -1.854 -5.848 -14.852 1 82.12 39 SER B N 1
ATOM 2415 C CA . SER B 1 39 ? -0.665 -5.004 -14.93 1 82.12 39 SER B CA 1
ATOM 2416 C C . SER B 1 39 ? -0.699 -4.105 -16.156 1 82.12 39 SER B C 1
ATOM 2418 O O . SER B 1 39 ? -0.058 -3.051 -16.188 1 82.12 39 SER B O 1
ATOM 2420 N N . VAL B 1 40 ? -1.401 -4.559 -17.203 1 86.81 40 VAL B N 1
ATOM 2421 C CA . VAL B 1 40 ? -1.402 -3.816 -18.453 1 86.81 40 VAL B CA 1
ATOM 2422 C C . VAL B 1 40 ? -2.828 -3.707 -19 1 86.81 40 VAL B C 1
ATOM 2424 O O . VAL B 1 40 ? -3.727 -4.418 -18.531 1 86.81 40 VAL B O 1
ATOM 2427 N N . THR B 1 41 ? -2.986 -2.811 -19.953 1 90.19 41 THR B N 1
ATOM 2428 C CA . THR B 1 41 ? -4.285 -2.666 -20.594 1 90.19 41 THR B CA 1
ATOM 2429 C C . THR B 1 41 ? -4.531 -3.807 -21.578 1 90.19 41 THR B C 1
ATOM 2431 O O . THR B 1 41 ? -3.6 -4.531 -21.938 1 90.19 41 THR B O 1
ATOM 2434 N N . GLU B 1 42 ? -5.773 -3.953 -21.969 1 94.75 42 GLU B N 1
ATOM 2435 C CA . GLU B 1 42 ? -6.113 -4.961 -22.953 1 94.75 42 GLU B CA 1
ATOM 2436 C C . GLU B 1 42 ? -5.344 -4.738 -24.266 1 94.75 42 GLU B C 1
ATOM 2438 O O . GLU B 1 42 ? -4.875 -5.691 -24.875 1 94.75 42 GLU B O 1
ATOM 2443 N N . GLU B 1 43 ? -5.215 -3.502 -24.609 1 96.19 43 GLU B N 1
ATOM 2444 C CA . GLU B 1 43 ? -4.488 -3.174 -25.844 1 96.19 43 GLU B CA 1
ATOM 2445 C C . GLU B 1 43 ? -3.023 -3.59 -25.75 1 96.19 43 GLU B C 1
ATOM 2447 O O . GLU B 1 43 ? -2.461 -4.129 -26.703 1 96.19 43 GLU B O 1
ATOM 2452 N N . GLN B 1 44 ? -2.492 -3.361 -24.594 1 95.12 44 GLN B N 1
ATOM 2453 C CA . GLN B 1 44 ? -1.104 -3.752 -24.359 1 95.12 44 GLN B CA 1
ATOM 2454 C C . GLN B 1 44 ? -0.95 -5.27 -24.375 1 95.12 44 GLN B C 1
ATOM 2456 O O . GLN B 1 44 ? 0.021 -5.797 -24.922 1 95.12 44 GLN B O 1
ATOM 2461 N N . ALA B 1 45 ? -1.896 -5.906 -23.797 1 96.56 45 ALA B N 1
ATOM 2462 C CA . ALA B 1 45 ? -1.877 -7.367 -23.797 1 96.56 45 ALA B CA 1
ATOM 2463 C C . ALA B 1 45 ? -1.967 -7.918 -25.203 1 96.56 45 ALA B C 1
ATOM 2465 O O . ALA B 1 45 ? -1.236 -8.844 -25.578 1 96.56 45 ALA B O 1
ATOM 2466 N N . LYS B 1 46 ? -2.807 -7.34 -26 1 97.25 46 LYS B N 1
ATOM 2467 C CA . LYS B 1 46 ? -2.963 -7.762 -27.375 1 97.25 46 LYS B CA 1
ATOM 2468 C C . LYS B 1 46 ? -1.66 -7.59 -28.156 1 97.25 46 LYS B C 1
ATOM 2470 O O . LYS B 1 46 ? -1.301 -8.445 -28.969 1 97.25 46 LYS B O 1
ATOM 2475 N N . ALA B 1 47 ? -1.043 -6.492 -27.859 1 97.56 47 ALA B N 1
ATOM 2476 C CA . ALA B 1 47 ? 0.239 -6.258 -28.516 1 97.56 47 ALA B CA 1
ATOM 2477 C C . ALA B 1 47 ? 1.252 -7.34 -28.156 1 97.56 47 ALA B C 1
ATOM 2479 O O . ALA B 1 47 ? 2.008 -7.805 -29.016 1 97.56 47 ALA B O 1
ATOM 2480 N N . VAL B 1 48 ? 1.232 -7.727 -26.953 1 97.25 48 VAL B N 1
ATOM 2481 C CA . VAL B 1 48 ? 2.145 -8.758 -26.469 1 97.25 48 VAL B CA 1
ATOM 2482 C C . VAL B 1 48 ? 1.808 -10.094 -27.125 1 97.25 48 VAL B C 1
ATOM 2484 O O . VAL B 1 48 ? 2.699 -10.805 -27.594 1 97.25 48 VAL B O 1
ATOM 2487 N N . PHE B 1 49 ? 0.534 -10.422 -27.219 1 97.56 49 PHE B N 1
ATOM 2488 C CA . PHE B 1 49 ? 0.119 -11.68 -27.844 1 97.56 49 PHE B CA 1
ATOM 2489 C C . PHE B 1 49 ? 0.442 -11.68 -29.328 1 97.56 49 PHE B C 1
ATOM 2491 O O . PHE B 1 49 ? 0.856 -12.703 -29.891 1 97.56 49 PHE B O 1
ATOM 2498 N N . THR B 1 50 ? 0.228 -10.516 -29.938 1 97.25 50 THR B N 1
ATOM 2499 C CA . THR B 1 50 ? 0.595 -10.406 -31.344 1 97.25 50 THR B CA 1
ATOM 2500 C C . THR B 1 50 ? 2.074 -10.727 -31.547 1 97.25 50 THR B C 1
ATOM 2502 O O . THR B 1 50 ? 2.438 -11.484 -32.438 1 97.25 50 THR B O 1
ATOM 2505 N N . ASP B 1 51 ? 2.826 -10.148 -30.719 1 97.06 51 ASP B N 1
ATOM 2506 C CA . ASP B 1 51 ? 4.27 -10.359 -30.797 1 97.06 51 ASP B CA 1
ATOM 2507 C C . ASP B 1 51 ? 4.617 -11.828 -30.578 1 97.06 51 ASP B C 1
ATOM 2509 O O . ASP B 1 51 ? 5.336 -12.43 -31.375 1 97.06 51 ASP B O 1
ATOM 2513 N N . ILE B 1 52 ? 4.086 -12.461 -29.562 1 96.5 52 ILE B N 1
ATOM 2514 C CA . ILE B 1 52 ? 4.371 -13.836 -29.156 1 96.5 52 ILE B CA 1
ATOM 2515 C C . ILE B 1 52 ? 3.951 -14.789 -30.281 1 96.5 52 ILE B C 1
ATOM 2517 O O . ILE B 1 52 ? 4.734 -15.648 -30.703 1 96.5 52 ILE B O 1
ATOM 2521 N N . PHE B 1 53 ? 2.824 -14.641 -30.828 1 96.12 53 PHE B N 1
ATOM 2522 C CA . PHE B 1 53 ? 2.301 -15.586 -31.812 1 96.12 53 PHE B CA 1
ATOM 2523 C C . PHE B 1 53 ? 2.943 -15.375 -33.188 1 96.12 53 PHE B C 1
ATOM 2525 O O . PHE B 1 53 ? 3.043 -16.297 -33.969 1 96.12 53 PHE B O 1
ATOM 2532 N N . SER B 1 54 ? 3.365 -14.094 -33.438 1 95.31 54 SER B N 1
ATOM 2533 C CA . SER B 1 54 ? 4.113 -13.859 -34.656 1 95.31 54 SER B CA 1
ATOM 2534 C C . SER B 1 54 ? 5.422 -14.648 -34.688 1 95.31 54 SER B C 1
ATOM 2536 O O . SER B 1 54 ? 5.871 -15.094 -35.719 1 95.31 54 SER B O 1
ATOM 2538 N N . ARG B 1 55 ? 5.949 -14.812 -33.531 1 94.19 55 ARG B N 1
ATOM 2539 C CA . ARG B 1 55 ? 7.234 -15.5 -33.406 1 94.19 55 ARG B CA 1
ATOM 2540 C C . ARG B 1 55 ? 7.051 -17.016 -33.438 1 94.19 55 ARG B C 1
ATOM 2542 O O . ARG B 1 55 ? 7.977 -17.75 -33.812 1 94.19 55 ARG B O 1
ATOM 2549 N N . LEU B 1 56 ? 5.934 -17.469 -33.031 1 92.69 56 LEU B N 1
ATOM 2550 C CA . LEU B 1 56 ? 5.648 -18.906 -33.094 1 92.69 56 LEU B CA 1
ATOM 2551 C C . LEU B 1 56 ? 5.328 -19.312 -34.531 1 92.69 56 LEU B C 1
ATOM 2553 O O . LEU B 1 56 ? 5.66 -20.422 -34.969 1 92.69 56 LEU B O 1
ATOM 2557 N N . ASN B 1 57 ? 4.738 -18.312 -35.406 1 82.88 57 ASN B N 1
ATOM 2558 C CA . ASN B 1 57 ? 4.453 -18.406 -36.812 1 82.88 57 ASN B CA 1
ATOM 2559 C C . ASN B 1 57 ? 3.887 -19.781 -37.188 1 82.88 57 ASN B C 1
ATOM 2561 O O . ASN B 1 57 ? 4.387 -20.438 -38.094 1 82.88 57 ASN B O 1
ATOM 2565 N N . ARG B 1 58 ? 2.742 -20.156 -36.406 1 80.88 58 ARG B N 1
ATOM 2566 C CA . ARG B 1 58 ? 2.141 -21.469 -36.625 1 80.88 58 ARG B CA 1
ATOM 2567 C C . ARG B 1 58 ? 0.655 -21.344 -36.938 1 80.88 58 ARG B C 1
ATOM 2569 O O . ARG B 1 58 ? -0.063 -20.578 -36.281 1 80.88 58 ARG B O 1
ATOM 2576 N N . SER B 1 59 ? 0.285 -21.984 -37.938 1 81.75 59 SER B N 1
ATOM 2577 C CA . SER B 1 59 ? -1.12 -21.922 -38.312 1 81.75 59 SER B CA 1
ATOM 2578 C C . SER B 1 59 ? -1.87 -23.172 -37.844 1 81.75 59 SER B C 1
ATOM 2580 O O . SER B 1 59 ? -3.102 -23.188 -37.844 1 81.75 59 SER B O 1
ATOM 2582 N N . ASP B 1 60 ? -1.246 -24.141 -37.375 1 90.38 60 ASP B N 1
ATOM 2583 C CA . ASP B 1 60 ? -1.885 -25.406 -37.031 1 90.38 60 ASP B CA 1
ATOM 2584 C C . ASP B 1 60 ? -1.94 -25.594 -35.531 1 90.38 60 ASP B C 1
ATOM 2586 O O . ASP B 1 60 ? -1.754 -26.703 -35.031 1 90.38 60 ASP B O 1
ATOM 2590 N N . ILE B 1 61 ? -2.107 -24.531 -34.812 1 95.69 61 ILE B N 1
ATOM 2591 C CA . ILE B 1 61 ? -2.25 -24.625 -33.375 1 95.69 61 ILE B CA 1
ATOM 2592 C C . ILE B 1 61 ? -3.584 -25.281 -33.031 1 95.69 61 ILE B C 1
ATOM 2594 O O . ILE B 1 61 ? -4.645 -24.781 -33.406 1 95.69 61 ILE B O 1
ATOM 2598 N N . SER B 1 62 ? -3.504 -26.375 -32.312 1 96.06 62 SER B N 1
ATOM 2599 C CA . SER B 1 62 ? -4.723 -27.109 -31.969 1 96.06 62 SER B CA 1
ATOM 2600 C C . SER B 1 62 ? -5.105 -26.906 -30.516 1 96.06 62 SER B C 1
ATOM 2602 O O . SER B 1 62 ? -6.266 -27.094 -30.141 1 96.06 62 SER B O 1
ATOM 2604 N N . ARG B 1 63 ? -4.113 -26.578 -29.641 1 97.31 63 ARG B N 1
ATOM 2605 C CA . ARG B 1 63 ? -4.367 -26.359 -28.219 1 97.31 63 ARG B CA 1
ATOM 2606 C C . ARG B 1 63 ? -3.535 -25.203 -27.688 1 97.31 63 ARG B C 1
ATOM 2608 O O . ARG B 1 63 ? -2.367 -25.047 -28.047 1 97.31 63 ARG B O 1
ATOM 2615 N N . VAL B 1 64 ? -4.141 -24.406 -26.875 1 97.88 64 VAL B N 1
ATOM 2616 C CA . VAL B 1 64 ? -3.459 -23.344 -26.141 1 97.88 64 VAL B CA 1
ATOM 2617 C C . VAL B 1 64 ? -3.814 -23.438 -24.656 1 97.88 64 VAL B C 1
ATOM 2619 O O . VAL B 1 64 ? -4.988 -23.547 -24.297 1 97.88 64 VAL B O 1
ATOM 2622 N N . SER B 1 65 ? -2.822 -23.562 -23.844 1 98.31 65 SER B N 1
ATOM 2623 C CA . SER B 1 65 ? -2.992 -23.5 -22.391 1 98.31 65 SER B CA 1
ATOM 2624 C C . SER B 1 65 ? -2.236 -22.312 -21.797 1 98.31 65 SER B C 1
ATOM 2626 O O . SER B 1 65 ? -1.021 -22.188 -21.969 1 98.31 65 SER B O 1
ATOM 2628 N N . ALA B 1 66 ? -3.002 -21.438 -21.156 1 98.5 66 ALA B N 1
ATOM 2629 C CA . ALA B 1 66 ? -2.393 -20.219 -20.625 1 98.5 66 ALA B CA 1
ATOM 2630 C C . ALA B 1 66 ? -2.65 -20.078 -19.125 1 98.5 66 ALA B C 1
ATOM 2632 O O . ALA B 1 66 ? -3.719 -20.453 -18.641 1 98.5 66 ALA B O 1
ATOM 2633 N N . GLY B 1 67 ? -1.646 -19.641 -18.406 1 97.94 67 GLY B N 1
ATOM 2634 C CA . GLY B 1 67 ? -1.767 -19.312 -17 1 97.94 67 GLY B CA 1
ATOM 2635 C C . GLY B 1 67 ? -1.424 -17.859 -16.703 1 97.94 67 GLY B C 1
ATOM 2636 O O . GLY B 1 67 ? -0.453 -17.312 -17.234 1 97.94 67 GLY B O 1
ATOM 2637 N N . SER B 1 68 ? -2.221 -17.203 -15.898 1 95.69 68 SER B N 1
ATOM 2638 C CA . SER B 1 68 ? -1.996 -15.797 -15.562 1 95.69 68 SER B CA 1
ATOM 2639 C C . SER B 1 68 ? -2.477 -15.484 -14.148 1 95.69 68 SER B C 1
ATOM 2641 O O . SER B 1 68 ? -3.475 -16.047 -13.688 1 95.69 68 SER B O 1
ATOM 2643 N N . ALA B 1 69 ? -1.722 -14.547 -13.547 1 88.81 69 ALA B N 1
ATOM 2644 C CA . ALA B 1 69 ? -2.268 -13.984 -12.312 1 88.81 69 ALA B CA 1
ATOM 2645 C C . ALA B 1 69 ? -3.592 -13.266 -12.578 1 88.81 6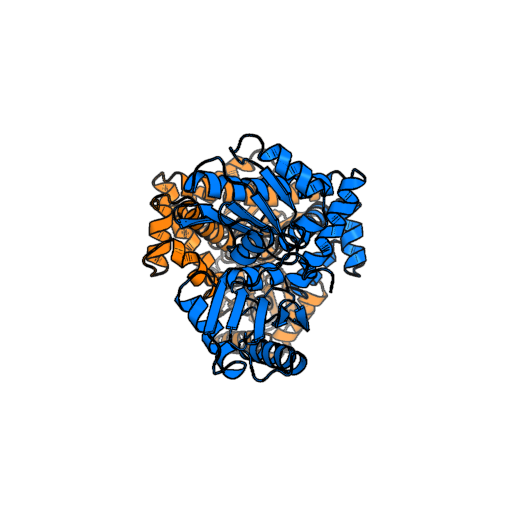9 ALA B C 1
ATOM 2647 O O . ALA B 1 69 ? -3.791 -12.695 -13.656 1 88.81 69 ALA B O 1
ATOM 2648 N N . GLY B 1 70 ? -4.492 -13.367 -11.672 1 84.81 70 GLY B N 1
ATOM 2649 C CA . GLY B 1 70 ? -5.75 -12.648 -11.789 1 84.81 70 GLY B CA 1
ATOM 2650 C C . GLY B 1 70 ? -6.863 -13.492 -12.383 1 84.81 70 GLY B C 1
ATOM 2651 O O . GLY B 1 70 ? -8.031 -13.086 -12.383 1 84.81 70 GLY B O 1
ATOM 2652 N N . VAL B 1 71 ? -6.523 -14.625 -13.008 1 90.69 71 VAL B N 1
ATOM 2653 C CA . VAL B 1 71 ? -7.551 -15.531 -13.508 1 90.69 71 VAL B CA 1
ATOM 2654 C C . VAL B 1 71 ? -8.078 -16.406 -12.367 1 90.69 71 VAL B C 1
ATOM 2656 O O . VAL B 1 71 ? -7.719 -17.578 -12.25 1 90.69 71 VAL B O 1
ATOM 2659 N N . ASP B 1 72 ? -9.008 -15.789 -11.602 1 84.12 72 ASP B N 1
ATOM 2660 C CA . ASP B 1 72 ? -9.477 -16.422 -10.375 1 84.12 72 ASP B CA 1
ATOM 2661 C C . ASP B 1 72 ? -10.922 -16.906 -10.516 1 84.12 72 ASP B C 1
ATOM 2663 O O . ASP B 1 72 ? -11.422 -17.641 -9.664 1 84.12 72 ASP B O 1
ATOM 2667 N N . THR B 1 73 ? -11.586 -16.453 -11.57 1 83.69 73 THR B N 1
ATOM 2668 C CA . THR B 1 73 ? -12.984 -16.781 -11.805 1 83.69 73 THR B CA 1
ATOM 2669 C C . THR B 1 73 ? -13.188 -17.312 -13.219 1 83.69 73 THR B C 1
ATOM 2671 O O . THR B 1 73 ? -12.305 -17.172 -14.07 1 83.69 73 THR B O 1
ATOM 2674 N N . ALA B 1 74 ? -14.328 -17.922 -13.352 1 89.19 74 ALA B N 1
ATOM 2675 C CA . ALA B 1 74 ? -14.68 -18.375 -14.695 1 89.19 74 ALA B CA 1
ATOM 2676 C C . ALA B 1 74 ? -14.719 -17.203 -15.68 1 89.19 74 ALA B C 1
ATOM 2678 O O . ALA B 1 74 ? -14.32 -17.344 -16.828 1 89.19 74 ALA B O 1
ATOM 2679 N N . GLU B 1 75 ? -15.156 -16.156 -15.195 1 88.81 75 GLU B N 1
ATOM 2680 C CA . GLU B 1 75 ? -15.219 -14.961 -16.031 1 88.81 75 GLU B CA 1
ATOM 2681 C C . GLU B 1 75 ? -13.82 -14.477 -16.422 1 88.81 75 GLU B C 1
ATOM 2683 O O . GLU B 1 75 ? -13.586 -14.07 -17.562 1 88.81 75 GLU B O 1
ATOM 2688 N N . GLY B 1 76 ? -12.953 -14.531 -15.461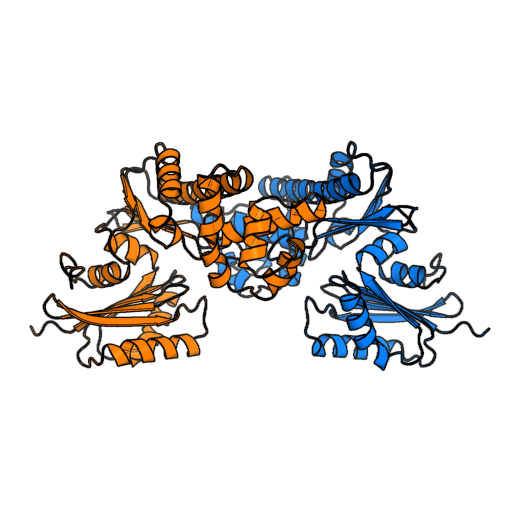 1 90.12 76 GLY B N 1
ATOM 2689 C CA . GLY B 1 76 ? -11.578 -14.164 -15.75 1 90.12 76 GLY B CA 1
ATOM 2690 C C . GLY B 1 76 ? -10.922 -15.07 -16.766 1 90.12 76 GLY B C 1
ATOM 2691 O O . GLY B 1 76 ? -10.211 -14.602 -17.656 1 90.12 76 GLY B O 1
ATOM 2692 N N . ALA B 1 77 ? -11.227 -16.312 -16.641 1 94.94 77 ALA B N 1
ATOM 2693 C CA . ALA B 1 77 ? -10.703 -17.281 -17.609 1 94.94 77 ALA B CA 1
ATOM 2694 C C . ALA B 1 77 ? -11.25 -17.016 -19 1 94.94 77 ALA B C 1
ATOM 2696 O O . ALA B 1 77 ? -10.5 -17.016 -19.984 1 94.94 77 ALA B O 1
ATOM 2697 N N . GLN B 1 78 ? -12.5 -16.734 -19.078 1 95.81 78 GLN B N 1
ATOM 2698 C CA . GLN B 1 78 ? -13.133 -16.5 -20.375 1 95.81 78 GLN B CA 1
ATOM 2699 C C . GLN B 1 78 ? -12.594 -15.219 -21.016 1 95.81 78 GLN B C 1
ATOM 2701 O O . GLN B 1 78 ? -12.453 -15.141 -22.234 1 95.81 78 GLN B O 1
ATOM 2706 N N . THR B 1 79 ? -12.32 -14.273 -20.219 1 95.12 79 THR B N 1
ATOM 2707 C CA . THR B 1 79 ? -11.734 -13.039 -20.734 1 95.12 79 THR B CA 1
ATOM 2708 C C . THR B 1 79 ? -10.391 -13.305 -21.406 1 95.12 79 THR B C 1
ATOM 2710 O O . THR B 1 79 ? -10.141 -12.836 -22.516 1 95.12 79 THR B O 1
ATOM 2713 N N . LEU B 1 80 ? -9.586 -14.039 -20.719 1 96.88 80 LEU B N 1
ATOM 2714 C CA . LEU B 1 80 ? -8.281 -14.367 -21.281 1 96.88 80 LEU B CA 1
ATOM 2715 C C . LEU B 1 80 ? -8.43 -15.227 -22.531 1 96.88 80 LEU B C 1
ATOM 2717 O O . LEU B 1 80 ? -7.723 -15.016 -23.516 1 96.88 80 LEU B O 1
ATOM 2721 N N . ILE B 1 81 ? -9.359 -16.125 -22.516 1 97.75 81 ILE B N 1
ATOM 2722 C CA . ILE B 1 81 ? -9.617 -16.984 -23.672 1 97.75 81 ILE B CA 1
ATOM 2723 C C . ILE B 1 81 ? -10.039 -16.125 -24.859 1 97.75 81 ILE B C 1
ATOM 2725 O O . ILE B 1 81 ? -9.547 -16.312 -25.969 1 97.75 81 ILE B O 1
ATOM 2729 N N . ARG B 1 82 ? -10.867 -15.164 -24.594 1 97 82 ARG B N 1
ATOM 2730 C CA . ARG B 1 82 ? -11.328 -14.273 -25.656 1 97 82 ARG B CA 1
ATOM 2731 C C . ARG B 1 82 ? -10.164 -13.484 -26.25 1 97 82 ARG B C 1
ATOM 2733 O O . ARG B 1 82 ? -10.109 -13.266 -27.453 1 97 82 ARG B O 1
ATOM 2740 N N . LEU B 1 83 ? -9.305 -13.094 -25.422 1 97.06 83 LEU B N 1
ATOM 2741 C CA . LEU B 1 83 ? -8.156 -12.312 -25.875 1 97.06 83 LEU B CA 1
ATOM 2742 C C . LEU B 1 83 ? -7.223 -13.164 -26.719 1 97.06 83 LEU B C 1
ATOM 2744 O O . LEU B 1 83 ? -6.562 -12.648 -27.625 1 97.06 83 LEU B O 1
ATOM 2748 N N . LEU B 1 84 ? -7.18 -14.469 -26.453 1 97.75 84 LEU B N 1
ATOM 2749 C CA . LEU B 1 84 ? -6.238 -15.359 -27.125 1 97.75 84 LEU B CA 1
ATOM 2750 C C . LEU B 1 84 ? -6.844 -15.93 -28.406 1 97.75 84 LEU B C 1
ATOM 2752 O O . LEU B 1 84 ? -6.117 -16.391 -29.281 1 97.75 84 LEU B O 1
ATOM 2756 N N . ARG B 1 85 ? -8.125 -15.898 -28.531 1 97.56 85 ARG B N 1
ATOM 2757 C CA . ARG B 1 85 ? -8.883 -16.578 -29.562 1 97.56 85 ARG B CA 1
ATOM 2758 C C . ARG B 1 85 ? -8.445 -16.109 -30.953 1 97.56 85 ARG B C 1
ATOM 2760 O O . ARG B 1 85 ? -8.242 -16.938 -31.859 1 97.56 85 ARG B O 1
ATOM 2767 N N . PRO B 1 86 ? -8.219 -14.797 -31.156 1 96.5 86 PRO B N 1
ATOM 2768 C CA . PRO B 1 86 ? -7.836 -14.344 -32.5 1 96.5 86 PRO B CA 1
ATOM 2769 C C . PRO B 1 86 ? -6.523 -14.961 -32.969 1 96.5 86 PRO B C 1
ATOM 2771 O O . PRO B 1 86 ? -6.285 -15.047 -34.188 1 96.5 86 PRO B O 1
ATOM 2774 N N . TYR B 1 87 ? -5.715 -15.422 -32.125 1 95.69 87 TYR B N 1
ATOM 2775 C CA . TYR B 1 87 ? -4.379 -15.875 -32.469 1 95.69 87 TYR B CA 1
ATOM 2776 C C . TYR B 1 87 ? -4.359 -17.391 -32.688 1 95.69 87 TYR B C 1
ATOM 2778 O O . TYR B 1 87 ? -3.398 -17.938 -33.25 1 95.69 87 TYR B O 1
ATOM 2786 N N . ALA B 1 88 ? -5.367 -18.031 -32.219 1 95.5 88 ALA B N 1
ATOM 2787 C CA . ALA B 1 88 ? -5.57 -19.469 -32.406 1 95.5 88 ALA B CA 1
ATOM 2788 C C . ALA B 1 88 ? -7.051 -19.797 -32.562 1 95.5 88 ALA B C 1
ATOM 2790 O O . ALA B 1 88 ? -7.633 -20.5 -31.719 1 95.5 88 ALA B O 1
ATOM 2791 N N . PRO B 1 89 ? -7.602 -19.422 -33.656 1 94.56 89 PRO B N 1
ATOM 2792 C CA . PRO B 1 89 ? -9.055 -19.438 -33.812 1 94.56 89 PRO B CA 1
ATOM 2793 C C . PRO B 1 89 ? -9.633 -20.859 -33.75 1 94.56 89 PRO B C 1
ATOM 2795 O O . PRO B 1 89 ? -10.773 -21.047 -33.312 1 94.56 89 PRO B O 1
ATOM 2798 N N . ASP B 1 90 ? -8.898 -21.859 -34.062 1 93.31 90 ASP B N 1
ATOM 2799 C CA . ASP B 1 90 ? -9.445 -23.219 -34.125 1 93.31 90 ASP B CA 1
ATOM 2800 C C . ASP B 1 90 ? -8.977 -24.062 -32.969 1 93.31 90 ASP B C 1
ATOM 2802 O O . ASP B 1 90 ? -9.305 -25.25 -32.875 1 93.31 90 ASP B O 1
ATOM 2806 N N . ALA B 1 91 ? -8.234 -23.469 -32.125 1 96.75 91 ALA B N 1
ATOM 2807 C CA . ALA B 1 91 ? -7.613 -24.234 -31.047 1 96.75 91 ALA B CA 1
ATOM 2808 C C . ALA B 1 91 ? -8.562 -24.359 -29.844 1 96.75 91 ALA B C 1
ATOM 2810 O O . ALA B 1 91 ? -9.438 -23.516 -29.656 1 96.75 91 ALA B O 1
ATOM 2811 N N . GLU B 1 92 ? -8.445 -25.469 -29.156 1 97.12 92 GLU B N 1
ATOM 2812 C CA . GLU B 1 92 ? -8.961 -25.516 -27.797 1 97.12 92 GLU B CA 1
ATOM 2813 C C . GLU B 1 92 ? -8.109 -24.672 -26.859 1 97.12 92 GLU B C 1
ATOM 2815 O O . GLU B 1 92 ? -6.902 -24.891 -26.734 1 97.12 92 GLU B O 1
ATOM 2820 N N . ILE B 1 93 ? -8.75 -23.656 -26.219 1 98 93 ILE B N 1
ATOM 2821 C CA . ILE B 1 93 ? -8 -22.734 -25.391 1 98 93 ILE B CA 1
ATOM 2822 C C . ILE B 1 93 ? -8.453 -22.875 -23.938 1 98 93 ILE B C 1
ATOM 2824 O O . ILE B 1 93 ? -9.648 -22.875 -23.641 1 98 93 ILE B O 1
ATOM 2828 N N . THR B 1 94 ? -7.465 -23.078 -23.047 1 97.5 94 THR B N 1
ATOM 2829 C CA . THR B 1 94 ? -7.719 -23.094 -21.609 1 97.5 94 THR B CA 1
ATOM 2830 C C . THR B 1 94 ? -6.918 -22 -20.922 1 97.5 94 THR B C 1
ATOM 2832 O O . THR B 1 94 ? -5.82 -21.656 -21.344 1 97.5 94 THR B O 1
ATOM 2835 N N . ALA B 1 95 ? -7.543 -21.422 -19.938 1 97.81 95 ALA B N 1
ATOM 2836 C CA . ALA B 1 95 ? -6.918 -20.391 -19.125 1 97.81 95 ALA B CA 1
ATOM 2837 C C . ALA B 1 95 ? -7.105 -20.672 -17.641 1 97.81 95 ALA B C 1
ATOM 2839 O O . ALA B 1 95 ? -8.219 -20.953 -17.188 1 97.81 95 ALA B O 1
ATOM 2840 N N . VAL B 1 96 ? -5.973 -20.672 -16.891 1 96.62 96 VAL B N 1
ATOM 2841 C CA . VAL B 1 96 ? -6.023 -20.938 -15.461 1 96.62 96 VAL B CA 1
ATOM 2842 C C . VAL B 1 96 ? -5.191 -19.906 -14.711 1 96.62 96 VAL B C 1
ATOM 2844 O O . VAL B 1 96 ? -4.512 -19.078 -15.328 1 96.62 96 VAL B O 1
ATOM 2847 N N . HIS B 1 97 ? -5.301 -19.875 -13.438 1 95.25 97 HIS B N 1
ATOM 2848 C CA . HIS B 1 97 ? -4.41 -19.062 -12.617 1 95.25 97 HIS B CA 1
ATOM 2849 C C . HIS B 1 97 ? -2.973 -19.562 -12.695 1 95.25 97 HIS B C 1
ATOM 2851 O O . HIS B 1 97 ? -2.734 -20.766 -12.719 1 95.25 97 HIS B O 1
ATOM 2857 N N . ASP B 1 98 ? -2.064 -18.688 -12.609 1 95.81 98 ASP B N 1
ATOM 2858 C CA . ASP B 1 98 ? -0.667 -19.047 -12.844 1 95.81 98 ASP B CA 1
ATOM 2859 C C . ASP B 1 98 ? -0.163 -20.016 -11.773 1 95.81 98 ASP B C 1
ATOM 2861 O O . ASP B 1 98 ? 0.784 -20.766 -12.008 1 95.81 98 ASP B O 1
ATOM 2865 N N . THR B 1 99 ? -0.771 -20.062 -10.625 1 95.75 99 THR B N 1
ATOM 2866 C CA . THR B 1 99 ? -0.363 -21.016 -9.602 1 95.75 99 THR B CA 1
ATOM 2867 C C . THR B 1 99 ? -0.535 -22.438 -10.102 1 95.75 99 THR B C 1
ATOM 2869 O O . THR B 1 99 ? 0.249 -23.328 -9.742 1 95.75 99 THR B O 1
ATOM 2872 N N . GLN B 1 100 ? -1.49 -22.688 -10.898 1 97.12 100 GLN B N 1
ATOM 2873 C CA . GLN B 1 100 ? -1.717 -24.031 -11.414 1 97.12 100 GLN B CA 1
ATOM 2874 C C . GLN B 1 100 ? -0.588 -24.469 -12.344 1 97.12 100 GLN B C 1
ATOM 2876 O O . GLN B 1 100 ? -0.254 -25.656 -12.422 1 97.12 100 GLN B O 1
ATOM 2881 N N . LEU B 1 101 ? -0.06 -23.469 -13.047 1 97.81 101 LEU B N 1
ATOM 2882 C CA . LEU B 1 101 ? 1.096 -23.781 -13.883 1 97.81 101 LEU B CA 1
ATOM 2883 C C . LEU B 1 101 ? 2.268 -24.25 -13.031 1 97.81 101 LEU B C 1
ATOM 2885 O O . LEU B 1 101 ? 2.971 -25.203 -13.406 1 97.81 101 LEU B O 1
ATOM 2889 N N . VAL B 1 102 ? 2.451 -23.594 -11.922 1 97.19 102 VAL B N 1
ATOM 2890 C CA . VAL B 1 102 ? 3.572 -23.891 -11.031 1 97.19 102 VAL B CA 1
ATOM 2891 C C . VAL B 1 102 ? 3.426 -25.297 -10.469 1 97.19 102 VAL B C 1
ATOM 2893 O O . VAL B 1 102 ? 4.383 -26.078 -10.477 1 97.19 102 VAL B O 1
ATOM 2896 N N . LEU B 1 103 ? 2.256 -25.672 -10.023 1 97.69 103 LEU B N 1
ATOM 2897 C CA . LEU B 1 103 ? 2.031 -27 -9.5 1 97.69 103 LEU B CA 1
ATOM 2898 C C . LEU B 1 103 ? 2.283 -28.062 -10.57 1 97.69 103 LEU B C 1
ATOM 2900 O O . LEU B 1 103 ? 3.004 -29.031 -10.336 1 97.69 103 LEU B O 1
ATOM 2904 N N . ALA B 1 104 ? 1.762 -27.812 -11.766 1 97 104 ALA B N 1
ATOM 2905 C CA . ALA B 1 104 ? 1.896 -28.75 -12.875 1 97 104 ALA B CA 1
ATOM 2906 C C . ALA B 1 104 ? 3.35 -28.859 -13.328 1 97 104 ALA B C 1
ATOM 2908 O O . ALA B 1 104 ? 3.834 -29.969 -13.609 1 97 104 ALA B O 1
ATOM 2909 N N . ALA B 1 105 ? 4.016 -27.734 -13.43 1 96.31 105 ALA B N 1
ATOM 2910 C CA . ALA B 1 105 ? 5.422 -27.75 -13.82 1 96.31 105 ALA B CA 1
ATOM 2911 C C . ALA B 1 105 ? 6.262 -28.531 -12.812 1 96.31 105 ALA B C 1
ATOM 2913 O O . ALA B 1 105 ? 7.297 -29.109 -13.172 1 96.31 105 ALA B O 1
ATOM 2914 N N . GLY B 1 106 ? 5.836 -28.562 -11.586 1 95.25 106 GLY B N 1
ATOM 2915 C CA . GLY B 1 106 ? 6.496 -29.344 -10.555 1 95.25 106 GLY B CA 1
ATOM 2916 C C . GLY B 1 106 ? 6.199 -30.828 -10.641 1 95.25 106 GLY B C 1
ATOM 2917 O O . GLY B 1 106 ? 6.723 -31.625 -9.852 1 95.25 106 GLY B O 1
ATOM 2918 N N . GLY B 1 107 ? 5.32 -31.203 -11.547 1 94.25 107 GLY B N 1
ATOM 2919 C CA . GLY B 1 107 ? 4.984 -32.594 -11.758 1 94.25 107 GLY B CA 1
ATOM 2920 C C . GLY B 1 107 ? 3.914 -33.125 -10.812 1 94.25 107 GLY B C 1
ATOM 2921 O O . GLY B 1 107 ? 3.824 -34.312 -10.562 1 94.25 107 GLY B O 1
ATOM 2922 N N . LEU B 1 108 ? 3.164 -32.219 -10.242 1 95.44 108 LEU B N 1
ATOM 2923 C CA . LEU B 1 108 ? 2.186 -32.594 -9.234 1 95.44 108 LEU B CA 1
ATOM 2924 C C . LEU B 1 108 ? 0.765 -32.375 -9.734 1 95.44 108 LEU B C 1
ATOM 2926 O O . LEU B 1 108 ? 0.493 -31.391 -10.43 1 95.44 108 LEU B O 1
ATOM 2930 N N . THR B 1 109 ? -0.089 -33.281 -9.422 1 94.81 109 THR B N 1
ATOM 2931 C CA . THR B 1 109 ? -1.511 -33.125 -9.703 1 94.81 109 THR B CA 1
ATOM 2932 C C . THR B 1 109 ? -2.262 -32.688 -8.445 1 94.81 109 THR B C 1
ATOM 2934 O O . THR B 1 109 ? -3.396 -32.219 -8.523 1 94.81 109 THR B O 1
ATOM 2937 N N . ALA B 1 110 ? -1.609 -32.938 -7.285 1 97.12 110 ALA B N 1
ATOM 2938 C CA . ALA B 1 110 ? -2.078 -32.531 -5.973 1 97.12 110 ALA B CA 1
ATOM 2939 C C . ALA B 1 110 ? -0.938 -31.938 -5.148 1 97.12 110 ALA B C 1
ATOM 2941 O O . ALA B 1 110 ? 0.191 -32.438 -5.191 1 97.12 110 ALA B O 1
ATOM 2942 N N . GLY B 1 111 ? -1.188 -30.906 -4.523 1 98.12 111 GLY B N 1
ATOM 2943 C CA . GLY B 1 111 ? -0.16 -30.203 -3.76 1 98.12 111 GLY B CA 1
ATOM 2944 C C . GLY B 1 111 ? -0.431 -28.719 -3.602 1 98.12 111 GLY B C 1
ATOM 2945 O O . GLY B 1 111 ? -1.553 -28.266 -3.832 1 98.12 111 GLY B O 1
ATOM 2946 N N . ILE B 1 112 ? 0.521 -28 -3.045 1 98.25 112 ILE B N 1
ATOM 2947 C CA . ILE B 1 112 ? 0.459 -26.562 -2.848 1 98.25 112 ILE B CA 1
ATOM 2948 C C . ILE B 1 112 ? 1.512 -25.875 -3.715 1 98.25 112 ILE B C 1
ATOM 2950 O O . ILE B 1 112 ? 2.682 -26.25 -3.705 1 98.25 112 ILE B O 1
ATOM 2954 N N . ALA B 1 113 ? 1.096 -24.953 -4.516 1 98.25 113 ALA B N 1
ATOM 2955 C CA . ALA B 1 113 ? 2.004 -24.062 -5.246 1 98.25 113 ALA B CA 1
ATOM 2956 C C . ALA B 1 113 ? 2.1 -22.703 -4.566 1 98.25 113 ALA B C 1
ATOM 2958 O O . ALA B 1 113 ? 1.079 -22.094 -4.238 1 98.25 113 ALA B O 1
ATOM 2959 N N . VAL B 1 114 ? 3.287 -22.25 -4.312 1 98 114 VAL B N 1
ATOM 2960 C CA . VAL B 1 114 ? 3.547 -20.906 -3.791 1 98 114 VAL B CA 1
ATOM 2961 C C . VAL B 1 114 ? 4.332 -20.094 -4.82 1 98 114 VAL B C 1
ATOM 2963 O O . VAL B 1 114 ? 5.328 -20.578 -5.367 1 98 114 VAL B O 1
ATOM 2966 N N . ILE B 1 115 ? 3.826 -18.984 -5.152 1 96.06 115 ILE B N 1
ATOM 2967 C CA . ILE B 1 115 ? 4.547 -18.062 -6.031 1 96.06 115 ILE B CA 1
ATOM 2968 C C . ILE B 1 115 ? 4.973 -16.828 -5.254 1 96.06 115 ILE B C 1
ATOM 2970 O O . ILE B 1 115 ? 4.172 -16.234 -4.523 1 96.06 115 ILE B O 1
ATOM 2974 N N . SER B 1 116 ? 6.234 -16.469 -5.316 1 95.62 116 SER B N 1
ATOM 2975 C CA . SER B 1 116 ? 6.738 -15.211 -4.797 1 95.62 116 SER B CA 1
ATOM 2976 C C . SER B 1 116 ? 7.691 -14.547 -5.789 1 95.62 116 SER B C 1
ATOM 2978 O O . SER B 1 116 ? 8.742 -15.102 -6.113 1 95.62 116 SER B O 1
ATOM 2980 N N . GLY B 1 117 ? 7.367 -13.508 -6.32 1 91.88 117 GLY B N 1
ATOM 2981 C CA . GLY B 1 117 ? 8.109 -12.625 -7.203 1 91.88 117 GLY B CA 1
ATOM 2982 C C . GLY B 1 117 ? 7.734 -11.164 -7.031 1 91.88 117 GLY B C 1
ATOM 2983 O O . GLY B 1 117 ? 7.934 -10.586 -5.957 1 91.88 117 GLY B O 1
ATOM 2984 N N . THR B 1 118 ? 6.984 -10.664 -8.109 1 88.75 118 THR B N 1
ATOM 2985 C CA . THR B 1 118 ? 6.445 -9.312 -7.941 1 88.75 118 THR B CA 1
ATOM 2986 C C . THR B 1 118 ? 5.367 -9.297 -6.859 1 88.75 118 THR B C 1
ATOM 2988 O O . THR B 1 118 ? 5.336 -8.383 -6.027 1 88.75 118 THR B O 1
ATOM 2991 N N . GLY B 1 119 ? 4.562 -10.25 -6.82 1 91.44 119 GLY B N 1
ATOM 2992 C CA . GLY B 1 119 ? 3.582 -10.516 -5.777 1 91.44 119 GLY B CA 1
ATOM 2993 C C . GLY B 1 119 ? 3.766 -11.875 -5.121 1 91.44 119 GLY B C 1
ATOM 2994 O O . GLY B 1 119 ? 4.789 -12.531 -5.32 1 91.44 119 GLY B O 1
ATOM 2995 N N . SER B 1 120 ? 2.828 -12.227 -4.273 1 94.69 120 SER B N 1
ATOM 2996 C CA . SER B 1 120 ? 2.895 -13.523 -3.621 1 94.69 120 SER B CA 1
ATOM 2997 C C . SER B 1 120 ? 1.506 -14.133 -3.445 1 94.69 120 SER B C 1
ATOM 2999 O O . SER B 1 120 ? 0.532 -13.406 -3.227 1 94.69 120 SER B O 1
ATOM 3001 N N . VAL B 1 121 ? 1.462 -15.461 -3.58 1 95.56 121 VAL B N 1
ATOM 3002 C CA . VAL B 1 121 ? 0.202 -16.188 -3.457 1 95.56 121 VAL B CA 1
ATOM 3003 C C . VAL B 1 121 ? 0.481 -17.672 -3.23 1 95.56 121 VAL B C 1
ATOM 3005 O O . VAL B 1 121 ? 1.545 -18.172 -3.602 1 95.56 121 VAL B O 1
ATOM 3008 N N . ALA B 1 122 ? -0.4 -18.312 -2.533 1 96.88 122 ALA B N 1
ATOM 3009 C CA . ALA B 1 122 ? -0.383 -19.781 -2.43 1 96.88 122 ALA B CA 1
ATOM 3010 C C . ALA B 1 122 ? -1.712 -20.375 -2.883 1 96.88 122 ALA B C 1
ATOM 3012 O O . ALA B 1 122 ? -2.775 -19.797 -2.627 1 96.88 122 ALA B O 1
ATOM 3013 N N . TRP B 1 123 ? -1.629 -21.453 -3.584 1 97.12 123 TRP B N 1
ATOM 3014 C CA . TRP B 1 123 ? -2.787 -22.188 -4.07 1 97.12 123 TRP B CA 1
ATOM 3015 C C . TRP B 1 123 ? -2.562 -23.703 -3.939 1 97.12 123 TRP B C 1
ATOM 3017 O O . TRP B 1 123 ? -1.462 -24.188 -4.191 1 97.12 123 TRP B O 1
ATOM 3027 N N . GLY B 1 124 ? -3.594 -24.375 -3.537 1 97.62 124 GLY B N 1
ATOM 3028 C CA . GLY B 1 124 ? -3.467 -25.812 -3.375 1 97.62 124 GLY B CA 1
ATOM 3029 C C . GLY B 1 124 ? -4.625 -26.594 -3.973 1 97.62 124 GLY B C 1
ATOM 3030 O O . GLY B 1 124 ? -5.695 -26.031 -4.219 1 97.62 124 GLY B O 1
ATOM 3031 N N . LYS B 1 125 ? -4.332 -27.812 -4.23 1 97.38 125 LYS B N 1
ATOM 3032 C CA . LYS B 1 125 ? -5.309 -28.766 -4.75 1 97.38 125 LYS B CA 1
ATOM 3033 C C . LYS B 1 125 ? -5.105 -30.156 -4.141 1 97.38 125 LYS B C 1
ATOM 3035 O O . LYS B 1 125 ? -3.975 -30.641 -4.055 1 97.38 125 LYS B O 1
ATOM 3040 N N . ARG B 1 126 ? -6.195 -30.688 -3.789 1 97 126 ARG B N 1
ATOM 3041 C CA . ARG B 1 126 ? -6.168 -32.062 -3.309 1 97 126 ARG B CA 1
ATOM 3042 C C . ARG B 1 126 ? -6.477 -33.062 -4.438 1 97 126 ARG B C 1
ATOM 3044 O O . ARG B 1 126 ? -6.953 -32.656 -5.5 1 97 126 ARG B O 1
ATOM 3051 N N . ALA B 1 127 ? -6.301 -34.344 -4.105 1 95.38 127 ALA B N 1
ATOM 3052 C CA . ALA B 1 127 ? -6.566 -35.375 -5.082 1 95.38 127 ALA B CA 1
ATOM 3053 C C . ALA B 1 127 ? -8.055 -35.469 -5.422 1 95.38 127 ALA B C 1
ATOM 3055 O O . ALA B 1 127 ? -8.422 -35.812 -6.539 1 95.38 127 ALA B O 1
ATOM 3056 N N . ASP B 1 128 ? -8.867 -35.031 -4.535 1 96 128 ASP B N 1
ATOM 3057 C CA . ASP B 1 128 ? -10.305 -35.125 -4.75 1 96 128 ASP B CA 1
ATOM 3058 C C . ASP B 1 128 ? -10.828 -33.906 -5.508 1 96 128 ASP B C 1
ATOM 3060 O O . ASP B 1 128 ? -12.023 -33.812 -5.777 1 96 128 ASP B O 1
ATOM 3064 N N . GLY B 1 129 ? -9.961 -32.969 -5.734 1 95.12 129 GLY B N 1
ATOM 3065 C CA . GLY B 1 129 ? -10.328 -31.844 -6.57 1 95.12 129 GLY B CA 1
ATOM 3066 C C . GLY B 1 129 ? -10.586 -30.562 -5.781 1 95.12 129 GLY B C 1
ATOM 3067 O O . GLY B 1 129 ? -10.719 -29.484 -6.355 1 95.12 129 GLY B O 1
ATOM 3068 N N . ALA B 1 130 ? -10.602 -30.688 -4.438 1 96.19 130 ALA B N 1
ATOM 3069 C CA . ALA B 1 130 ? -10.789 -29.5 -3.605 1 96.19 130 ALA B CA 1
ATOM 3070 C C . ALA B 1 130 ? -9.617 -28.547 -3.76 1 96.19 130 ALA B C 1
ATOM 3072 O O . ALA B 1 130 ? -8.461 -28.969 -3.828 1 96.19 130 ALA B O 1
ATOM 3073 N N . VAL B 1 131 ? -9.945 -27.25 -3.836 1 96.19 131 VAL B N 1
ATOM 3074 C CA . VAL B 1 131 ? -8.898 -26.266 -4.031 1 96.19 131 VAL B CA 1
ATOM 3075 C C . VAL B 1 131 ? -9.016 -25.172 -2.977 1 96.19 131 VAL B C 1
ATOM 3077 O O . VAL B 1 131 ? -10.07 -25 -2.354 1 96.19 131 VAL B O 1
ATOM 3080 N N . ALA B 1 132 ? -7.914 -24.453 -2.73 1 96.12 132 ALA B N 1
ATOM 3081 C CA . ALA B 1 132 ? -7.879 -23.281 -1.844 1 96.12 132 ALA B CA 1
ATOM 3082 C C . ALA B 1 132 ? -6.793 -22.297 -2.273 1 96.12 132 ALA B C 1
ATOM 3084 O O . ALA B 1 132 ? -5.711 -22.703 -2.697 1 96.12 132 ALA B O 1
ATOM 3085 N N . ARG B 1 133 ? -7.133 -21.094 -2.16 1 94.5 133 ARG B N 1
ATOM 3086 C CA . ARG B 1 133 ? -6.172 -20.016 -2.428 1 94.5 133 ARG B CA 1
ATOM 3087 C C . ARG B 1 133 ? -6.023 -19.109 -1.219 1 94.5 133 ARG B C 1
ATOM 3089 O O . ARG B 1 133 ? -7.016 -18.766 -0.566 1 94.5 133 ARG B O 1
ATOM 3096 N N . VAL B 1 134 ? -4.816 -18.734 -0.897 1 95.31 134 VAL B N 1
ATOM 3097 C CA . VAL B 1 134 ? -4.5 -17.812 0.188 1 95.31 134 VAL B CA 1
ATOM 3098 C C . VAL B 1 134 ? -3.561 -16.719 -0.318 1 95.31 134 VAL B C 1
ATOM 3100 O O . VAL B 1 134 ? -2.566 -17.016 -0.988 1 95.31 134 VAL B O 1
ATOM 3103 N N . GLY B 1 135 ? -3.91 -15.469 0.051 1 94.56 135 GLY B N 1
ATOM 3104 C CA . GLY B 1 135 ? -3.107 -14.352 -0.404 1 94.56 135 GLY B CA 1
ATOM 3105 C C . GLY B 1 135 ? -3.414 -13.93 -1.831 1 94.56 135 GLY B C 1
ATOM 3106 O O . GLY B 1 135 ? -4.539 -14.109 -2.307 1 94.56 135 GLY B O 1
ATOM 3107 N N . GLY B 1 136 ? -2.48 -13.203 -2.479 1 92.19 136 GLY B N 1
ATOM 3108 C CA . GLY B 1 136 ? -2.68 -12.727 -3.838 1 92.19 136 GLY B CA 1
ATOM 3109 C C . GLY B 1 136 ? -3.602 -11.523 -3.918 1 92.19 136 GLY B C 1
ATOM 3110 O O . GLY B 1 136 ? -4.367 -11.383 -4.875 1 92.19 136 GLY B O 1
ATOM 3111 N N . TRP B 1 137 ? -3.559 -10.758 -2.873 1 92.25 137 TRP B N 1
ATOM 3112 C CA . TRP B 1 137 ? -4.512 -9.656 -2.799 1 92.25 137 TRP B CA 1
ATOM 3113 C C . TRP B 1 137 ? -4.004 -8.438 -3.564 1 92.25 137 TRP B C 1
ATOM 3115 O O . TRP B 1 137 ? -4.715 -7.441 -3.703 1 92.25 137 TRP B O 1
ATOM 3125 N N . GLY B 1 138 ? -2.76 -8.492 -4.059 1 89.88 138 GLY B N 1
ATOM 3126 C CA . GLY B 1 138 ? -2.188 -7.367 -4.777 1 89.88 138 GLY B CA 1
ATOM 3127 C C . GLY B 1 138 ? -1.439 -6.402 -3.877 1 89.88 138 GLY B C 1
ATOM 3128 O O . GLY B 1 138 ? -1.503 -6.512 -2.65 1 89.88 138 GLY B O 1
ATOM 3129 N N . TYR B 1 139 ? -0.761 -5.426 -4.445 1 89.44 139 TYR B N 1
ATOM 3130 C CA . TYR B 1 139 ? 0.253 -4.625 -3.771 1 89.44 139 TYR B CA 1
ATOM 3131 C C . TYR B 1 139 ? -0.389 -3.607 -2.836 1 89.44 139 TYR B C 1
ATOM 3133 O O . TYR B 1 139 ? 0.222 -3.189 -1.851 1 89.44 139 TYR B O 1
ATOM 3141 N N . LEU B 1 140 ? -1.646 -3.244 -3.094 1 91.5 140 LEU B N 1
ATOM 3142 C CA . LEU B 1 140 ? -2.279 -2.254 -2.23 1 91.5 140 LEU B CA 1
ATOM 3143 C C . LEU B 1 140 ? -2.76 -2.895 -0.932 1 91.5 140 LEU B C 1
ATOM 3145 O O . LEU B 1 140 ? -2.773 -2.246 0.117 1 91.5 140 LEU B O 1
ATOM 3149 N N . LEU B 1 141 ? -3.133 -4.199 -1.03 1 91.19 141 LEU B N 1
ATOM 3150 C CA . LEU B 1 141 ? -3.76 -4.852 0.115 1 91.19 141 LEU B CA 1
ATOM 3151 C C . LEU B 1 141 ? -2.818 -5.879 0.739 1 91.19 141 LEU B C 1
ATOM 3153 O O . LEU B 1 141 ? -2.98 -6.246 1.905 1 91.19 141 LEU B O 1
ATOM 3157 N N . GLY B 1 142 ? -1.94 -6.445 -0.084 1 76.56 142 GLY B N 1
ATOM 3158 C CA . GLY B 1 142 ? -1.227 -7.562 0.514 1 76.56 142 GLY B CA 1
ATOM 3159 C C . GLY B 1 142 ? -0.223 -8.203 -0.427 1 76.56 142 GLY B C 1
ATOM 3160 O O . GLY B 1 142 ? -0.592 -9.016 -1.275 1 76.56 142 GLY B O 1
ATOM 3161 N N . ASP B 1 143 ? 0.921 -7.855 -0.573 1 79.62 143 ASP B N 1
ATOM 3162 C CA . ASP B 1 143 ? 2.014 -8.578 -1.216 1 79.62 143 ASP B CA 1
ATOM 3163 C C . ASP B 1 143 ? 3.133 -8.883 -0.222 1 79.62 143 ASP B C 1
ATOM 3165 O O . ASP B 1 143 ? 4.312 -8.688 -0.529 1 79.62 143 ASP B O 1
ATOM 3169 N N . ASP B 1 144 ? 2.545 -9.391 0.954 1 87.31 144 ASP B N 1
ATOM 3170 C CA . ASP B 1 144 ? 3.518 -9.805 1.962 1 87.31 144 ASP B CA 1
ATOM 3171 C C . ASP B 1 144 ? 4.289 -11.039 1.509 1 87.31 144 ASP B C 1
ATOM 3173 O O . ASP B 1 144 ? 3.703 -11.984 0.969 1 87.31 144 ASP B O 1
ATOM 3177 N N . GLY B 1 145 ? 5.562 -10.938 1.618 1 94.88 145 GLY B N 1
ATOM 3178 C CA . GLY B 1 145 ? 6.414 -12.031 1.191 1 94.88 145 GLY B CA 1
ATOM 3179 C C . GLY B 1 145 ? 6.824 -11.938 -0.266 1 94.88 145 GLY B C 1
ATOM 3180 O O . GLY B 1 145 ? 7.391 -12.883 -0.82 1 94.88 145 GLY B O 1
ATOM 3181 N N . SER B 1 146 ? 6.523 -10.867 -0.916 1 95.69 146 SER B N 1
ATOM 3182 C CA . SER B 1 146 ? 6.895 -10.656 -2.311 1 95.69 146 SER B CA 1
ATOM 3183 C C . SER B 1 146 ? 8.148 -9.789 -2.422 1 95.69 146 SER B C 1
ATOM 3185 O O . SER B 1 146 ? 8.594 -9.211 -1.433 1 95.69 146 SER B O 1
ATOM 3187 N N . GLY B 1 147 ? 8.648 -9.805 -3.684 1 95.5 147 GLY B N 1
ATOM 3188 C CA . GLY B 1 147 ? 9.742 -8.883 -3.943 1 95.5 147 GLY B CA 1
ATOM 3189 C C . GLY B 1 147 ? 9.367 -7.43 -3.73 1 95.5 147 GLY B C 1
ATOM 3190 O O . GLY B 1 147 ? 10.156 -6.66 -3.172 1 95.5 147 GLY B O 1
ATOM 3191 N N . TYR B 1 148 ? 8.203 -7.039 -4.148 1 94.69 148 TYR B N 1
ATOM 3192 C CA . TYR B 1 148 ? 7.715 -5.684 -3.922 1 94.69 148 TYR B CA 1
ATOM 3193 C C . TYR B 1 148 ? 7.648 -5.371 -2.432 1 94.69 148 TYR B C 1
ATOM 3195 O O . TYR B 1 148 ? 8.109 -4.312 -1.992 1 94.69 148 TYR B O 1
ATOM 3203 N N . GLY B 1 149 ? 7.113 -6.336 -1.687 1 96.31 149 GLY B N 1
ATOM 3204 C CA . GLY B 1 149 ? 7.016 -6.16 -0.246 1 96.31 149 GLY B CA 1
ATOM 3205 C C . GLY B 1 149 ? 8.359 -5.969 0.424 1 96.31 149 GLY B C 1
ATOM 3206 O O . GLY B 1 149 ? 8.508 -5.125 1.313 1 96.31 149 GLY B O 1
ATOM 3207 N N . VAL B 1 150 ? 9.312 -6.707 0.021 1 97.69 150 VAL B N 1
ATOM 3208 C CA . VAL B 1 150 ? 10.664 -6.641 0.565 1 97.69 150 VAL B CA 1
ATOM 3209 C C . VAL B 1 150 ? 11.25 -5.25 0.326 1 97.69 150 VAL B C 1
ATOM 3211 O O . VAL B 1 150 ? 11.742 -4.609 1.257 1 97.69 150 VAL B O 1
ATOM 3214 N N . SER B 1 151 ? 11.164 -4.812 -0.867 1 97.31 151 SER B N 1
ATOM 3215 C CA . SER B 1 151 ? 11.711 -3.508 -1.222 1 97.31 151 SER B CA 1
ATOM 3216 C C . SER B 1 151 ? 10.977 -2.383 -0.497 1 97.31 151 SER B C 1
ATOM 3218 O O . SER B 1 151 ? 11.602 -1.427 -0.033 1 97.31 151 SER B O 1
ATOM 3220 N N . ARG B 1 152 ? 9.719 -2.502 -0.426 1 96.38 152 ARG B N 1
ATOM 3221 C CA . ARG B 1 152 ? 8.922 -1.515 0.295 1 96.38 152 ARG B CA 1
ATOM 3222 C C . ARG B 1 152 ? 9.359 -1.408 1.75 1 96.38 152 ARG B C 1
ATOM 3224 O O . ARG B 1 152 ? 9.516 -0.305 2.279 1 96.38 152 ARG B O 1
ATOM 3231 N N . SER B 1 153 ? 9.562 -2.555 2.389 1 97.12 153 SER B N 1
ATOM 3232 C CA . SER B 1 153 ? 10.016 -2.582 3.773 1 97.12 153 SER B CA 1
ATOM 3233 C C . SER B 1 153 ? 11.375 -1.906 3.92 1 97.12 153 SER B C 1
ATOM 3235 O O . SER B 1 153 ? 11.617 -1.191 4.895 1 97.12 153 SER B O 1
ATOM 3237 N N . ALA B 1 154 ? 12.188 -2.131 2.973 1 97.88 154 ALA B N 1
ATOM 3238 C CA . ALA B 1 154 ? 13.523 -1.533 3.014 1 97.88 154 ALA B CA 1
ATOM 3239 C C . ALA B 1 154 ? 13.445 -0.014 2.891 1 97.88 154 ALA B C 1
ATOM 3241 O O . ALA B 1 154 ? 14.141 0.709 3.607 1 97.88 154 ALA B O 1
ATOM 3242 N N . VAL B 1 155 ? 12.602 0.443 2.002 1 97.19 155 VAL B N 1
ATOM 3243 C CA . VAL B 1 155 ? 12.43 1.88 1.811 1 97.19 155 VAL B CA 1
ATOM 3244 C C . VAL B 1 155 ? 11.836 2.502 3.072 1 97.19 155 VAL B C 1
ATOM 3246 O O . VAL B 1 155 ? 12.305 3.547 3.535 1 97.19 155 VAL B O 1
ATOM 3249 N N . ARG B 1 156 ? 10.898 1.872 3.635 1 96.56 156 ARG B N 1
ATOM 3250 C CA . ARG B 1 156 ? 10.305 2.357 4.875 1 96.56 156 ARG B CA 1
ATOM 3251 C C . ARG B 1 156 ? 11.344 2.434 5.988 1 96.56 156 ARG B C 1
ATOM 3253 O O . ARG B 1 156 ? 11.359 3.389 6.766 1 96.56 156 ARG B O 1
ATOM 3260 N N . HIS B 1 157 ? 12.148 1.413 6.059 1 97.5 157 HIS B N 1
ATOM 3261 C CA . HIS B 1 157 ? 13.219 1.402 7.047 1 97.5 157 HIS B CA 1
ATOM 3262 C C . HIS B 1 157 ? 14.125 2.617 6.887 1 97.5 157 HIS B C 1
ATOM 3264 O O . HIS B 1 157 ? 14.43 3.307 7.863 1 97.5 157 HIS B O 1
ATOM 3270 N N . ALA B 1 158 ? 14.523 2.879 5.672 1 97.62 158 ALA B N 1
ATOM 3271 C CA . ALA B 1 158 ? 15.391 4.02 5.387 1 97.62 158 ALA B CA 1
ATOM 3272 C C . ALA B 1 158 ? 14.734 5.332 5.797 1 97.62 158 ALA B C 1
ATOM 3274 O O . ALA B 1 158 ? 15.367 6.184 6.426 1 97.62 158 ALA B O 1
ATOM 3275 N N . LEU B 1 159 ? 13.469 5.469 5.469 1 96.19 159 LEU B N 1
ATOM 3276 C CA . LEU B 1 159 ? 12.742 6.691 5.766 1 96.19 159 LEU B CA 1
ATOM 3277 C C . LEU B 1 159 ? 12.547 6.855 7.27 1 96.19 159 LEU B C 1
ATOM 3279 O O . LEU B 1 159 ? 12.594 7.977 7.789 1 96.19 159 LEU B O 1
ATOM 3283 N N . SER B 1 160 ? 12.344 5.734 7.938 1 95.56 160 SER B N 1
ATOM 3284 C CA . SER B 1 160 ? 12.195 5.789 9.391 1 95.56 160 SER B CA 1
ATOM 3285 C C . SER B 1 160 ? 13.469 6.297 10.055 1 95.56 160 SER B C 1
ATOM 3287 O O . SER B 1 160 ? 13.406 7.082 11.008 1 95.56 160 SER B O 1
ATOM 3289 N N . LEU B 1 161 ? 14.578 5.844 9.602 1 95.88 161 LEU B N 1
ATOM 3290 C CA . LEU B 1 161 ? 15.852 6.34 10.117 1 95.88 161 LEU B CA 1
ATOM 3291 C C . LEU B 1 161 ? 15.992 7.836 9.867 1 95.88 161 LEU B C 1
ATOM 3293 O O . LEU B 1 161 ? 16.391 8.586 10.758 1 95.88 161 LEU B O 1
ATOM 3297 N N . SER B 1 162 ? 15.625 8.219 8.68 1 94.06 162 SER B N 1
ATOM 3298 C CA . SER B 1 162 ? 15.711 9.633 8.32 1 94.06 162 SER B CA 1
ATOM 3299 C C . SER B 1 162 ? 14.812 10.484 9.211 1 94.06 162 SER B C 1
ATOM 3301 O O . SER B 1 162 ? 15.227 11.547 9.68 1 94.06 162 SER B O 1
ATOM 3303 N N . ASP B 1 163 ? 13.617 10.031 9.422 1 92.88 163 ASP B N 1
ATOM 3304 C CA . ASP B 1 163 ? 12.656 10.742 10.258 1 92.88 163 ASP B CA 1
ATOM 3305 C C . ASP B 1 163 ? 13.203 10.93 11.672 1 92.88 163 ASP B C 1
ATOM 3307 O O . ASP B 1 163 ? 12.93 11.945 12.32 1 92.88 163 ASP B O 1
ATOM 3311 N N . ARG B 1 164 ? 13.992 9.969 12.133 1 91.38 164 ARG B N 1
ATOM 3312 C CA . ARG B 1 164 ? 14.523 10 13.492 1 91.38 164 ARG B CA 1
ATOM 3313 C C . ARG B 1 164 ? 15.812 10.82 13.547 1 91.38 164 ARG B C 1
ATOM 3315 O O . ARG B 1 164 ? 16.344 11.07 14.633 1 91.38 164 ARG B O 1
ATOM 3322 N N . GLY B 1 165 ? 16.297 11.188 12.375 1 91.62 165 GLY B N 1
ATOM 3323 C CA . GLY B 1 165 ? 17.547 11.93 12.328 1 91.62 165 GLY B CA 1
ATOM 3324 C C . GLY B 1 165 ? 18.766 11.047 12.492 1 91.62 165 GLY B C 1
ATOM 3325 O O . GLY B 1 165 ? 19.875 11.539 12.75 1 91.62 165 GLY B O 1
ATOM 3326 N N . ASP B 1 166 ? 18.594 9.734 12.352 1 93.94 166 ASP B N 1
ATOM 3327 C CA . ASP B 1 166 ? 19.703 8.789 12.461 1 93.94 166 ASP B CA 1
ATOM 3328 C C . ASP B 1 166 ? 20.516 8.742 11.164 1 93.94 166 ASP B C 1
ATOM 3330 O O . ASP B 1 166 ? 19.984 9.031 10.086 1 93.94 166 ASP B O 1
ATOM 3334 N N . ALA B 1 167 ? 21.75 8.484 11.336 1 95.62 167 ALA B N 1
ATOM 3335 C CA . ALA B 1 167 ? 22.562 8.242 10.148 1 95.62 167 ALA B CA 1
ATOM 3336 C C . ALA B 1 167 ? 22.062 7.027 9.375 1 95.62 167 ALA B C 1
ATOM 3338 O O . ALA B 1 167 ? 21.609 6.047 9.977 1 95.62 167 ALA B O 1
ATOM 3339 N N . PRO B 1 168 ? 22.156 7.113 8.086 1 96.81 168 PRO B N 1
ATOM 3340 C CA . PRO B 1 168 ? 21.75 5.941 7.309 1 96.81 168 PRO B CA 1
ATOM 3341 C C . PRO B 1 168 ? 22.625 4.719 7.582 1 96.81 168 PRO B C 1
ATOM 3343 O O . PRO B 1 168 ? 23.828 4.848 7.777 1 96.81 168 PRO B O 1
ATOM 3346 N N . ASP B 1 169 ? 21.969 3.615 7.629 1 97.69 169 ASP B N 1
ATOM 3347 C CA . ASP B 1 169 ? 22.719 2.365 7.77 1 97.69 169 ASP B CA 1
ATOM 3348 C C . ASP B 1 169 ? 23.078 1.783 6.406 1 97.69 169 ASP B C 1
ATOM 3350 O O . ASP B 1 169 ? 22.875 2.43 5.375 1 97.69 169 ASP B O 1
ATOM 3354 N N . ALA B 1 170 ? 23.641 0.616 6.387 1 97.62 170 ALA B N 1
ATOM 3355 C CA . ALA B 1 170 ? 24.141 -0.008 5.16 1 97.62 170 ALA B CA 1
ATOM 3356 C C . ALA B 1 170 ? 22.984 -0.294 4.195 1 97.62 170 ALA B C 1
ATOM 3358 O O . ALA B 1 170 ? 23.109 -0.057 2.99 1 97.62 170 ALA B O 1
ATOM 3359 N N . LEU B 1 171 ? 21.938 -0.815 4.688 1 98.06 171 LEU B N 1
ATOM 3360 C CA . LEU B 1 171 ? 20.781 -1.13 3.861 1 98.06 171 LEU B CA 1
ATOM 3361 C C . LEU B 1 171 ? 20.25 0.123 3.178 1 98.06 171 LEU B C 1
ATOM 3363 O O . LEU B 1 171 ? 20.016 0.125 1.965 1 98.06 171 LEU B O 1
ATOM 3367 N N . SER B 1 172 ? 20.078 1.17 3.967 1 98.12 172 SER B N 1
ATOM 3368 C CA . SER B 1 172 ? 19.562 2.43 3.438 1 98.12 172 SER B CA 1
ATOM 3369 C C . SER B 1 172 ? 20.5 3.002 2.371 1 98.12 172 SER B C 1
ATOM 3371 O O . SER B 1 172 ? 20.031 3.486 1.335 1 98.12 172 SER B O 1
ATOM 3373 N N . ARG B 1 173 ? 21.734 2.924 2.607 1 97.44 173 ARG B N 1
ATOM 3374 C CA . ARG B 1 173 ? 22.719 3.436 1.66 1 97.44 173 ARG B CA 1
ATOM 3375 C C . ARG B 1 173 ? 22.703 2.633 0.365 1 97.44 173 ARG B C 1
ATOM 3377 O O . ARG B 1 173 ? 22.828 3.197 -0.725 1 97.44 173 ARG B O 1
ATOM 3384 N N . LYS B 1 174 ? 22.594 1.369 0.503 1 96.12 174 LYS B N 1
ATOM 3385 C CA . LYS B 1 174 ? 22.562 0.499 -0.668 1 96.12 174 LYS B CA 1
ATOM 3386 C C . LYS B 1 174 ? 21.359 0.812 -1.555 1 96.12 174 LYS B C 1
ATOM 3388 O O . LYS B 1 174 ? 21.484 0.877 -2.779 1 96.12 174 LYS B O 1
ATOM 3393 N N . PHE B 1 175 ? 20.219 0.996 -0.955 1 96.44 175 PHE B N 1
ATOM 3394 C CA . PHE B 1 175 ? 19.016 1.309 -1.719 1 96.44 175 PHE B CA 1
ATOM 3395 C C . PHE B 1 175 ? 19.125 2.689 -2.354 1 96.44 175 PHE B C 1
ATOM 3397 O O . PHE B 1 175 ? 18.719 2.881 -3.506 1 96.44 175 PHE B O 1
ATOM 3404 N N . ALA B 1 176 ? 19.641 3.641 -1.572 1 97.19 176 ALA B N 1
ATOM 3405 C CA . ALA B 1 176 ? 19.828 4.973 -2.137 1 97.19 176 ALA B CA 1
ATOM 3406 C C . ALA B 1 176 ? 20.75 4.922 -3.355 1 97.19 176 ALA B C 1
ATOM 3408 O O . ALA B 1 176 ? 20.438 5.504 -4.398 1 97.19 176 ALA B O 1
ATOM 3409 N N . ALA B 1 177 ? 21.781 4.184 -3.248 1 96.94 177 ALA B N 1
ATOM 3410 C CA . ALA B 1 177 ? 22.75 4.051 -4.336 1 96.94 177 ALA B CA 1
ATOM 3411 C C . ALA B 1 177 ? 22.125 3.381 -5.555 1 96.94 177 ALA B C 1
ATOM 3413 O O . ALA B 1 177 ? 22.297 3.852 -6.68 1 96.94 177 ALA B O 1
ATOM 3414 N N . GLU B 1 178 ? 21.422 2.275 -5.344 1 96.44 178 GLU B N 1
ATOM 3415 C CA . GLU B 1 178 ? 20.797 1.541 -6.438 1 96.44 178 GLU B CA 1
ATOM 3416 C C . GLU B 1 178 ? 19.797 2.416 -7.184 1 96.44 178 GLU B C 1
ATOM 3418 O O . GLU B 1 178 ? 19.656 2.305 -8.406 1 96.44 178 GLU B O 1
ATOM 3423 N N . CYS B 1 179 ? 19.125 3.297 -6.434 1 96.56 179 CYS B N 1
ATOM 3424 C CA . CYS B 1 179 ? 18.094 4.152 -7.008 1 96.56 179 CYS B CA 1
ATOM 3425 C C . CYS B 1 179 ? 18.703 5.418 -7.602 1 96.56 179 CYS B C 1
ATOM 3427 O O . CYS B 1 179 ? 17.984 6.23 -8.195 1 96.56 179 CYS B O 1
ATOM 3429 N N . GLY B 1 180 ? 19.969 5.637 -7.383 1 96.38 180 GLY B N 1
ATOM 3430 C CA . GLY B 1 180 ? 20.656 6.789 -7.941 1 96.38 180 GLY B CA 1
ATOM 3431 C C . GLY B 1 180 ? 20.359 8.078 -7.203 1 96.38 180 GLY B C 1
ATOM 3432 O O . GLY B 1 180 ? 20.359 9.156 -7.801 1 96.38 180 GLY B O 1
ATOM 3433 N N . VAL B 1 181 ? 20 7.98 -5.941 1 95.25 181 VAL B N 1
ATOM 3434 C CA . VAL B 1 181 ? 19.766 9.172 -5.141 1 95.25 181 VAL B CA 1
ATOM 3435 C C . VAL B 1 181 ? 20.891 9.352 -4.129 1 95.25 181 VAL B C 1
ATOM 3437 O O . VAL B 1 181 ? 21.594 8.391 -3.789 1 95.25 181 VAL B O 1
ATOM 3440 N N . THR B 1 182 ? 21.125 10.539 -3.66 1 93.12 182 THR B N 1
ATOM 3441 C CA . THR B 1 182 ? 22.25 10.875 -2.809 1 93.12 182 THR B CA 1
ATOM 3442 C C . THR B 1 182 ? 21.922 10.633 -1.34 1 93.12 182 THR B C 1
ATOM 3444 O O . THR B 1 182 ? 22.766 10.188 -0.568 1 93.12 182 THR B O 1
ATOM 3447 N N . GLU B 1 183 ? 20.625 10.93 -0.97 1 94.12 183 GLU B N 1
ATOM 3448 C CA . GLU B 1 183 ? 20.188 10.781 0.413 1 94.12 183 GLU B CA 1
ATOM 3449 C C . GLU B 1 183 ? 18.984 9.844 0.512 1 94.12 183 GLU B C 1
ATOM 3451 O O . GLU B 1 183 ? 18.047 9.93 -0.29 1 94.12 183 GLU B O 1
ATOM 3456 N N . PRO B 1 184 ? 18.984 9 1.555 1 93.5 184 PRO B N 1
ATOM 3457 C CA . PRO B 1 184 ? 17.906 8.031 1.712 1 93.5 184 PRO B CA 1
ATOM 3458 C C . PRO B 1 184 ? 16.531 8.695 1.826 1 93.5 184 PRO B C 1
ATOM 3460 O O . PRO B 1 184 ? 15.523 8.109 1.421 1 93.5 184 PRO B O 1
ATOM 3463 N N . ALA B 1 185 ? 16.5 9.891 2.303 1 92 185 ALA B N 1
ATOM 3464 C CA . ALA B 1 185 ? 15.234 10.609 2.391 1 92 185 ALA B CA 1
ATOM 3465 C C . ALA B 1 185 ? 14.625 10.805 1.008 1 92 185 ALA B C 1
ATOM 3467 O O . ALA B 1 185 ? 13.398 10.93 0.874 1 92 185 ALA B O 1
ATOM 3468 N N . GLN B 1 186 ? 15.453 10.82 -0.005 1 93.94 186 GLN B N 1
ATOM 3469 C CA . GLN B 1 186 ? 15.008 11.047 -1.377 1 93.94 186 GLN B CA 1
ATOM 3470 C C . GLN B 1 186 ? 14.336 9.812 -1.95 1 93.94 186 GLN B C 1
ATOM 3472 O O . GLN B 1 186 ? 13.727 9.867 -3.021 1 93.94 186 GLN B O 1
ATOM 3477 N N . LEU B 1 187 ? 14.398 8.68 -1.217 1 95.88 187 LEU B N 1
ATOM 3478 C CA . LEU B 1 187 ? 13.734 7.457 -1.649 1 95.88 187 LEU B CA 1
ATOM 3479 C C . LEU B 1 187 ? 12.219 7.645 -1.675 1 95.88 187 LEU B C 1
ATOM 3481 O O . LEU B 1 187 ? 11.523 6.98 -2.441 1 95.88 187 LEU B O 1
ATOM 3485 N N . LEU B 1 188 ? 11.742 8.547 -0.871 1 93.25 188 LEU B N 1
ATOM 3486 C CA . LEU B 1 188 ? 10.312 8.82 -0.838 1 93.25 188 LEU B CA 1
ATOM 3487 C C . LEU B 1 188 ? 9.812 9.273 -2.205 1 93.25 188 LEU B C 1
ATOM 3489 O O . LEU B 1 188 ? 8.969 8.617 -2.816 1 93.25 188 LEU B O 1
ATOM 3493 N N . ASP B 1 189 ? 10.438 10.32 -2.697 1 90.12 189 ASP B N 1
ATOM 3494 C CA . ASP B 1 189 ? 10.047 10.852 -3.998 1 90.12 189 ASP B CA 1
ATOM 3495 C C . ASP B 1 189 ? 10.32 9.844 -5.113 1 90.12 189 ASP B C 1
ATOM 3497 O O . ASP B 1 189 ? 9.531 9.719 -6.051 1 90.12 189 ASP B O 1
ATOM 3501 N N . HIS B 1 190 ? 11.445 9.203 -4.953 1 94.69 190 HIS B N 1
ATOM 3502 C CA . HIS B 1 190 ? 11.812 8.211 -5.953 1 94.69 190 HIS B CA 1
ATOM 3503 C C . HIS B 1 190 ? 10.789 7.09 -6.027 1 94.69 190 HIS B C 1
ATOM 3505 O O . HIS B 1 190 ? 10.43 6.641 -7.121 1 94.69 190 HIS B O 1
ATOM 3511 N N . PHE B 1 191 ? 10.289 6.641 -4.922 1 95.19 191 PHE B N 1
ATOM 3512 C CA . PHE B 1 191 ? 9.312 5.555 -4.859 1 95.19 191 PHE B CA 1
ATOM 3513 C C . PHE B 1 191 ? 8.039 5.926 -5.605 1 95.19 191 PHE B C 1
ATOM 3515 O O . PHE B 1 191 ? 7.539 5.145 -6.418 1 95.19 191 PHE B O 1
ATOM 3522 N N . TYR B 1 192 ? 7.555 7.09 -5.434 1 89.75 192 TYR B N 1
ATOM 3523 C CA . TYR B 1 192 ? 6.297 7.52 -6.035 1 89.75 192 TYR B CA 1
ATOM 3524 C C . TYR B 1 192 ? 6.492 7.891 -7.5 1 89.75 192 TYR B C 1
ATOM 3526 O O . TYR B 1 192 ? 5.543 7.855 -8.289 1 89.75 192 TYR B O 1
ATOM 3534 N N . ALA B 1 193 ? 7.695 8.234 -7.867 1 90.12 193 ALA B N 1
ATOM 3535 C CA . ALA B 1 193 ? 8.008 8.492 -9.273 1 90.12 193 ALA B CA 1
ATOM 3536 C C . ALA B 1 193 ? 8.109 7.188 -10.055 1 90.12 193 ALA B C 1
ATOM 3538 O O . ALA B 1 193 ? 7.984 7.184 -11.281 1 90.12 193 ALA B O 1
ATOM 3539 N N . HIS B 1 194 ? 8.383 6.125 -9.336 1 91 194 HIS B N 1
ATOM 3540 C CA . HIS B 1 194 ? 8.508 4.797 -9.922 1 91 194 HIS B CA 1
ATOM 3541 C C . HIS B 1 194 ? 7.602 3.797 -9.219 1 91 194 HIS B C 1
ATOM 3543 O O . HIS B 1 194 ? 8.07 2.785 -8.695 1 91 194 HIS B O 1
ATOM 3549 N N . SER B 1 195 ? 6.309 4.023 -9.352 1 85.06 195 SER B N 1
ATOM 3550 C CA . SER B 1 195 ? 5.363 3.281 -8.531 1 85.06 195 SER B CA 1
ATOM 3551 C C . SER B 1 195 ? 5.098 1.895 -9.109 1 85.06 195 SER B C 1
ATOM 3553 O O . SER B 1 195 ? 4.344 1.11 -8.531 1 85.06 195 SER B O 1
ATOM 3555 N N . GLU B 1 196 ? 5.805 1.571 -10.211 1 85.44 196 GLU B N 1
ATOM 3556 C CA . GLU B 1 196 ? 5.621 0.255 -10.82 1 85.44 196 GLU B CA 1
ATOM 3557 C C . GLU B 1 196 ? 6.164 -0.848 -9.914 1 85.44 196 GLU B C 1
ATOM 3559 O O . GLU B 1 196 ? 7.328 -0.81 -9.516 1 85.44 196 GLU B O 1
ATOM 3564 N N . ARG B 1 197 ? 5.438 -1.882 -9.742 1 89.06 197 ARG B N 1
ATOM 3565 C CA . ARG B 1 197 ? 5.77 -2.967 -8.82 1 89.06 197 ARG B CA 1
ATOM 3566 C C . ARG B 1 197 ? 7.02 -3.709 -9.281 1 89.06 197 ARG B C 1
ATOM 3568 O O . ARG B 1 197 ? 7.859 -4.09 -8.461 1 89.06 197 ARG B O 1
ATOM 3575 N N . ARG B 1 198 ? 7.113 -3.869 -10.547 1 87 198 ARG B N 1
ATOM 3576 C CA . ARG B 1 198 ? 8.227 -4.637 -11.109 1 87 198 ARG B CA 1
ATOM 3577 C C . ARG B 1 198 ? 9.562 -3.965 -10.805 1 87 198 ARG B C 1
ATOM 3579 O O . ARG B 1 198 ? 10.547 -4.641 -10.508 1 87 198 ARG B O 1
ATOM 3586 N N . TYR B 1 199 ? 9.594 -2.65 -10.883 1 91.31 199 TYR B N 1
ATOM 3587 C CA . TYR B 1 199 ? 10.797 -1.873 -10.609 1 91.31 199 TYR B CA 1
ATOM 3588 C C . TYR B 1 199 ? 11.328 -2.17 -9.219 1 91.31 199 TYR B C 1
ATOM 3590 O O . TYR B 1 199 ? 12.516 -2.469 -9.047 1 91.31 199 TYR B O 1
ATOM 3598 N N . TRP B 1 200 ? 10.469 -2.189 -8.297 1 94.06 200 TRP B N 1
ATOM 3599 C CA . TRP B 1 200 ? 10.867 -2.371 -6.906 1 94.06 200 TRP B CA 1
ATOM 3600 C C . TRP B 1 200 ? 11.102 -3.846 -6.598 1 94.06 200 TRP B C 1
ATOM 3602 O O . TRP B 1 200 ? 12.016 -4.188 -5.844 1 94.06 200 TRP B O 1
ATOM 3612 N N . ALA B 1 201 ? 10.305 -4.711 -7.152 1 92.94 201 ALA B N 1
ATOM 3613 C CA . ALA B 1 201 ? 10.469 -6.141 -6.906 1 92.94 201 ALA B CA 1
ATOM 3614 C C . ALA B 1 201 ? 11.859 -6.613 -7.312 1 92.94 201 ALA B C 1
ATOM 3616 O O . ALA B 1 201 ? 12.445 -7.484 -6.66 1 92.94 201 ALA B O 1
ATOM 3617 N N . LYS B 1 202 ? 12.422 -6.008 -8.289 1 91.19 202 LYS B N 1
ATOM 3618 C CA . LYS B 1 202 ? 13.734 -6.391 -8.797 1 91.19 202 LYS B CA 1
ATOM 3619 C C . LYS B 1 202 ? 14.828 -6.062 -7.781 1 91.19 202 LYS B C 1
ATOM 3621 O O . LYS B 1 202 ? 15.914 -6.645 -7.824 1 91.19 202 LYS B O 1
ATOM 3626 N N . MET B 1 203 ? 14.555 -5.191 -6.918 1 95.44 203 MET B N 1
ATOM 3627 C CA . MET B 1 203 ? 15.586 -4.73 -5.992 1 95.44 203 MET B CA 1
ATOM 3628 C C . MET B 1 203 ? 15.594 -5.582 -4.723 1 95.44 203 MET B C 1
ATOM 3630 O O . MET B 1 203 ? 16.484 -5.426 -3.879 1 95.44 203 MET B O 1
ATOM 3634 N N . ALA B 1 204 ? 14.703 -6.473 -4.629 1 96.5 204 ALA B N 1
ATOM 3635 C CA . ALA B 1 204 ? 14.594 -7.293 -3.426 1 96.5 204 ALA B CA 1
ATOM 3636 C C . ALA B 1 204 ? 15.883 -8.062 -3.164 1 96.5 204 ALA B C 1
ATOM 3638 O O . ALA B 1 204 ? 16.25 -8.281 -2.01 1 96.5 204 ALA B O 1
ATOM 3639 N N . GLY B 1 205 ? 16.578 -8.414 -4.219 1 96.56 205 GLY B N 1
ATOM 3640 C CA . GLY B 1 205 ? 17.812 -9.172 -4.086 1 96.56 205 GLY B CA 1
ATOM 3641 C C . GLY B 1 205 ? 18.844 -8.461 -3.242 1 96.56 205 GLY B C 1
ATOM 3642 O O . GLY B 1 205 ? 19.641 -9.109 -2.549 1 96.56 205 GLY B O 1
ATOM 3643 N N . LEU B 1 206 ? 18.828 -7.133 -3.221 1 97.25 206 LEU B N 1
ATOM 3644 C CA . LEU B 1 206 ? 19.766 -6.34 -2.449 1 97.25 206 LEU B CA 1
ATOM 3645 C C . LEU B 1 206 ? 19.609 -6.602 -0.955 1 97.25 206 LEU B C 1
ATOM 3647 O O . LEU B 1 206 ? 20.594 -6.652 -0.219 1 97.25 206 LEU B O 1
ATOM 3651 N N . VAL B 1 207 ? 18.391 -6.801 -0.562 1 98.19 207 VAL B N 1
ATOM 3652 C CA . VAL B 1 207 ? 18.109 -7.027 0.85 1 98.19 207 VAL B CA 1
ATOM 3653 C C . VAL B 1 207 ? 18.625 -8.406 1.269 1 98.19 207 VAL B C 1
ATOM 3655 O O . VAL B 1 207 ? 19.25 -8.547 2.324 1 98.19 207 VAL B O 1
ATOM 3658 N N . PHE B 1 208 ? 18.406 -9.336 0.446 1 97.69 208 PHE B N 1
ATOM 3659 C CA . PHE B 1 208 ? 18.859 -10.688 0.746 1 97.69 208 PHE B CA 1
ATOM 3660 C C . PHE B 1 208 ? 20.375 -10.766 0.747 1 97.69 208 PHE B C 1
ATOM 3662 O O . PHE B 1 208 ? 20.969 -11.438 1.595 1 97.69 208 PHE B O 1
ATOM 3669 N N . ASP B 1 209 ? 20.984 -10.07 -0.197 1 96.81 209 ASP B N 1
ATOM 3670 C CA . ASP B 1 209 ? 22.438 -10.023 -0.237 1 96.81 209 ASP B CA 1
ATOM 3671 C C . ASP B 1 209 ? 23.016 -9.445 1.06 1 96.81 209 ASP B C 1
ATOM 3673 O O . ASP B 1 209 ? 23.938 -10.008 1.638 1 96.81 209 ASP B O 1
ATOM 3677 N N . LEU B 1 210 ? 22.453 -8.43 1.489 1 97.44 210 LEU B N 1
ATOM 3678 C CA . LEU B 1 210 ? 22.938 -7.777 2.705 1 97.44 210 LEU B CA 1
ATOM 3679 C C . LEU B 1 210 ? 22.641 -8.641 3.93 1 97.44 210 LEU B C 1
ATOM 3681 O O . LEU B 1 210 ? 23.453 -8.703 4.855 1 97.44 210 LEU B O 1
ATOM 3685 N N . ALA B 1 211 ? 21.516 -9.234 3.957 1 97.69 211 ALA B N 1
ATOM 3686 C CA . 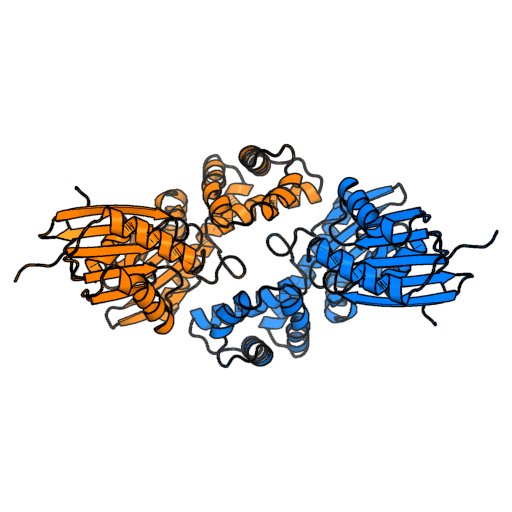ALA B 1 211 ? 21.172 -10.133 5.062 1 97.69 211 ALA B CA 1
ATOM 3687 C C . ALA B 1 211 ? 22.188 -11.258 5.188 1 97.69 211 ALA B C 1
ATOM 3689 O O . ALA B 1 211 ? 22.578 -11.633 6.297 1 97.69 211 ALA B O 1
ATOM 3690 N N . ALA B 1 212 ? 22.625 -11.758 4.082 1 95.81 212 ALA B N 1
ATOM 3691 C CA . ALA B 1 212 ? 23.594 -12.852 4.051 1 95.81 212 ALA B CA 1
ATOM 3692 C C . ALA B 1 212 ? 24.938 -12.43 4.641 1 95.81 212 ALA B C 1
ATOM 3694 O O . ALA B 1 212 ? 25.688 -13.258 5.141 1 95.81 212 ALA B O 1
ATOM 3695 N N . THR B 1 213 ? 25.188 -11.125 4.629 1 96.44 213 THR B N 1
ATOM 3696 C CA . THR B 1 213 ? 26.453 -10.625 5.16 1 96.44 213 THR B CA 1
ATOM 3697 C C . THR B 1 213 ? 26.297 -10.242 6.633 1 96.44 213 THR B C 1
ATOM 3699 O O . THR B 1 213 ? 27.25 -9.742 7.246 1 96.44 213 THR B O 1
ATOM 3702 N N . GLY B 1 214 ? 25.094 -10.383 7.156 1 96.75 214 GLY B N 1
ATOM 3703 C CA . GLY B 1 214 ? 24.922 -10.195 8.586 1 96.75 214 GLY B CA 1
ATOM 3704 C C . GLY B 1 214 ? 24.25 -8.883 8.945 1 96.75 214 GLY B C 1
ATOM 3705 O O . GLY B 1 214 ? 24.125 -8.547 10.125 1 96.75 214 GLY B O 1
ATOM 3706 N N . ASP B 1 215 ? 23.797 -8.18 7.992 1 98.06 215 ASP B N 1
ATOM 3707 C CA . ASP B 1 215 ? 23.125 -6.914 8.273 1 98.06 215 ASP B CA 1
ATOM 3708 C C . ASP B 1 215 ? 21.812 -7.145 9.039 1 98.06 215 ASP B C 1
ATOM 3710 O O . ASP B 1 215 ? 20.938 -7.859 8.562 1 98.06 215 ASP B O 1
ATOM 3714 N N . LYS B 1 216 ? 21.656 -6.504 10.109 1 98.06 216 LYS B N 1
ATOM 3715 C CA . LYS B 1 216 ? 20.562 -6.789 11.031 1 98.06 216 LYS B CA 1
ATOM 3716 C C . LYS B 1 216 ? 19.219 -6.328 10.453 1 98.06 216 LYS B C 1
ATOM 3718 O O . LYS B 1 216 ? 18.219 -7.047 10.531 1 98.06 216 LYS B O 1
ATOM 3723 N N . ALA B 1 217 ? 19.203 -5.133 9.875 1 98.19 217 ALA B N 1
ATOM 3724 C CA . ALA B 1 217 ? 17.953 -4.621 9.305 1 98.19 217 ALA B CA 1
ATOM 3725 C C . ALA B 1 217 ? 17.484 -5.5 8.156 1 98.19 217 ALA B C 1
ATOM 3727 O O . ALA B 1 217 ? 16.297 -5.836 8.07 1 98.19 217 ALA B O 1
ATOM 3728 N N . ALA B 1 218 ? 18.375 -5.875 7.312 1 98.44 218 ALA B N 1
ATOM 3729 C CA . ALA B 1 218 ? 18.047 -6.758 6.195 1 98.44 218 ALA B CA 1
ATOM 3730 C C . ALA B 1 218 ? 17.562 -8.109 6.691 1 98.44 218 ALA B C 1
ATOM 3732 O O . ALA B 1 218 ? 16.609 -8.672 6.133 1 98.44 218 ALA B O 1
ATOM 3733 N N . GLN B 1 219 ? 18.141 -8.609 7.738 1 98.44 219 GLN B N 1
ATOM 3734 C CA . GLN B 1 219 ? 17.734 -9.898 8.297 1 98.44 219 GLN B CA 1
ATOM 3735 C C . GLN B 1 219 ? 16.312 -9.836 8.844 1 98.44 219 GLN B C 1
ATOM 3737 O O . GLN B 1 219 ? 15.555 -10.797 8.703 1 98.44 219 GLN B O 1
ATOM 3742 N N . VAL B 1 220 ? 16.016 -8.758 9.461 1 98.31 220 VAL B N 1
ATOM 3743 C CA . VAL B 1 220 ? 14.656 -8.594 9.969 1 98.31 220 VAL B CA 1
ATOM 3744 C C . VAL B 1 220 ? 13.656 -8.688 8.82 1 98.31 220 VAL B C 1
ATOM 3746 O O . VAL B 1 220 ? 12.641 -9.375 8.922 1 98.31 220 VAL B O 1
ATOM 3749 N N . ILE B 1 221 ? 13.953 -8.047 7.727 1 98.31 221 ILE B N 1
ATOM 3750 C CA . ILE B 1 221 ? 13.047 -8 6.582 1 98.31 221 ILE B CA 1
ATOM 3751 C C . ILE B 1 221 ? 12.953 -9.383 5.945 1 98.31 221 ILE B C 1
ATOM 3753 O O . ILE B 1 221 ? 11.852 -9.859 5.645 1 98.31 221 ILE B O 1
ATOM 3757 N N . THR B 1 222 ? 14.094 -10.078 5.754 1 98.25 222 THR B N 1
ATOM 3758 C CA . THR B 1 222 ? 14.078 -11.383 5.098 1 98.25 222 THR B CA 1
ATOM 3759 C C . THR B 1 222 ? 13.398 -12.43 5.98 1 98.25 222 THR B C 1
ATOM 3761 O O . THR B 1 222 ? 12.695 -13.305 5.48 1 98.25 222 THR B O 1
ATOM 3764 N N . ARG B 1 223 ? 13.555 -12.328 7.281 1 97.88 223 ARG B N 1
ATOM 3765 C CA . ARG B 1 223 ? 12.875 -13.242 8.195 1 97.88 223 ARG B CA 1
ATOM 3766 C C . ARG B 1 223 ? 11.359 -13.047 8.141 1 97.88 223 ARG B C 1
ATOM 3768 O O . ARG B 1 223 ? 10.602 -14.016 8.117 1 97.88 223 ARG B O 1
ATOM 3775 N N . GLN B 1 224 ? 11.016 -11.797 8.109 1 97.81 224 GLN B N 1
ATOM 3776 C CA . GLN B 1 224 ? 9.586 -11.516 8.008 1 97.81 224 GLN B CA 1
ATOM 3777 C C . GLN B 1 224 ? 9.016 -12.055 6.691 1 97.81 224 GLN B C 1
ATOM 3779 O O . GLN B 1 224 ? 7.891 -12.547 6.656 1 97.81 224 GLN B O 1
ATOM 3784 N N . THR B 1 225 ? 9.75 -11.922 5.68 1 98.12 225 THR B N 1
ATOM 3785 C CA . THR B 1 225 ? 9.336 -12.438 4.379 1 98.12 225 THR B CA 1
ATOM 3786 C C . THR B 1 225 ? 9.062 -13.938 4.449 1 98.12 225 THR B C 1
ATOM 3788 O O . THR B 1 225 ? 8.039 -14.414 3.957 1 98.12 225 THR B O 1
ATOM 3791 N N . ALA B 1 226 ? 9.922 -14.641 5.09 1 97.94 226 ALA B N 1
ATOM 3792 C CA . ALA B 1 226 ? 9.75 -16.078 5.266 1 97.94 226 ALA B CA 1
ATOM 3793 C C . ALA B 1 226 ? 8.508 -16.391 6.098 1 97.94 226 ALA B C 1
ATOM 3795 O O . ALA B 1 226 ? 7.754 -17.312 5.781 1 97.94 226 ALA B O 1
ATOM 3796 N N . ILE B 1 227 ? 8.344 -15.617 7.129 1 97.81 227 ILE B N 1
ATOM 3797 C CA . ILE B 1 227 ? 7.176 -15.789 7.988 1 97.81 227 ILE B CA 1
ATOM 3798 C C . ILE B 1 227 ? 5.898 -15.609 7.172 1 97.81 227 ILE B C 1
ATOM 3800 O O . ILE B 1 227 ? 4.969 -16.406 7.273 1 97.81 227 ILE B O 1
ATOM 3804 N N . ASP B 1 228 ? 5.883 -14.602 6.355 1 97.56 228 ASP B N 1
ATOM 3805 C CA . ASP B 1 228 ? 4.711 -14.289 5.543 1 97.56 228 ASP B CA 1
ATOM 3806 C C . ASP B 1 228 ? 4.422 -15.414 4.543 1 97.56 228 ASP B C 1
ATOM 3808 O O . ASP B 1 228 ? 3.268 -15.812 4.371 1 97.56 228 ASP B O 1
ATOM 3812 N N . LEU B 1 229 ? 5.41 -15.922 3.92 1 97.88 229 LEU B N 1
ATOM 3813 C CA . LEU B 1 229 ? 5.227 -16.984 2.93 1 97.88 229 LEU B CA 1
ATOM 3814 C C . LEU B 1 229 ? 4.82 -18.297 3.6 1 97.88 229 LEU B C 1
ATOM 3816 O O . LEU B 1 229 ? 3.984 -19.031 3.074 1 97.88 229 LEU B O 1
ATOM 3820 N N . ALA B 1 230 ? 5.422 -18.578 4.75 1 97.44 230 ALA B N 1
ATOM 3821 C CA . ALA B 1 230 ? 5.016 -19.766 5.512 1 97.44 230 ALA B CA 1
ATOM 3822 C C . ALA B 1 230 ? 3.543 -19.688 5.906 1 97.44 230 ALA B C 1
ATOM 3824 O O . ALA B 1 230 ? 2.828 -20.688 5.875 1 97.44 230 ALA B O 1
ATOM 3825 N N . ALA B 1 231 ? 3.139 -18.531 6.238 1 95.88 231 ALA B N 1
ATOM 3826 C CA . ALA B 1 231 ? 1.747 -18.328 6.637 1 95.88 231 ALA B CA 1
ATOM 3827 C C . ALA B 1 231 ? 0.797 -18.641 5.48 1 95.88 231 ALA B C 1
ATOM 3829 O O . ALA B 1 231 ? -0.309 -19.141 5.695 1 95.88 231 ALA B O 1
ATOM 3830 N N . LEU B 1 232 ? 1.17 -18.328 4.27 1 96.38 232 LEU B N 1
ATOM 3831 C CA . LEU B 1 232 ? 0.359 -18.656 3.104 1 96.38 232 LEU B CA 1
ATOM 3832 C C . LEU B 1 232 ? 0.177 -20.172 2.988 1 96.38 232 LEU B C 1
ATOM 3834 O O . LEU B 1 232 ? -0.939 -20.656 2.781 1 96.38 232 LEU B O 1
ATOM 3838 N N . ILE B 1 233 ? 1.259 -20.859 3.125 1 97 233 ILE B N 1
ATOM 3839 C CA . ILE B 1 233 ? 1.241 -22.312 3.047 1 97 233 ILE B CA 1
ATOM 3840 C C . ILE B 1 233 ? 0.339 -22.875 4.141 1 97 233 ILE B C 1
ATOM 3842 O O . ILE B 1 233 ? -0.514 -23.734 3.875 1 97 233 ILE B O 1
ATOM 3846 N N . GLU B 1 234 ? 0.549 -22.344 5.332 1 95.81 234 GLU B N 1
ATOM 3847 C CA . GLU B 1 234 ? -0.245 -22.797 6.469 1 95.81 234 GLU B CA 1
ATOM 3848 C C . GLU B 1 234 ? -1.732 -22.547 6.242 1 95.81 234 GLU B C 1
ATOM 3850 O O . GLU B 1 234 ? -2.572 -23.375 6.605 1 95.81 234 GLU B O 1
ATOM 3855 N N . GLY B 1 235 ? -2.006 -21.453 5.68 1 95.19 235 GLY B N 1
ATOM 3856 C CA . GLY B 1 235 ? -3.391 -21.141 5.363 1 95.19 235 GLY B CA 1
ATOM 3857 C C . GLY B 1 235 ? -4.027 -22.141 4.426 1 95.19 235 GLY B C 1
ATOM 3858 O O . GLY B 1 235 ? -5.176 -22.547 4.625 1 95.19 235 GLY B O 1
ATOM 3859 N N . VAL B 1 236 ? -3.326 -22.547 3.41 1 96.75 236 VAL B N 1
ATOM 3860 C CA . VAL B 1 236 ? -3.838 -23.547 2.473 1 96.75 236 VAL B CA 1
ATOM 3861 C C . VAL B 1 236 ? -4.02 -24.891 3.186 1 96.75 236 VAL B C 1
ATOM 3863 O O . VAL B 1 236 ? -5.031 -25.562 2.994 1 96.75 236 VAL B O 1
ATOM 3866 N N . CYS B 1 237 ? -3.08 -25.234 4.043 1 95.81 237 CYS B N 1
ATOM 3867 C CA . CYS B 1 237 ? -3.158 -26.484 4.797 1 95.81 237 CYS B CA 1
ATOM 3868 C C . CYS B 1 237 ? -4.383 -26.5 5.703 1 95.81 237 CYS B C 1
ATOM 3870 O O . CYS B 1 237 ? -5.02 -27.547 5.879 1 95.81 237 CYS B O 1
ATOM 3872 N N . LEU B 1 238 ? -4.633 -25.422 6.262 1 94.06 238 LEU B N 1
ATOM 3873 C CA . LEU B 1 238 ? -5.805 -25.312 7.129 1 94.06 238 LEU B CA 1
ATOM 3874 C C . LEU B 1 238 ? -7.082 -25.625 6.355 1 94.06 238 LEU B C 1
ATOM 3876 O O . LEU B 1 238 ? -8.016 -26.219 6.906 1 94.06 238 LEU B O 1
ATOM 3880 N N . ARG B 1 239 ? -7.125 -25.328 5.082 1 95.81 239 ARG B N 1
ATOM 3881 C CA . ARG B 1 239 ? -8.312 -25.484 4.246 1 95.81 239 ARG B CA 1
ATOM 3882 C C . ARG B 1 239 ? -8.367 -26.891 3.639 1 95.81 239 ARG B C 1
ATOM 3884 O O . ARG B 1 239 ? -9.445 -27.469 3.51 1 95.81 239 ARG B O 1
ATOM 3891 N N . LEU B 1 240 ? -7.211 -27.422 3.295 1 96.69 240 LEU B N 1
ATOM 3892 C CA . LEU B 1 240 ? -7.195 -28.625 2.492 1 96.69 240 LEU B CA 1
ATOM 3893 C C . LEU B 1 240 ? -6.715 -29.828 3.316 1 96.69 240 LEU B C 1
ATOM 3895 O O . LEU B 1 240 ? -6.805 -30.969 2.869 1 96.69 240 LEU B O 1
ATOM 3899 N N . GLY B 1 241 ? -6.184 -29.562 4.527 1 94.19 241 GLY B N 1
ATOM 3900 C CA . GLY B 1 241 ? -5.621 -30.625 5.348 1 94.19 241 GLY B CA 1
ATOM 3901 C C . GLY B 1 241 ? -4.129 -30.797 5.152 1 94.19 241 GLY B C 1
ATOM 3902 O O . GLY B 1 241 ? -3.539 -30.203 4.246 1 94.19 241 GLY B O 1
ATOM 3903 N N . PRO B 1 242 ? -3.527 -31.578 6.066 1 92.56 242 PRO B N 1
ATOM 3904 C CA . PRO B 1 242 ? -2.08 -31.797 6.008 1 92.56 242 PRO B CA 1
ATOM 3905 C C . PRO B 1 242 ? -1.681 -32.812 4.949 1 92.56 242 PRO B C 1
ATOM 3907 O O . PRO B 1 242 ? -2.547 -33.438 4.316 1 92.56 242 PRO B O 1
ATOM 3910 N N . GLY B 1 243 ? -0.385 -32.906 4.652 1 93.44 243 GLY B N 1
ATOM 3911 C CA . GLY B 1 243 ? 0.151 -34 3.859 1 93.44 243 GLY B CA 1
ATOM 3912 C C . GLY B 1 243 ? 0.358 -33.625 2.402 1 93.44 243 GLY B C 1
ATOM 3913 O O . GLY B 1 243 ? 0.626 -34.5 1.57 1 93.44 243 GLY B O 1
ATOM 3914 N N . LEU B 1 244 ? 0.247 -32.438 2.088 1 95.75 244 LEU B N 1
ATOM 3915 C CA . LEU B 1 244 ? 0.407 -32 0.7 1 95.75 244 LEU B CA 1
ATOM 3916 C C . LEU B 1 244 ? 1.843 -31.562 0.426 1 95.75 244 LEU B C 1
ATOM 3918 O O . LEU B 1 244 ? 2.473 -30.922 1.266 1 95.75 244 LEU B O 1
ATOM 3922 N N . PRO B 1 245 ? 2.35 -32.031 -0.703 1 97.44 245 PRO B N 1
ATOM 3923 C CA . PRO B 1 245 ? 3.641 -31.469 -1.109 1 97.44 245 PRO B CA 1
ATOM 3924 C C . PRO B 1 245 ? 3.543 -30 -1.543 1 97.44 245 PRO B C 1
ATOM 3926 O O . PRO B 1 245 ? 2.469 -29.547 -1.939 1 97.44 245 PRO B O 1
ATOM 3929 N N . VAL B 1 246 ? 4.676 -29.297 -1.378 1 98.06 246 VAL B N 1
ATOM 3930 C CA . VAL B 1 246 ? 4.707 -27.875 -1.718 1 98.06 246 VAL B CA 1
ATOM 3931 C C . VAL B 1 246 ? 5.734 -27.625 -2.82 1 98.06 246 VAL B C 1
ATOM 3933 O O . VAL B 1 246 ? 6.855 -28.141 -2.756 1 98.06 246 VAL B O 1
ATOM 3936 N N . VAL B 1 247 ? 5.34 -26.906 -3.836 1 98 247 VAL B N 1
ATOM 3937 C CA . VAL B 1 247 ? 6.266 -26.453 -4.863 1 98 247 VAL B CA 1
ATOM 3938 C C . VAL B 1 247 ? 6.379 -24.922 -4.812 1 98 247 VAL B C 1
ATOM 3940 O O . VAL B 1 247 ? 5.363 -24.219 -4.785 1 98 247 VAL B O 1
ATOM 3943 N N . LEU B 1 248 ? 7.637 -24.453 -4.727 1 97.94 248 LEU B N 1
ATOM 3944 C CA . LEU B 1 248 ? 7.93 -23.031 -4.637 1 97.94 248 LEU B CA 1
ATOM 3945 C C . LEU B 1 248 ? 8.383 -22.484 -5.984 1 97.94 248 LEU B C 1
ATOM 3947 O O . LEU B 1 248 ? 9.344 -22.984 -6.57 1 97.94 248 LEU B O 1
ATOM 3951 N N . GLY B 1 249 ? 7.629 -21.5 -6.469 1 96 249 GLY B N 1
ATOM 3952 C CA . GLY B 1 249 ? 7.988 -20.828 -7.707 1 96 249 GLY B CA 1
ATOM 3953 C C . GLY B 1 249 ? 7.996 -19.312 -7.582 1 96 249 GLY B C 1
ATOM 3954 O O . GLY B 1 249 ? 7.57 -18.766 -6.562 1 96 249 GLY B O 1
ATOM 3955 N N . GLY B 1 250 ? 8.531 -18.625 -8.68 1 93.38 250 GLY B N 1
ATOM 3956 C CA . GLY B 1 250 ? 8.68 -17.172 -8.672 1 93.38 250 GLY B CA 1
ATOM 3957 C C . GLY B 1 250 ? 10.117 -16.734 -8.453 1 93.38 250 GLY B C 1
ATOM 3958 O O . GLY B 1 250 ? 10.883 -17.406 -7.766 1 93.38 250 GLY B O 1
ATOM 3959 N N . GLY B 1 251 ? 10.391 -15.625 -8.922 1 90.38 251 GLY B N 1
ATOM 3960 C CA . GLY B 1 251 ? 11.758 -15.125 -8.961 1 90.38 251 GLY B CA 1
ATOM 3961 C C . GLY B 1 251 ? 12.406 -15.07 -7.59 1 90.38 251 GLY B C 1
ATOM 3962 O O . GLY B 1 251 ? 13.586 -15.406 -7.441 1 90.38 251 GLY B O 1
ATOM 3963 N N . LEU B 1 252 ? 11.688 -14.703 -6.602 1 92.94 252 LEU B N 1
ATOM 3964 C CA . LEU B 1 252 ? 12.258 -14.578 -5.266 1 92.94 252 LEU B CA 1
ATOM 3965 C C . LEU B 1 252 ? 12.602 -15.945 -4.684 1 92.94 252 LEU B C 1
ATOM 3967 O O . LEU B 1 252 ? 13.695 -16.141 -4.145 1 92.94 252 LEU B O 1
ATOM 3971 N N . LEU B 1 253 ? 11.734 -16.875 -4.855 1 95.5 253 LEU B N 1
ATOM 3972 C CA . LEU B 1 253 ? 11.906 -18.2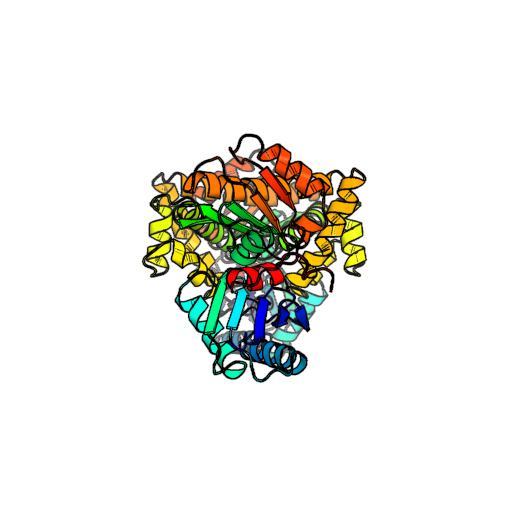03 -4.266 1 95.5 253 LEU B CA 1
ATOM 3973 C C . LEU B 1 253 ? 12.969 -18.984 -5.023 1 95.5 253 LEU B C 1
ATOM 3975 O O . LEU B 1 253 ? 13.742 -19.734 -4.414 1 95.5 253 LEU B O 1
ATOM 3979 N N . VAL B 1 254 ? 13.047 -18.797 -6.266 1 92.75 254 VAL B N 1
ATOM 3980 C CA . VAL B 1 254 ? 14 -19.531 -7.082 1 92.75 254 VAL B CA 1
ATOM 3981 C C . VAL B 1 254 ? 15.406 -18.984 -6.855 1 92.75 254 VAL B C 1
ATOM 3983 O O . VAL B 1 254 ? 16.391 -19.734 -6.859 1 92.75 254 VAL B O 1
ATOM 3986 N N . ASN B 1 255 ? 15.523 -17.719 -6.508 1 92.12 255 ASN B N 1
ATOM 3987 C CA . ASN B 1 255 ? 16.844 -17.094 -6.496 1 92.12 255 ASN B CA 1
ATOM 3988 C C . ASN B 1 255 ? 17.344 -16.875 -5.074 1 92.12 255 ASN B C 1
ATOM 3990 O O . ASN B 1 255 ? 18.484 -16.438 -4.871 1 92.12 255 ASN B O 1
ATOM 3994 N N . GLN B 1 256 ? 16.578 -17.203 -4.098 1 94.94 256 GLN B N 1
ATOM 3995 C CA . GLN B 1 256 ? 16.984 -16.953 -2.721 1 94.94 256 GLN B CA 1
ATOM 3996 C C . GLN B 1 256 ? 16.906 -18.234 -1.883 1 94.94 256 GLN B C 1
ATOM 3998 O O . GLN B 1 256 ? 15.953 -18.422 -1.122 1 94.94 256 GLN B O 1
ATOM 4003 N N . PRO B 1 257 ? 17.969 -19.016 -1.941 1 94.06 257 PRO B N 1
ATOM 4004 C CA . PRO B 1 257 ? 17.953 -20.297 -1.229 1 94.06 257 PRO B CA 1
ATOM 4005 C C . PRO B 1 257 ? 17.797 -20.125 0.279 1 94.06 257 PRO B C 1
ATOM 4007 O O . PRO B 1 257 ? 17.203 -20.984 0.936 1 94.06 257 PRO B O 1
ATOM 4010 N N . GLY B 1 258 ? 18.391 -19.047 0.799 1 95 258 GLY B N 1
ATOM 4011 C CA . GLY B 1 258 ? 18.203 -18.797 2.221 1 95 258 GLY B CA 1
ATOM 4012 C C . GLY B 1 258 ? 16.75 -18.625 2.613 1 95 258 GLY B C 1
ATOM 4013 O O . GLY B 1 258 ? 16.328 -19.094 3.668 1 95 258 GLY B O 1
ATOM 4014 N N . LEU B 1 259 ? 16.031 -17.953 1.811 1 97.31 259 LEU B N 1
ATOM 4015 C CA . LEU B 1 259 ? 14.609 -17.781 2.035 1 97.31 259 LEU B CA 1
ATOM 4016 C C . LEU B 1 259 ? 13.891 -19.125 2.027 1 97.31 259 LEU B C 1
ATOM 4018 O O . LEU B 1 259 ? 13.039 -19.391 2.881 1 97.31 259 LEU B O 1
ATOM 4022 N N . VAL B 1 260 ? 14.234 -19.969 1.113 1 96.81 260 VAL B N 1
ATOM 4023 C CA . VAL B 1 260 ? 13.625 -21.281 0.975 1 96.81 260 VAL B CA 1
ATOM 4024 C C . VAL B 1 260 ? 13.906 -22.125 2.225 1 96.81 260 VAL B C 1
ATOM 4026 O O . VAL B 1 260 ? 13.008 -22.766 2.766 1 96.81 260 VAL B O 1
ATOM 4029 N N . ALA B 1 261 ? 15.141 -22.047 2.658 1 96.38 261 ALA B N 1
ATOM 4030 C CA . ALA B 1 261 ? 15.523 -22.781 3.865 1 96.38 261 ALA B CA 1
ATOM 4031 C C . ALA B 1 261 ? 14.695 -22.328 5.062 1 96.38 261 ALA B C 1
ATOM 4033 O O . ALA B 1 261 ? 14.25 -23.141 5.867 1 96.38 261 ALA B O 1
ATOM 4034 N N . ASP B 1 262 ? 14.5 -21.047 5.18 1 96.56 262 ASP B N 1
ATOM 4035 C CA . ASP B 1 262 ? 13.711 -20.484 6.273 1 96.56 262 ASP B CA 1
ATOM 4036 C C . ASP B 1 262 ? 12.258 -20.953 6.191 1 96.56 262 ASP B C 1
ATOM 4038 O O . ASP B 1 262 ? 11.641 -21.266 7.211 1 96.56 262 ASP B O 1
ATOM 4042 N N . ILE B 1 263 ? 11.711 -20.969 5.023 1 97.25 263 ILE B N 1
ATOM 4043 C CA . ILE B 1 263 ? 10.336 -21.406 4.816 1 97.25 263 ILE B CA 1
ATOM 4044 C C . ILE B 1 263 ? 10.195 -22.875 5.223 1 97.25 263 ILE B C 1
ATOM 4046 O O . ILE B 1 263 ? 9.242 -23.25 5.91 1 97.25 263 ILE B O 1
ATOM 4050 N N . ILE B 1 264 ? 11.164 -23.688 4.777 1 96.38 264 ILE B N 1
ATOM 4051 C CA . ILE B 1 264 ? 11.148 -25.109 5.105 1 96.38 264 ILE B CA 1
ATOM 4052 C C . ILE B 1 264 ? 11.164 -25.297 6.621 1 96.38 264 ILE B C 1
ATOM 4054 O O . ILE B 1 264 ? 10.375 -26.062 7.172 1 96.38 264 ILE B O 1
ATOM 4058 N N . GLU B 1 265 ? 11.992 -24.547 7.262 1 95.81 265 GLU B N 1
ATOM 4059 C CA . GLU B 1 265 ? 12.094 -24.641 8.719 1 95.81 265 GLU B CA 1
ATOM 4060 C C . GLU B 1 265 ? 10.781 -24.219 9.383 1 95.81 265 GLU B C 1
ATOM 4062 O O . GLU B 1 265 ? 10.32 -24.875 10.32 1 95.81 265 GLU B O 1
ATOM 4067 N N . ARG B 1 266 ? 10.188 -23.266 8.898 1 94.56 266 ARG B N 1
ATOM 4068 C CA . ARG B 1 266 ? 8.992 -22.688 9.523 1 94.56 266 ARG B CA 1
ATOM 4069 C C . ARG B 1 266 ? 7.777 -23.578 9.273 1 94.56 266 ARG B C 1
ATOM 4071 O O . ARG B 1 266 ? 6.824 -23.562 10.055 1 94.56 266 ARG B O 1
ATOM 4078 N N . THR B 1 267 ? 7.812 -24.297 8.18 1 94.5 267 THR B N 1
ATOM 4079 C CA . THR B 1 267 ? 6.637 -25.078 7.824 1 94.5 267 THR B CA 1
ATOM 4080 C C . THR B 1 267 ? 6.801 -26.531 8.25 1 94.5 267 THR B C 1
ATOM 4082 O O . THR B 1 267 ? 5.98 -27.375 7.902 1 94.5 267 THR B O 1
ATOM 4085 N N . ARG B 1 268 ? 7.812 -26.812 8.953 1 89.81 268 ARG B N 1
ATOM 4086 C CA . ARG B 1 268 ? 8.117 -28.188 9.367 1 89.81 268 ARG B CA 1
ATOM 4087 C C . ARG B 1 268 ? 6.965 -28.781 10.164 1 89.81 268 ARG B C 1
ATOM 4089 O O . ARG B 1 268 ? 6.684 -29.984 10.062 1 89.81 268 ARG B O 1
ATOM 4096 N N . THR B 1 269 ? 6.25 -27.938 10.859 1 87.44 269 THR B N 1
ATOM 4097 C CA . THR B 1 269 ? 5.207 -28.453 11.742 1 87.44 269 THR B CA 1
ATOM 4098 C C . THR B 1 269 ? 3.824 -28.219 11.133 1 87.44 269 THR B C 1
ATOM 4100 O O . THR B 1 269 ? 2.807 -28.5 11.766 1 87.44 269 THR B O 1
ATOM 4103 N N . SER B 1 270 ? 3.75 -27.703 9.961 1 84.38 270 SER B N 1
ATOM 4104 C CA . SER B 1 270 ? 2.477 -27.328 9.344 1 84.38 270 SER B CA 1
ATOM 4105 C C . SER B 1 270 ? 1.841 -28.531 8.648 1 84.38 270 SER B C 1
ATOM 4107 O O . SER B 1 270 ? 0.719 -28.438 8.141 1 84.38 270 SER B O 1
ATOM 4109 N N . GLY B 1 271 ? 2.52 -29.625 8.586 1 85.75 271 GLY B N 1
ATOM 4110 C CA . GLY B 1 271 ? 1.951 -30.844 8.031 1 85.75 271 GLY B CA 1
ATOM 4111 C C . GLY B 1 271 ? 2.207 -31 6.543 1 85.75 271 GLY B C 1
ATOM 4112 O O . GLY B 1 271 ? 1.568 -31.828 5.879 1 85.75 271 GLY B O 1
ATOM 4113 N N . VAL B 1 272 ? 3.076 -30.172 6.031 1 90.94 272 VAL B N 1
ATOM 4114 C CA . VAL B 1 272 ? 3.424 -30.359 4.629 1 90.94 272 VAL B CA 1
ATOM 4115 C C . VAL B 1 272 ? 4.344 -31.578 4.492 1 90.94 272 VAL B C 1
ATOM 4117 O O . VAL B 1 272 ? 5.074 -31.922 5.426 1 90.94 272 VAL B O 1
ATOM 4120 N N . SER B 1 273 ? 4.246 -32.281 3.367 1 88.12 273 SER B N 1
ATOM 4121 C CA . SER B 1 273 ? 5 -33.5 3.227 1 88.12 273 SER B CA 1
ATOM 4122 C C . SER B 1 273 ? 6.402 -33.25 2.686 1 88.12 273 SER B C 1
ATOM 4124 O O . SER B 1 273 ? 7.352 -33.969 3.029 1 88.12 273 SER B O 1
ATOM 4126 N N . ASP B 1 274 ? 6.457 -32.312 1.718 1 93.62 274 ASP B N 1
ATOM 4127 C CA . ASP B 1 274 ? 7.715 -31.922 1.086 1 93.62 274 ASP B CA 1
ATOM 4128 C C . ASP B 1 274 ? 7.645 -30.5 0.532 1 93.62 274 ASP B C 1
ATOM 4130 O O . ASP B 1 274 ? 6.555 -29.984 0.265 1 93.62 274 ASP B O 1
ATOM 4134 N N . VAL B 1 275 ? 8.82 -29.906 0.53 1 96.19 275 VAL B N 1
ATOM 4135 C CA . VAL B 1 275 ? 8.922 -28.578 -0.059 1 96.19 275 VAL B CA 1
ATOM 4136 C C . VAL B 1 275 ? 10.07 -28.547 -1.07 1 96.19 275 VAL B C 1
ATOM 4138 O O . VAL B 1 275 ? 11.203 -28.891 -0.74 1 96.19 275 VAL B O 1
ATOM 4141 N N . ALA B 1 276 ? 9.727 -28.234 -2.295 1 95.06 276 ALA B N 1
ATOM 4142 C CA . ALA B 1 276 ? 10.758 -28.172 -3.324 1 95.06 276 ALA B CA 1
ATOM 4143 C C . ALA B 1 276 ? 10.625 -26.906 -4.164 1 95.06 276 ALA B C 1
ATOM 4145 O O . ALA B 1 276 ? 9.516 -26.406 -4.375 1 95.06 276 ALA B O 1
ATOM 4146 N N . VAL B 1 277 ? 11.758 -26.422 -4.629 1 96.75 277 VAL B N 1
ATOM 4147 C CA . VAL B 1 277 ? 11.773 -25.297 -5.566 1 96.75 277 VAL B CA 1
ATOM 4148 C C . VAL B 1 277 ? 11.523 -25.812 -6.984 1 96.75 277 VAL B C 1
ATOM 4150 O O . VAL B 1 277 ? 12.055 -26.859 -7.375 1 96.75 277 VAL B O 1
ATOM 4153 N N . LEU B 1 278 ? 10.766 -25.078 -7.656 1 95.56 278 LEU B N 1
ATOM 4154 C CA . LEU B 1 278 ? 10.43 -25.438 -9.031 1 95.56 278 LEU B CA 1
ATOM 4155 C C . LEU B 1 278 ? 11.695 -25.547 -9.883 1 95.56 278 LEU B C 1
ATOM 4157 O O . LEU B 1 278 ? 12.531 -24.641 -9.875 1 95.56 278 LEU B O 1
ATOM 4161 N N . GLN B 1 279 ? 11.773 -26.562 -10.594 1 91.62 279 GLN B N 1
ATOM 4162 C CA . GLN B 1 279 ? 12.961 -26.812 -11.414 1 91.62 279 GLN B CA 1
ATOM 4163 C C . GLN B 1 279 ? 12.672 -26.547 -12.891 1 91.62 279 GLN B C 1
ATOM 4165 O O . GLN B 1 279 ? 13.594 -26.406 -13.688 1 91.62 279 GLN B O 1
ATOM 4170 N N . ARG B 1 280 ? 11.469 -26.562 -13.188 1 91.88 280 ARG B N 1
ATOM 4171 C CA . ARG B 1 280 ? 11.008 -26.312 -14.555 1 91.88 280 ARG B CA 1
ATOM 4172 C C . ARG B 1 280 ? 10.203 -25.031 -14.633 1 91.88 280 ARG B C 1
ATOM 4174 O O . ARG B 1 280 ? 9.398 -24.734 -13.75 1 91.88 280 ARG B O 1
ATOM 4181 N N . GLU B 1 281 ? 10.391 -24.328 -15.703 1 93.88 281 GLU B N 1
ATOM 4182 C CA . GLU B 1 281 ? 9.68 -23.062 -15.844 1 93.88 281 GLU B CA 1
ATOM 4183 C C . GLU B 1 281 ? 8.18 -23.281 -15.945 1 93.88 281 GLU B C 1
ATOM 4185 O O . GLU B 1 281 ? 7.727 -24.266 -16.547 1 93.88 281 GLU B O 1
ATOM 4190 N N . PRO B 1 282 ? 7.43 -22.375 -15.445 1 96 282 PRO B N 1
ATOM 4191 C CA . PRO B 1 282 ? 5.977 -22.531 -15.367 1 96 282 PRO B CA 1
ATOM 4192 C C . PRO B 1 282 ? 5.332 -22.766 -16.734 1 96 282 PRO B C 1
ATOM 4194 O O . PRO B 1 282 ? 4.285 -23.406 -16.828 1 96 282 PRO B O 1
ATOM 4197 N N . VAL B 1 283 ? 5.961 -22.281 -17.766 1 97.06 283 VAL B N 1
ATOM 4198 C CA . VAL B 1 283 ? 5.391 -22.453 -19.094 1 97.06 283 VAL B CA 1
ATOM 4199 C C . VAL B 1 283 ? 5.246 -23.938 -19.422 1 97.06 283 VAL B C 1
ATOM 4201 O O . VAL B 1 283 ? 4.309 -24.344 -20.109 1 97.06 283 VAL B O 1
ATOM 4204 N N . PHE B 1 284 ? 6.059 -24.75 -18.875 1 96.69 284 PHE B N 1
ATOM 4205 C CA . PHE B 1 284 ? 5.973 -26.188 -19.094 1 96.69 284 PHE B CA 1
ATOM 4206 C C . PHE B 1 284 ? 4.82 -26.781 -18.297 1 96.69 284 PHE B C 1
ATOM 4208 O O . PHE B 1 284 ? 4.312 -27.859 -18.641 1 96.69 284 PHE B O 1
ATOM 4215 N N . GLY B 1 285 ? 4.473 -26.109 -17.203 1 97.5 285 GLY B N 1
ATOM 4216 C CA . GLY B 1 285 ? 3.236 -26.484 -16.531 1 97.5 285 GLY B CA 1
ATOM 4217 C C . GLY B 1 285 ? 2.006 -26.266 -17.391 1 97.5 285 GLY B C 1
ATOM 4218 O O . GLY B 1 285 ? 1.077 -27.078 -17.359 1 97.5 285 GLY B O 1
ATOM 4219 N N . ALA B 1 286 ? 2.045 -25.188 -18.125 1 97.94 286 ALA B N 1
ATOM 4220 C CA . ALA B 1 286 ? 0.952 -24.938 -19.062 1 97.94 286 ALA B CA 1
ATOM 4221 C C . ALA B 1 286 ? 0.843 -26.062 -20.094 1 97.94 286 ALA B C 1
ATOM 4223 O O . ALA B 1 286 ? -0.254 -26.547 -20.375 1 97.94 286 ALA B O 1
ATOM 4224 N N . LEU B 1 287 ? 1.938 -26.484 -20.625 1 97.19 287 LEU B N 1
ATOM 4225 C CA . LEU B 1 287 ? 1.972 -27.578 -21.594 1 97.19 287 LEU B CA 1
ATOM 4226 C C . LEU B 1 287 ? 1.489 -28.875 -20.969 1 97.19 287 LEU B C 1
ATOM 4228 O O . LEU B 1 287 ? 0.711 -29.625 -21.562 1 97.19 287 LEU B O 1
ATOM 4232 N N . ALA B 1 288 ? 1.914 -29.109 -19.766 1 96.5 288 ALA B N 1
ATOM 4233 C CA . ALA B 1 288 ? 1.484 -30.312 -19.062 1 96.5 288 ALA B CA 1
ATOM 4234 C C . ALA B 1 288 ? -0.03 -30.328 -18.859 1 96.5 288 ALA B C 1
ATOM 4236 O O . ALA B 1 288 ? -0.678 -31.359 -19.062 1 96.5 288 ALA B O 1
ATOM 4237 N N . LEU B 1 289 ? -0.533 -29.219 -18.5 1 96.25 289 LEU B N 1
ATOM 4238 C CA . LEU B 1 289 ? -1.974 -29.109 -18.297 1 96.25 289 LEU B CA 1
ATOM 4239 C C . LEU B 1 289 ? -2.721 -29.375 -19.609 1 96.25 289 LEU B C 1
ATOM 4241 O O . LEU B 1 289 ? -3.873 -29.812 -19.594 1 96.25 289 LEU B O 1
ATOM 4245 N N . ALA B 1 290 ? -2.035 -29.062 -20.688 1 95.5 290 ALA B N 1
ATOM 4246 C CA . ALA B 1 290 ? -2.621 -29.297 -22.016 1 95.5 290 ALA B CA 1
ATOM 4247 C C . ALA B 1 290 ? -2.4 -30.734 -22.469 1 95.5 290 ALA B C 1
ATOM 4249 O O . ALA B 1 290 ? -2.729 -31.078 -23.609 1 95.5 290 ALA B O 1
ATOM 4250 N N . GLY B 1 291 ? -1.761 -31.562 -21.703 1 93.5 291 GLY 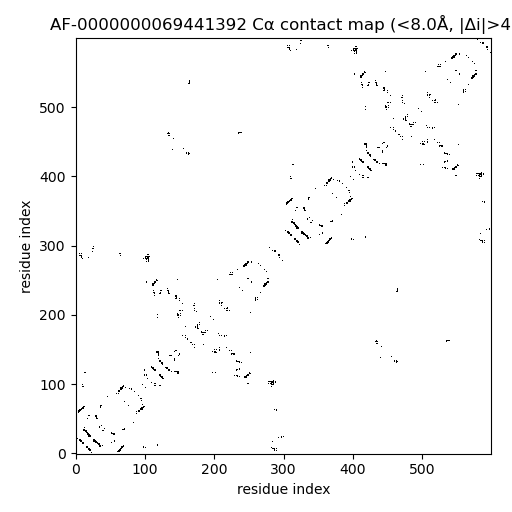B N 1
ATOM 4251 C CA . GLY B 1 291 ? -1.617 -32.969 -22 1 93.5 291 GLY B CA 1
ATOM 4252 C C . GLY B 1 291 ? -0.287 -33.312 -22.641 1 93.5 291 GLY B C 1
ATOM 4253 O O . GLY B 1 291 ? -0.104 -34.438 -23.141 1 93.5 291 GLY B O 1
ATOM 4254 N N . VAL B 1 292 ? 0.599 -32.375 -22.688 1 94.44 292 VAL B N 1
ATOM 4255 C CA . VAL B 1 292 ? 1.915 -32.594 -23.266 1 94.44 292 VAL B CA 1
ATOM 4256 C C . VAL B 1 292 ? 2.818 -33.281 -22.25 1 94.44 292 VAL B C 1
ATOM 4258 O O . VAL B 1 292 ? 2.857 -32.906 -21.078 1 94.44 292 VAL B O 1
ATOM 4261 N N . ASP B 1 293 ? 3.432 -34.375 -22.672 1 93.5 293 ASP B N 1
ATOM 4262 C CA . ASP B 1 293 ? 4.512 -34.938 -21.859 1 93.5 293 ASP B CA 1
ATOM 4263 C C . ASP B 1 293 ? 5.738 -34.031 -21.875 1 93.5 293 ASP B C 1
ATOM 4265 O O . ASP B 1 293 ? 6.465 -33.969 -22.875 1 93.5 293 ASP B O 1
ATOM 4269 N N . VAL B 1 294 ? 5.992 -33.406 -20.75 1 92.75 294 VAL B N 1
ATOM 4270 C CA . VAL B 1 294 ? 7.004 -32.344 -20.75 1 92.75 294 VAL B CA 1
ATOM 4271 C C . VAL B 1 294 ? 8.336 -32.906 -20.281 1 92.75 294 VAL B C 1
ATOM 4273 O O . VAL B 1 294 ? 9.32 -32.188 -20.156 1 92.75 294 VAL B O 1
ATOM 4276 N N . GLU B 1 295 ? 8.273 -34.125 -19.984 1 86.94 295 GLU B N 1
ATOM 4277 C CA . GLU B 1 295 ? 9.547 -34.75 -19.609 1 86.94 295 GLU B CA 1
ATOM 4278 C C . GLU B 1 295 ? 10.555 -34.688 -20.75 1 86.94 295 GLU B C 1
ATOM 4280 O O . GLU B 1 295 ? 10.258 -35.094 -21.875 1 86.94 295 GLU B O 1
ATOM 4285 N N . GLY B 1 296 ? 11.633 -34.219 -20.594 1 81.31 296 GLY B N 1
ATOM 4286 C CA . GLY B 1 296 ? 12.703 -34.156 -21.562 1 81.31 296 GLY B CA 1
ATOM 4287 C C . GLY B 1 296 ? 12.594 -32.969 -22.5 1 81.31 296 GLY B C 1
ATOM 4288 O O . GLY B 1 296 ? 13.438 -32.781 -23.375 1 81.31 296 GLY B O 1
ATOM 4289 N N . LEU B 1 297 ? 11.477 -32.25 -22.516 1 82.69 297 LEU B N 1
ATOM 4290 C CA . LEU B 1 297 ? 11.328 -31.078 -23.391 1 82.69 297 LEU B CA 1
ATOM 4291 C C . LEU B 1 297 ? 12.305 -29.969 -23 1 82.69 297 LEU B C 1
ATOM 4293 O O . LEU B 1 297 ? 12.695 -29.156 -23.844 1 82.69 297 LEU B O 1
ATOM 4297 N N . GLU B 1 298 ? 12.672 -29.703 -21.703 1 67.69 298 GLU B N 1
ATOM 4298 C CA . GLU B 1 298 ? 13.469 -28.562 -21.219 1 67.69 298 GLU B CA 1
ATOM 4299 C C . GLU B 1 298 ? 14.852 -28.562 -21.875 1 67.69 298 GLU B C 1
ATOM 4301 O O . GLU B 1 298 ? 15.516 -27.516 -21.906 1 67.69 298 GLU B O 1
ATOM 4306 N N . SER B 1 299 ? 15.336 -29.734 -22.297 1 51.22 299 SER B N 1
ATOM 4307 C CA . SER B 1 299 ? 16.641 -29.875 -22.922 1 51.22 299 SER B CA 1
ATOM 4308 C C . SER B 1 299 ? 16.641 -29.391 -24.375 1 51.22 299 SER B C 1
ATOM 4310 O O . SER B 1 299 ? 17.641 -29.484 -25.062 1 51.22 299 SER B O 1
ATOM 4312 N N . ALA B 1 300 ? 15.648 -28.734 -24.766 1 40.62 300 ALA B N 1
ATOM 4313 C CA . ALA B 1 300 ? 15.789 -28.266 -26.141 1 40.62 300 ALA B CA 1
ATOM 4314 C C . ALA B 1 300 ? 16.406 -26.859 -26.156 1 40.62 300 ALA B C 1
ATOM 4316 O O . ALA B 1 300 ? 16.156 -26.047 -25.281 1 40.62 300 ALA B O 1
#

Sequence (600 aa):
MKFGVTVGIDIGGSKTRAVAVAGGRVIGDALAGSANLQSVTEEQAKAVFTDIFSRLNRSDISRVSAGSAGVDTAEGAQTLIRLLRPYAPDAEITAVHDTQLVLAAGGLTAGIAVISGTGSVAWGKRADGAVARVGGWGYLLGDDGSGYGVSRSAVRHALSLSDRGDAPDALSRKFAAECGVTEPAQLLDHFYAHSERRYWAKMAGLVFDLAATGDKAAQVITRQTAIDLAALIEGVCLRLGPGLPVVLGGGLLVNQPGLVADIIERTRTSGVSDVAVLQREPVFGALALAGVDVEGLESAMKFGVTVGIDIGGSKTRAVAVAGGRVIGDALAGSANLQSVTEEQAKAVFTDIFSRLNRSDISRVSAGSAGVDTAEGAQTLIRLLRPYAPDAEITAVHDTQLVLAAGGLTAGIAVISGTGSVAWGKRADGAVARVGGWGYLLGDDGSGYGVSRSAVRHALSLSDRGDAPDALSRKFAAECGVTEPAQLLDHFYAHSERRYWAKMAGLVFDLAATGDKAAQVITRQTAIDLAALIEGVCLRLGPGLPVVLGGGLLVNQPGLVADIIERTRTSGVSDVAVLQREPVFGALALAGVDVEGLESA

Solvent-accessible surface area (backbone atoms only — not comparable to full-atom values): 29920 Å² total; per-residue (Å²): 130,83,68,48,30,34,34,10,26,29,28,32,81,68,33,22,36,36,38,30,34,42,89,80,34,74,74,28,74,29,74,45,52,34,44,19,68,86,72,36,51,71,68,50,20,49,52,30,49,53,53,37,50,60,65,47,68,63,88,58,42,41,33,34,19,35,18,21,60,81,28,82,44,73,66,41,21,49,51,54,40,59,70,47,33,83,77,36,74,79,27,52,69,47,50,41,31,34,49,57,16,39,28,33,28,58,73,38,85,45,26,32,13,33,38,18,21,60,41,20,35,22,34,32,32,40,86,87,64,56,68,42,53,17,76,55,59,41,82,93,67,33,19,60,38,8,17,27,38,47,30,50,52,48,52,42,51,27,38,51,33,44,42,54,69,46,76,78,50,70,67,27,48,51,52,20,53,76,70,71,40,93,45,44,64,51,47,58,62,51,44,70,75,50,70,52,53,61,70,40,17,66,49,25,59,59,41,53,55,41,25,74,74,62,37,64,71,31,37,53,54,52,51,48,29,24,51,42,47,33,49,26,52,42,37,31,27,73,64,73,45,66,62,37,37,34,32,33,29,41,64,47,46,66,72,29,62,68,49,47,53,48,26,51,64,68,34,62,81,54,37,52,65,45,79,45,66,53,84,46,62,40,34,50,5,15,28,36,74,65,69,43,78,55,76,78,43,82,80,107,126,82,70,47,30,34,33,8,27,29,28,32,81,68,32,24,36,37,39,30,34,42,89,80,34,73,74,29,75,30,76,46,49,34,43,20,70,87,72,34,52,70,68,50,20,48,52,31,49,50,54,38,51,60,66,48,69,63,87,56,41,40,32,34,19,35,18,21,62,81,29,81,44,73,66,40,21,49,51,53,38,60,70,48,33,84,78,35,74,79,26,52,70,46,50,41,30,35,51,57,16,39,28,34,28,60,72,38,86,45,26,31,12,33,38,19,21,59,42,21,37,21,35,31,31,40,86,88,63,54,68,41,52,20,78,56,62,41,80,91,68,34,17,62,38,8,17,26,38,48,31,50,51,50,52,43,51,28,38,51,35,45,42,54,68,45,77,78,51,71,67,27,47,50,52,19,53,75,71,71,41,93,47,43,65,52,49,58,61,49,44,69,75,50,69,52,53,61,68,38,17,68,49,26,60,58,40,54,56,40,25,73,73,63,38,64,71,33,37,54,53,52,50,48,28,25,53,42,46,32,48,27,53,44,38,31,26,72,63,73,43,66,62,37,37,34,32,33,28,42,62,48,46,68,72,28,63,69,49,47,53,46,25,53,63,69,33,62,81,54,36,52,65,43,79,44,67,52,84,46,61,41,34,49,4,17,29,37,74,65,69,43,78,56,76,76,43,83,79,107

pLDDT: mean 93.52, std 7.44, range [36.28, 98.5]

InterPro domains:
  IPR002731 ATPase, BadF/BadG/BcrA/BcrD type [PF01869] (7-289)
  IPR043129 ATPase, nucleotide binding domain [SSF53067] (6-106)
  IPR043129 ATPase, nucleotide binding domain [SSF53067] (111-290)
  IPR052519 Eukaryotic-type N-acetylglucosamine Kinase [PTHR43190] (5-290)